Protein AF-0000000077920422 (afdb_homodimer)

pLDDT: mean 90.21, std 12.37, range [30.75, 98.38]

Sequence (650 aa):
MLVNTSGRPEGQRAHLLLPQLKENDTHCIDFHYFVSSKSNAAPGLLNVYVKVNNGALGNPIWNISGDPTRTWNRAELAISTFWPNFYQVIFEVITSGHQGYLAIDEVKVLGHPCTRTPHFLRIQNVEVNAGQFATFQCSAIGRTVAGDRLWLQGIDVRDAPLKEIKVTSSRRFIASFNVVNTTKRDAGKYRCMIRTEGGVGISNYAELVVKEPPVPIAPPQLASVGATYLWIQLNANSINGDGPIVAREVEYCTASGSWNDRQPVDSTSYKIGHLDPDTEYEISVLLTRPGEGGTGSPGPALRTRTKCAGINLLPSSVSILRRNKMLVNTSGRPEGQRAHLLLPQLKENDTHCIDFHYFVSSKSNAAPGLLNVYVKVNNGALGNPIWNISGDPTRTWNRAELAISTFWPNFYQVIFEVITSGHQGYLAIDEVKVLGHPCTRTPHFLRIQNVEVNAGQFATFQCSAIGRTVAGDRLWLQGIDVRDAPLKEIKVTSSRRFIASFNVVNTTKRDAGKYRCMIRTEGGVGISNYAELVVKEPPVPIAPPQLASVGATYLWIQLNANSINGDGPIVAREVEYCTASGSWNDRQPVDSTSYKIGHLDPDTEYEISVLLTRPGEGGTGSPGPALRTRTKCAGINLLPSSVSILRRNK

Organism: Lynx pardinus (NCBI:txid191816)

Secondary structure (DSSP, 8-state):
-EEE-TTPPTT-EEEEEPPPB---S--EEEEEEEEEESSSS--EEEEEEEEETT----S-SEE--SS--SSEEEEEEEE---TT--EEEEEEEEE-SS-EEEEEEEEEEESS--SSSPEEPP---EEEETTS-EEEEEEEES---TT-EEEEEESSS--EEEEEEEEEETTEEEEEEEE-S--GGG-EEEEEEEE-SSEEEEPPPEEEEEEPPPEESS--EEEEE-SS-EEEE---SSEES-----EEEEEEEETT-S-EEEEEESSSEEEE-SPPTT-EEEEEEEEE-SSTT-BPPP-PPEEEEPPP--S----EE--------/-EEE-TTPPTT-EEEEEPPPB---S--EEEEEEEEEESSSS--EEEEEEEEETT----S-SEE--SS--SSEEEEEEEE---TT--EEEEEEEEE-SS-EEEEEEEEEEESS--SSSPEEPP---EEEETTS-EEEEEEEES---TT-EEEEEESSS--EEEEEEEEEETTEEEEEEEE-S--GGG-EEEEEEEE-SSEEEEPPPEEEEEEPPPEESS--EEEEE-SS-EEEE---SSEES-----EEEEEEEETT-S-EEEEEESSSEEEE-SPPTT-EEEEEEEEE-SSTT-BPPP-PPEEEEPPP--S----EE--------

Foldseek 3Di:
DKDWLPPPDFFDKDKDKDDKDADAAFKKKKKKKAFDFPDQDGQWKKFKFKAKPNDDRFDTQDIDDDTGPRDIDMAMEREADHPPMIMMMMIMITGGNGGIMMDMGDTDIGRDHDDWEKEWDAWEAWEAEAQAKTKTKIKTFAADDPPKAKWKDFRQADIWHWDDKADPDRGMIMTMTIDGRDDPRRWGWIWIWMQTPRYIYIHDIYTYHYWYAKEAADQWAFDDAAQFKTKTFRNRPDIPIDDDWDWKKKWKDFPVRPDIDIDTDDDRMDMDGRHHGFTKMWMWMWTAHDDPPNIDDTYHIDIDHHHHDDPVPPPPPPPPPPPPD/DKDWLPPPDFFDKDKDKDDKDADAAFKKKKKKKAKWFPDQDGQWKKFKFKAKPNDDRFDTQDIDDDTGPRDIDMAMEGEADHPPMIMMMMIMITGGNGGIMMDMGDTDIGRDHDDWEKEWDAWEAWEAEAQAKTKTKIKTFAADDPPKAKWKDFRQADIWHWDDKADPDRGMIMTMTIDGRDDPRRWGWIWIWMQTPRYIYIHDIYTYHYWYAKEAADQWAFDDAAQFKTKIFRNRPDIPIDDDWDWKKKWKDFPVRPDIDIDTDDDRMDMDGRHHGFTKMWMWMWTAHDDPPNIDDTYHIDIDHHHHDDPVPPPPPPPPDPPPD

Solvent-accessible surface area (backbone atoms only — not comparable to full-atom values): 33278 Å² total; per-residue (Å²): 91,76,44,70,22,59,93,34,60,59,70,44,76,47,78,48,71,49,72,76,43,65,52,70,48,40,37,15,37,35,32,32,38,35,34,33,38,84,49,100,49,64,19,49,47,47,35,30,29,59,22,50,70,83,50,65,55,64,57,67,72,45,60,78,76,83,76,64,70,69,44,82,42,70,41,33,41,14,65,33,58,48,64,91,43,34,34,27,46,34,39,35,38,33,29,56,47,31,42,28,38,41,34,44,44,74,48,26,52,31,62,41,70,44,87,59,26,32,37,35,43,85,46,70,65,40,78,36,25,47,61,32,66,40,72,49,64,42,40,30,44,34,64,84,57,92,84,42,48,60,36,34,41,29,56,90,38,76,63,28,55,61,70,48,74,47,74,78,48,89,46,26,31,35,38,31,30,46,43,68,61,31,40,71,76,63,38,44,45,32,26,45,37,35,38,39,94,37,25,27,15,28,31,31,71,22,42,38,45,54,37,41,40,21,22,28,69,44,37,38,41,83,71,46,70,33,28,14,23,42,30,32,33,45,55,62,84,52,59,45,65,38,75,63,76,78,46,39,33,42,35,39,27,42,69,87,61,86,50,76,47,77,41,82,48,93,57,65,54,49,72,48,64,72,45,62,48,60,36,48,33,34,34,24,38,29,31,21,23,81,68,69,67,10,57,23,59,65,20,44,63,29,78,50,63,28,35,63,71,69,82,65,48,58,50,56,62,66,77,69,78,80,78,83,126,91,77,44,71,22,59,92,34,62,59,69,45,75,48,77,47,72,49,73,78,43,64,52,69,51,40,39,16,37,35,32,31,37,35,35,33,40,83,50,100,50,65,19,50,45,48,34,30,30,60,22,49,69,83,50,66,55,64,57,67,71,44,60,77,76,82,75,64,70,68,46,82,42,71,40,35,39,15,65,32,58,49,63,93,43,34,34,27,47,33,39,35,37,33,29,54,45,32,42,27,38,40,33,45,45,76,51,26,52,30,61,42,70,46,88,60,26,32,36,34,42,85,46,68,66,41,79,36,24,47,61,32,69,38,72,47,64,42,40,30,45,35,62,83,59,91,86,43,48,59,36,34,43,28,55,90,34,78,61,28,55,61,70,49,74,46,75,78,48,89,46,25,32,35,38,31,29,46,43,67,59,31,41,70,76,61,39,44,45,32,27,46,38,36,37,39,94,36,26,27,15,29,32,32,72,22,42,37,44,53,37,41,40,20,22,29,69,44,38,38,41,83,72,45,73,35,29,13,23,41,31,32,34,46,56,60,85,52,59,44,65,38,74,64,76,78,46,38,31,41,35,38,26,42,68,88,61,86,50,76,48,77,40,80,48,95,57,64,55,50,72,48,63,72,44,62,48,59,36,49,33,34,33,23,38,30,31,21,24,82,66,70,64,9,56,23,58,64,20,43,63,31,77,50,63,28,35,64,72,68,84,68,46,57,50,57,61,66,78,70,78,78,77,80,126

Structure (mmCIF, N/CA/C/O backbone):
data_AF-0000000077920422-model_v1
#
loop_
_entity.id
_entity.type
_entity.pdbx_description
1 polymer 'Receptor-type tyrosine-protein'
#
loop_
_atom_site.group_PDB
_atom_site.id
_atom_site.type_symbol
_atom_site.label_atom_id
_atom_site.label_alt_id
_atom_site.label_comp_id
_atom_site.label_asym_id
_atom_site.label_entity_id
_atom_site.label_seq_id
_atom_site.pdbx_PDB_ins_code
_atom_site.Cartn_x
_atom_site.Cartn_y
_atom_site.Cartn_z
_atom_site.occupancy
_atom_site.B_iso_or_equiv
_atom_site.auth_seq_id
_atom_site.auth_comp_id
_atom_site.auth_asym_id
_atom_site.auth_atom_id
_atom_site.pdbx_PDB_model_num
ATOM 1 N N . MET A 1 1 ? 4.949 -45.906 -26.719 1 88 1 MET A N 1
ATOM 2 C CA . MET A 1 1 ? 6.309 -45.625 -27.172 1 88 1 MET A CA 1
ATOM 3 C C . MET A 1 1 ? 7.309 -46.562 -26.531 1 88 1 MET A C 1
ATOM 5 O O . MET A 1 1 ? 7.293 -46.75 -25.312 1 88 1 MET A O 1
ATOM 9 N N . LEU A 1 2 ? 8.039 -47.25 -27.328 1 90.62 2 LEU A N 1
ATOM 10 C CA . LEU A 1 2 ? 9.109 -48.125 -26.875 1 90.62 2 LEU A CA 1
ATOM 11 C C . LEU A 1 2 ? 10.445 -47.719 -27.484 1 90.62 2 LEU A C 1
ATOM 13 O O . LEU A 1 2 ? 10.555 -47.594 -28.719 1 90.62 2 LEU A O 1
ATOM 17 N N . VAL A 1 3 ? 11.383 -47.469 -26.656 1 90.81 3 VAL A N 1
ATOM 18 C CA . VAL A 1 3 ? 12.719 -47.094 -27.109 1 90.81 3 VAL A CA 1
ATOM 19 C C . VAL A 1 3 ? 13.727 -48.188 -26.734 1 90.81 3 VAL A C 1
ATOM 21 O O . VAL A 1 3 ? 13.953 -48.438 -25.547 1 90.81 3 VAL A O 1
ATOM 24 N N . ASN A 1 4 ? 14.203 -48.75 -27.734 1 91.69 4 ASN A N 1
ATOM 25 C CA . ASN A 1 4 ? 15.32 -49.656 -27.547 1 91.69 4 ASN A CA 1
ATOM 26 C C . ASN A 1 4 ? 16.656 -48.938 -27.656 1 91.69 4 ASN A C 1
ATOM 28 O O . ASN A 1 4 ? 17.031 -48.469 -28.719 1 91.69 4 ASN A O 1
ATOM 32 N N . THR A 1 5 ? 17.375 -48.938 -26.562 1 89.62 5 THR A N 1
ATOM 33 C CA . THR A 1 5 ? 18.609 -48.156 -26.531 1 89.62 5 THR A CA 1
ATOM 34 C C . THR A 1 5 ? 19.812 -49 -26.953 1 89.62 5 THR A C 1
ATOM 36 O O . THR A 1 5 ? 20.938 -48.5 -26.969 1 89.62 5 THR A O 1
ATOM 39 N N . SER A 1 6 ? 19.656 -50.188 -27.25 1 87.25 6 SER A N 1
ATOM 40 C CA . SER A 1 6 ? 20.781 -51.062 -27.625 1 87.25 6 SER A CA 1
ATOM 41 C C . SER A 1 6 ? 21.469 -50.594 -28.891 1 87.25 6 SER A C 1
ATOM 43 O O . SER A 1 6 ? 20.828 -50.438 -29.938 1 87.25 6 SER A O 1
ATOM 45 N N . GLY A 1 7 ? 22.75 -50.344 -28.812 1 86.38 7 GLY A N 1
ATOM 46 C CA . GLY A 1 7 ? 23.547 -49.938 -29.953 1 86.38 7 GLY A CA 1
ATOM 47 C C . GLY A 1 7 ? 23.391 -48.469 -30.297 1 86.38 7 GLY A C 1
ATOM 48 O O . GLY A 1 7 ? 23.844 -48 -31.359 1 86.38 7 GLY A O 1
ATOM 49 N N . ARG A 1 8 ? 22.609 -47.812 -29.5 1 89.25 8 ARG A N 1
ATOM 50 C CA . ARG A 1 8 ? 22.406 -46.375 -29.75 1 89.25 8 ARG A CA 1
ATOM 51 C C . ARG A 1 8 ? 23.422 -45.531 -29 1 89.25 8 ARG A C 1
ATOM 53 O O . ARG A 1 8 ? 23.75 -45.812 -27.844 1 89.25 8 ARG A O 1
ATOM 60 N N . PRO A 1 9 ? 23.922 -44.562 -29.766 1 91.12 9 PRO A N 1
ATOM 61 C CA . PRO A 1 9 ? 24.875 -43.688 -29.078 1 91.12 9 PRO A CA 1
ATOM 62 C C . PRO A 1 9 ? 24.219 -42.844 -27.984 1 91.12 9 PRO A C 1
ATOM 64 O O . PRO A 1 9 ? 23 -42.688 -27.969 1 91.12 9 PRO A O 1
ATOM 67 N N . GLU A 1 10 ? 25.062 -42.375 -27.109 1 91.75 10 GLU A N 1
ATOM 68 C CA . GLU A 1 10 ? 24.594 -41.5 -26.047 1 91.75 10 GLU A CA 1
ATOM 69 C C . GLU A 1 10 ? 24.047 -40.188 -26.609 1 91.75 10 GLU A C 1
ATOM 71 O O . GLU A 1 10 ? 24.641 -39.594 -27.531 1 91.75 10 GLU A O 1
ATOM 76 N N . GLY A 1 11 ? 22.875 -39.719 -26.094 1 91.81 11 GLY A N 1
ATOM 77 C CA . GLY A 1 11 ? 22.391 -38.375 -26.438 1 91.81 11 GLY A CA 1
ATOM 78 C C . GLY A 1 11 ? 21.297 -38.406 -27.484 1 91.81 11 GLY A C 1
ATOM 79 O O . GLY A 1 11 ? 20.781 -37.344 -27.875 1 91.81 11 GLY A O 1
ATOM 80 N N . GLN A 1 12 ? 20.953 -39.594 -27.969 1 93.06 12 GLN A N 1
ATOM 81 C CA . GLN A 1 12 ? 19.859 -39.656 -28.938 1 93.06 12 GLN A CA 1
ATOM 82 C C . GLN A 1 12 ? 18.516 -39.406 -28.266 1 93.06 12 GLN A C 1
ATOM 84 O O . GLN A 1 12 ? 18.266 -39.906 -27.156 1 93.06 12 GLN A O 1
ATOM 89 N N . ARG A 1 13 ? 17.641 -38.688 -29.016 1 93.38 13 ARG A N 1
ATOM 90 C CA . ARG A 1 13 ? 16.375 -38.281 -28.422 1 93.38 13 ARG A CA 1
ATOM 91 C C . ARG A 1 13 ? 15.195 -38.875 -29.203 1 93.38 13 ARG A C 1
ATOM 93 O O . ARG A 1 13 ? 15.242 -39 -30.422 1 93.38 13 ARG A O 1
ATOM 100 N N . ALA A 1 14 ? 14.234 -39.344 -28.484 1 92.75 14 ALA A N 1
ATOM 101 C CA . ALA A 1 14 ? 12.938 -39.75 -29.016 1 92.75 14 ALA A CA 1
ATOM 102 C C . ALA A 1 14 ? 11.797 -39.062 -28.297 1 92.75 14 ALA A C 1
ATOM 104 O O . ALA A 1 14 ? 11.836 -38.875 -27.078 1 92.75 14 ALA A O 1
ATOM 105 N N . HIS A 1 15 ? 10.75 -38.656 -29.141 1 93.62 15 HIS A N 1
ATOM 106 C CA . HIS A 1 15 ? 9.656 -37.875 -28.547 1 93.62 15 HIS A CA 1
ATOM 107 C C . HIS A 1 15 ? 8.312 -38.562 -28.828 1 93.62 15 HIS A C 1
ATOM 109 O O . HIS A 1 15 ? 8.109 -39.125 -29.891 1 93.62 15 HIS A O 1
ATOM 115 N N . LEU A 1 16 ? 7.492 -38.562 -27.828 1 93.5 16 LEU A N 1
ATOM 116 C CA . LEU A 1 16 ? 6.066 -38.875 -27.953 1 93.5 16 LEU A CA 1
ATOM 117 C C . LEU A 1 16 ? 5.23 -37.656 -27.594 1 93.5 16 LEU A C 1
ATOM 119 O O . LEU A 1 16 ? 5.289 -37.156 -26.453 1 93.5 16 LEU A O 1
ATOM 123 N N . LEU A 1 17 ? 4.48 -37.125 -28.609 1 94 17 LEU A N 1
ATOM 124 C CA . LEU A 1 17 ? 3.658 -35.938 -28.391 1 94 17 LEU A CA 1
ATOM 125 C C . LEU A 1 17 ? 2.193 -36.312 -28.203 1 94 17 LEU A C 1
ATOM 127 O O . LEU A 1 17 ? 1.61 -37 -29.062 1 94 17 LEU A O 1
ATOM 131 N N . LEU A 1 18 ? 1.7 -35.938 -27.078 1 93.38 18 LEU A N 1
ATOM 132 C CA . LEU A 1 18 ? 0.26 -36.062 -26.906 1 93.38 18 LEU A CA 1
ATOM 133 C C . LEU A 1 18 ? -0.496 -34.969 -27.641 1 93.38 18 LEU A C 1
ATOM 135 O O . LEU A 1 18 ? 0.081 -33.938 -27.984 1 93.38 18 LEU A O 1
ATOM 139 N N . PRO A 1 19 ? -1.783 -35.281 -27.953 1 91.62 19 PRO A N 1
ATOM 140 C CA . PRO A 1 19 ? -2.582 -34.188 -28.531 1 91.62 19 PRO A CA 1
ATOM 141 C C . PRO A 1 19 ? -2.676 -32.969 -27.609 1 91.62 19 PRO A C 1
ATOM 143 O O . PRO A 1 19 ? -2.51 -33.094 -26.391 1 91.62 19 PRO A O 1
ATOM 146 N N . GLN A 1 20 ? -2.908 -31.875 -28.266 1 92.69 20 GLN A N 1
ATOM 147 C CA . GLN A 1 20 ? -3.129 -30.672 -27.484 1 92.69 20 GLN A CA 1
ATOM 148 C C . GLN A 1 20 ? -4.422 -30.766 -26.672 1 92.69 20 GLN A C 1
ATOM 150 O O . GLN A 1 20 ? -5.457 -31.203 -27.203 1 92.69 20 GLN A O 1
ATOM 155 N N . LEU A 1 21 ? -4.27 -30.453 -25.453 1 91.75 21 LEU A N 1
ATOM 156 C CA . LEU A 1 21 ? -5.41 -30.547 -24.547 1 91.75 21 LEU A CA 1
ATOM 157 C C . LEU A 1 21 ? -5.898 -29.172 -24.141 1 91.75 21 LEU A C 1
ATOM 159 O O . LEU A 1 21 ? -5.094 -28.297 -23.797 1 91.75 21 LEU A O 1
ATOM 163 N N . LYS A 1 22 ? -7.199 -28.906 -24.234 1 86.19 22 LYS A N 1
ATOM 164 C CA . LYS A 1 22 ? -7.84 -27.656 -23.828 1 86.19 22 LYS A CA 1
ATOM 165 C C . LYS A 1 22 ? -9.008 -27.922 -22.875 1 86.19 22 LYS A C 1
ATOM 167 O O . LYS A 1 22 ? -10.055 -27.281 -22.984 1 86.19 22 LYS A O 1
ATOM 172 N N . GLU A 1 23 ? -8.781 -28.688 -21.891 1 79.94 23 GLU A N 1
ATOM 173 C CA . GLU A 1 23 ? -9.859 -29.109 -21 1 79.94 23 GLU A CA 1
ATOM 174 C C . GLU A 1 23 ? -10.18 -28.031 -19.969 1 79.94 23 GLU A C 1
ATOM 176 O O . GLU A 1 23 ? -9.281 -27.344 -19.469 1 79.94 23 GLU A O 1
ATOM 181 N N . ASN A 1 24 ? -11.469 -27.891 -19.688 1 83.38 24 ASN A N 1
ATOM 182 C CA . ASN A 1 24 ? -11.898 -26.984 -18.625 1 83.38 24 ASN A CA 1
ATOM 183 C C . ASN A 1 24 ? -12.078 -27.719 -17.297 1 83.38 24 ASN A C 1
ATOM 185 O O . ASN A 1 24 ? -11.734 -27.188 -16.25 1 83.38 24 ASN A O 1
ATOM 189 N N . ASP A 1 25 ? -12.555 -28.875 -17.453 1 88.19 25 ASP A N 1
ATOM 190 C CA . ASP A 1 25 ? -12.805 -29.641 -16.234 1 88.19 25 ASP A CA 1
ATOM 191 C C . ASP A 1 25 ? -11.508 -30.234 -15.68 1 88.19 25 ASP A C 1
ATOM 193 O O . ASP A 1 25 ? -10.555 -30.453 -16.438 1 88.19 25 ASP A O 1
ATOM 197 N N . THR A 1 26 ? -11.562 -30.453 -14.422 1 91 26 THR A N 1
ATOM 198 C CA . THR A 1 26 ? -10.43 -31.141 -13.797 1 91 26 THR A CA 1
ATOM 199 C C . THR A 1 26 ? -10.172 -32.5 -14.461 1 91 26 THR A C 1
ATOM 201 O O . THR A 1 26 ? -11.109 -33.219 -14.773 1 91 26 THR A O 1
ATOM 204 N N . HIS A 1 27 ? -8.898 -32.719 -14.711 1 91 27 HIS A N 1
ATOM 205 C CA . HIS A 1 27 ? -8.523 -33.969 -15.336 1 91 27 HIS A CA 1
ATOM 206 C C . HIS A 1 27 ? -7.152 -34.438 -14.867 1 91 27 HIS A C 1
ATOM 208 O O . HIS A 1 27 ? -6.375 -33.656 -14.328 1 91 27 HIS A O 1
ATOM 214 N N . CYS A 1 28 ? -6.949 -35.719 -15.031 1 94.25 28 CYS A N 1
ATOM 215 C CA . CYS A 1 28 ? -5.695 -36.344 -14.633 1 94.25 28 CYS A CA 1
ATOM 216 C C . CYS A 1 28 ? -5.109 -37.156 -15.781 1 94.25 28 CYS A C 1
ATOM 218 O O . CYS A 1 28 ? -5.809 -37.938 -16.406 1 94.25 28 CYS A O 1
ATOM 220 N N . ILE A 1 29 ? -3.854 -36.875 -16.078 1 95.19 29 ILE A N 1
ATOM 221 C CA . ILE A 1 29 ? -3.176 -37.719 -17.047 1 95.19 29 ILE A CA 1
ATOM 222 C C . ILE A 1 29 ? -2.455 -38.875 -16.328 1 95.19 29 ILE A C 1
ATOM 224 O O . ILE A 1 29 ? -1.689 -38.625 -15.391 1 95.19 29 ILE A O 1
ATOM 228 N N . ASP A 1 30 ? -2.77 -40 -16.734 1 95.31 30 ASP A N 1
ATOM 229 C CA . ASP A 1 30 ? -2.176 -41.188 -16.156 1 95.31 30 ASP A CA 1
ATOM 230 C C . ASP A 1 30 ? -1.415 -42 -17.219 1 95.31 30 ASP A C 1
ATOM 232 O O . ASP A 1 30 ? -1.853 -42.062 -18.375 1 95.31 30 ASP A O 1
ATOM 236 N N . PHE A 1 31 ? -0.231 -42.562 -16.844 1 94.94 31 PHE A N 1
ATOM 237 C CA . PHE A 1 31 ? 0.511 -43.344 -17.812 1 94.94 31 PHE A CA 1
ATOM 238 C C . PHE A 1 31 ? 1.359 -44.406 -17.109 1 94.94 31 PHE A C 1
ATOM 240 O O . PHE A 1 31 ? 1.647 -44.312 -15.922 1 94.94 31 PHE A O 1
ATOM 247 N N . HIS A 1 32 ? 1.662 -45.406 -17.875 1 94.88 32 HIS A N 1
ATOM 248 C CA . HIS A 1 32 ? 2.576 -46.438 -17.422 1 94.88 32 HIS A CA 1
ATOM 249 C C . HIS A 1 32 ? 3.955 -46.281 -18.047 1 94.88 32 HIS A C 1
ATOM 251 O O . HIS A 1 32 ? 4.07 -45.875 -19.203 1 94.88 32 HIS A O 1
ATOM 257 N N . TYR A 1 33 ? 4.891 -46.531 -17.25 1 93.31 33 TYR A N 1
ATOM 258 C CA . TYR A 1 33 ? 6.246 -46.469 -17.781 1 93.31 33 TYR A CA 1
ATOM 259 C C . TYR A 1 33 ? 7.051 -47.688 -17.359 1 93.31 33 TYR A C 1
ATOM 261 O O . TYR A 1 33 ? 6.734 -48.344 -16.359 1 93.31 33 TYR A O 1
ATOM 269 N N . PHE A 1 34 ? 8 -48 -18.234 1 92.5 34 PHE A N 1
ATOM 270 C CA . PHE A 1 34 ? 8.828 -49.219 -18.078 1 92.5 34 PHE A CA 1
ATOM 271 C C . PHE A 1 34 ? 10.281 -48.906 -18.422 1 92.5 34 PHE A C 1
ATOM 273 O O . PHE A 1 34 ? 10.562 -48.25 -19.406 1 92.5 34 PHE A O 1
ATOM 280 N N . VAL A 1 35 ? 11.156 -49.312 -17.469 1 91.69 35 VAL A N 1
ATOM 281 C CA . VAL A 1 35 ? 12.586 -49.156 -17.703 1 91.69 35 VAL A CA 1
ATOM 282 C C . VAL A 1 35 ? 13.281 -50.5 -17.422 1 91.69 35 VAL A C 1
ATOM 284 O O . VAL A 1 35 ? 13.078 -51.094 -16.375 1 91.69 35 VAL A O 1
ATOM 287 N N . SER A 1 36 ? 14.016 -50.938 -18.312 1 90.56 36 SER A N 1
ATOM 288 C CA . SER A 1 36 ? 14.797 -52.156 -18.141 1 90.56 36 SER A CA 1
ATOM 289 C C . SER A 1 36 ? 16.219 -51.969 -18.672 1 90.56 36 SER A C 1
ATOM 291 O O . SER A 1 36 ? 16.438 -51.312 -19.688 1 90.56 36 SER A O 1
ATOM 293 N N . SER A 1 37 ? 17.141 -52.438 -17.906 1 88.38 37 SER A N 1
ATOM 294 C CA . SER A 1 37 ? 18.547 -52.406 -18.297 1 88.38 37 SER A CA 1
ATOM 295 C C . SER A 1 37 ? 19.219 -53.75 -18.141 1 88.38 37 SER A C 1
ATOM 297 O O . SER A 1 37 ? 18.875 -54.5 -17.234 1 88.38 37 SER A O 1
ATOM 299 N N . LYS A 1 38 ? 20.031 -54.062 -19.094 1 82 38 LYS A N 1
ATOM 300 C CA . LYS A 1 38 ? 20.812 -55.281 -19 1 82 38 LYS A CA 1
ATOM 301 C C . LYS A 1 38 ? 21.938 -55.156 -17.969 1 82 38 LYS A C 1
ATOM 303 O O . LYS A 1 38 ? 22.422 -56.156 -17.438 1 82 38 LYS A O 1
ATOM 308 N N . SER A 1 39 ? 22.281 -53.906 -17.828 1 78.31 39 SER A N 1
ATOM 309 C CA . SER A 1 39 ? 23.312 -53.594 -16.844 1 78.31 39 SER A CA 1
ATOM 310 C C . SER A 1 39 ? 22.703 -52.844 -15.641 1 78.31 39 SER A C 1
ATOM 312 O O . SER A 1 39 ? 21.5 -52.625 -15.586 1 78.31 39 SER A O 1
ATOM 314 N N . ASN A 1 40 ? 23.406 -52.719 -14.594 1 76.25 40 ASN A N 1
ATOM 315 C CA . ASN A 1 40 ? 22.938 -51.969 -13.43 1 76.25 40 ASN A CA 1
ATOM 316 C C . ASN A 1 40 ? 22.859 -50.469 -13.719 1 76.25 40 ASN A C 1
ATOM 318 O O . ASN A 1 40 ? 22.391 -49.688 -12.883 1 76.25 40 ASN A O 1
ATOM 322 N N . ALA A 1 41 ? 23.172 -50.156 -15.055 1 81.69 41 ALA A N 1
ATOM 323 C CA . ALA A 1 41 ? 23.156 -48.75 -15.398 1 81.69 41 ALA A CA 1
ATOM 324 C C . ALA A 1 41 ? 21.875 -48.375 -16.141 1 81.69 41 ALA A C 1
ATOM 326 O O . ALA A 1 41 ? 21.344 -49.188 -16.906 1 81.69 41 ALA A O 1
ATOM 327 N N . ALA A 1 42 ? 21.406 -47.156 -15.977 1 85.75 42 ALA A N 1
ATOM 328 C CA . ALA A 1 42 ? 20.172 -46.688 -16.625 1 85.75 42 ALA A CA 1
ATOM 329 C C . ALA A 1 42 ? 20.391 -46.531 -18.141 1 85.75 42 ALA A C 1
ATOM 331 O O . ALA A 1 42 ? 21.344 -45.906 -18.578 1 85.75 42 ALA A O 1
ATOM 332 N N . PRO A 1 43 ? 19.547 -47.125 -18.922 1 89.75 43 PRO A N 1
ATOM 333 C CA . PRO A 1 43 ? 19.672 -47.062 -20.375 1 89.75 43 PRO A CA 1
ATOM 334 C C . PRO A 1 43 ? 19.422 -45.656 -20.938 1 89.75 43 PRO A C 1
ATOM 336 O O . PRO A 1 43 ? 19.812 -45.375 -22.062 1 89.75 43 PRO A O 1
ATOM 339 N N . GLY A 1 44 ? 18.781 -44.844 -20.188 1 90.5 44 GLY A N 1
ATOM 340 C CA . GLY A 1 44 ? 18.5 -43.5 -20.594 1 90.5 44 GLY A CA 1
ATOM 341 C C . GLY A 1 44 ? 17.656 -42.719 -19.594 1 90.5 44 GLY A C 1
ATOM 342 O O . GLY A 1 44 ? 17.391 -43.219 -18.484 1 90.5 44 GLY A O 1
ATOM 343 N N . LEU A 1 45 ? 17.344 -41.469 -20.062 1 91.56 45 LEU A N 1
ATOM 344 C CA . LEU A 1 45 ? 16.484 -40.625 -19.281 1 91.56 45 LEU A CA 1
ATOM 345 C C . LEU A 1 45 ? 15.086 -40.531 -19.906 1 91.56 45 LEU A C 1
ATOM 347 O O . LEU A 1 45 ? 14.961 -40.469 -21.125 1 91.56 45 LEU A O 1
ATOM 351 N N . LEU A 1 46 ? 14.102 -40.656 -19.062 1 94.06 46 LEU A N 1
ATOM 352 C CA . LEU A 1 46 ? 12.727 -40.406 -19.453 1 94.06 46 LEU A CA 1
ATOM 353 C C . LEU A 1 46 ? 12.211 -39.125 -18.812 1 94.06 46 LEU A C 1
ATOM 355 O O . LEU A 1 46 ? 12.086 -39.031 -17.594 1 94.06 46 LEU A O 1
ATOM 359 N N . ASN A 1 47 ? 11.906 -38.125 -19.672 1 95.75 47 ASN A N 1
ATOM 360 C CA . ASN A 1 47 ? 11.43 -36.812 -19.203 1 95.75 47 ASN A CA 1
ATOM 361 C C . ASN A 1 47 ? 10.023 -36.531 -19.719 1 95.75 47 ASN A C 1
ATOM 363 O O . ASN A 1 47 ? 9.648 -36.969 -20.797 1 95.75 47 ASN A O 1
ATOM 367 N N . VAL A 1 48 ? 9.328 -35.844 -18.891 1 97.38 48 VAL A N 1
ATOM 368 C CA . VAL A 1 48 ? 8.023 -35.375 -19.312 1 97.38 48 VAL A CA 1
ATOM 369 C C . VAL A 1 48 ? 8.016 -33.844 -19.297 1 97.38 48 VAL A C 1
ATOM 371 O O . VAL A 1 48 ? 8.453 -33.219 -18.328 1 97.38 48 VAL A O 1
ATOM 374 N N . TYR A 1 49 ? 7.555 -33.219 -20.406 1 97 49 TYR A N 1
ATOM 375 C CA . TYR A 1 49 ? 7.434 -31.781 -20.547 1 97 49 TYR A CA 1
ATOM 376 C C . TYR A 1 49 ? 5.984 -31.375 -20.781 1 97 49 TYR A C 1
ATOM 378 O O . TYR A 1 49 ? 5.172 -32.188 -21.234 1 97 49 TYR A O 1
ATOM 386 N N . VAL A 1 50 ? 5.688 -30.219 -20.406 1 96.56 50 VAL A N 1
ATOM 387 C CA . VAL A 1 50 ? 4.395 -29.625 -20.719 1 96.56 50 VAL A CA 1
ATOM 388 C C . VAL A 1 50 ? 4.598 -28.312 -21.469 1 96.56 50 VAL A C 1
ATOM 390 O O . VAL A 1 50 ? 5.152 -27.359 -20.906 1 96.56 50 VAL A O 1
ATOM 393 N N . LYS A 1 51 ? 4.168 -28.281 -22.688 1 95.31 51 LYS A N 1
ATOM 394 C CA . LYS A 1 51 ? 4.199 -27.062 -23.5 1 95.31 51 LYS A CA 1
ATOM 395 C C . LYS A 1 51 ? 2.859 -26.328 -23.453 1 95.31 51 LYS A C 1
ATOM 397 O O . LYS A 1 51 ? 1.816 -26.906 -23.766 1 95.31 51 LYS A O 1
ATOM 402 N N . VAL A 1 52 ? 2.975 -25.094 -23.078 1 94.69 52 VAL A N 1
ATOM 403 C CA . VAL A 1 52 ? 1.748 -24.312 -22.969 1 94.69 52 VAL A CA 1
ATOM 404 C C . VAL A 1 52 ? 1.647 -23.344 -24.141 1 94.69 52 VAL A C 1
ATOM 406 O O . VAL A 1 52 ? 2.605 -22.625 -24.453 1 94.69 52 VAL A O 1
ATOM 409 N N . ASN A 1 53 ? 0.56 -23.344 -24.875 1 94.69 53 ASN A N 1
ATOM 410 C CA . ASN A 1 53 ? 0.252 -22.453 -25.984 1 94.69 53 ASN A CA 1
ATOM 411 C C . ASN A 1 53 ? 1.361 -22.453 -27.031 1 94.69 53 ASN A C 1
ATOM 413 O O . ASN A 1 53 ? 1.773 -21.406 -27.516 1 94.69 53 ASN A O 1
ATOM 417 N N . ASN A 1 54 ? 1.852 -23.531 -27.266 1 93.25 54 ASN A N 1
ATOM 418 C CA . ASN A 1 54 ? 2.914 -23.719 -28.25 1 93.25 54 ASN A CA 1
ATOM 419 C C . ASN A 1 54 ? 4.141 -22.875 -27.922 1 93.25 54 ASN A C 1
ATOM 421 O O . ASN A 1 54 ? 4.789 -22.344 -28.828 1 93.25 54 ASN A O 1
ATOM 425 N N . GLY A 1 55 ? 4.293 -22.703 -26.672 1 90.25 55 GLY A N 1
ATOM 426 C CA . GLY A 1 55 ? 5.441 -21.938 -26.219 1 90.25 55 GLY A CA 1
ATOM 427 C C . GLY A 1 55 ? 6.691 -22.781 -26.047 1 90.25 55 GLY A C 1
ATOM 428 O O . GLY A 1 55 ? 6.891 -23.766 -26.766 1 90.25 55 GLY A O 1
ATOM 429 N N . ALA A 1 56 ? 7.555 -22.359 -25.172 1 89.12 56 ALA A N 1
ATOM 430 C CA . ALA A 1 56 ? 8.82 -23.047 -24.922 1 89.12 56 ALA A CA 1
ATOM 431 C C . ALA A 1 56 ? 8.594 -24.391 -24.219 1 89.12 56 ALA A C 1
ATOM 433 O O . ALA A 1 56 ? 7.645 -24.531 -23.438 1 89.12 56 ALA A O 1
ATOM 434 N N . LEU A 1 57 ? 9.383 -25.312 -24.453 1 91.25 57 LEU A N 1
ATOM 435 C CA . LEU A 1 57 ? 9.305 -26.625 -23.812 1 91.25 57 LEU A CA 1
ATOM 436 C C . LEU A 1 57 ? 9.531 -26.531 -22.312 1 91.25 57 LEU A C 1
ATOM 438 O O . LEU A 1 57 ? 8.844 -27.188 -21.531 1 91.25 57 LEU A O 1
ATOM 442 N N . GLY A 1 58 ? 10.516 -25.578 -21.938 1 90 58 GLY A N 1
ATOM 443 C CA . GLY A 1 58 ? 10.844 -25.406 -20.531 1 90 58 GLY A CA 1
ATOM 444 C C . GLY A 1 58 ? 11.578 -26.594 -19.938 1 90 58 GLY A C 1
ATOM 445 O O . GLY A 1 58 ? 12.297 -27.297 -20.641 1 90 58 GLY A O 1
ATOM 446 N N . ASN A 1 59 ? 11.5 -26.688 -18.625 1 94.56 59 ASN A N 1
ATOM 447 C CA . ASN A 1 59 ? 12.133 -27.766 -17.891 1 94.56 59 ASN A CA 1
ATOM 448 C C . ASN A 1 59 ? 11.188 -28.953 -17.719 1 94.56 59 ASN A C 1
ATOM 450 O O . ASN A 1 59 ? 9.969 -28.781 -17.672 1 94.56 59 ASN A O 1
ATOM 454 N N . PRO A 1 60 ? 11.797 -30.125 -17.625 1 96.25 60 PRO A N 1
ATOM 455 C CA . PRO A 1 60 ? 10.93 -31.281 -17.406 1 96.25 60 PRO A CA 1
ATOM 456 C C . PRO A 1 60 ? 10.164 -31.188 -16.094 1 96.25 60 PRO A C 1
ATOM 458 O O . PRO A 1 60 ? 10.703 -30.703 -15.086 1 96.25 60 PRO A O 1
ATOM 461 N N . ILE A 1 61 ? 8.961 -31.688 -16.062 1 97.25 61 ILE A N 1
ATOM 462 C CA . ILE A 1 61 ? 8.148 -31.625 -14.852 1 97.25 61 ILE A CA 1
ATOM 463 C C . ILE A 1 61 ? 8.234 -32.969 -14.117 1 97.25 61 ILE A C 1
ATOM 465 O O . ILE A 1 61 ? 7.863 -33.062 -12.945 1 97.25 61 ILE A O 1
ATOM 469 N N . TRP A 1 62 ? 8.625 -33.969 -14.828 1 96.56 62 TRP A N 1
ATOM 470 C CA . TRP A 1 62 ? 8.727 -35.312 -14.266 1 96.56 62 TRP A CA 1
ATOM 471 C C . TRP A 1 62 ? 9.812 -36.125 -14.961 1 96.56 62 TRP A C 1
ATOM 473 O O . TRP A 1 62 ? 10.016 -36 -16.172 1 96.56 62 TRP A O 1
ATOM 483 N N . ASN A 1 63 ? 10.57 -36.844 -14.266 1 93.69 63 ASN A N 1
ATOM 484 C CA . ASN A 1 63 ? 11.586 -37.75 -14.789 1 93.69 63 ASN A CA 1
ATOM 485 C C . ASN A 1 63 ? 11.703 -39 -13.945 1 93.69 63 ASN A C 1
ATOM 487 O O . ASN A 1 63 ? 11.305 -39.031 -12.781 1 93.69 63 ASN A O 1
ATOM 491 N N . ILE A 1 64 ? 12.086 -40.031 -14.617 1 87.81 64 ILE A N 1
ATOM 492 C CA . ILE A 1 64 ? 12.281 -41.281 -13.883 1 87.81 64 ILE A CA 1
ATOM 493 C C . ILE A 1 64 ? 13.5 -41.156 -12.969 1 87.81 64 ILE A C 1
ATOM 495 O O . ILE A 1 64 ? 14.5 -40.531 -13.344 1 87.81 64 ILE A O 1
ATOM 499 N N . SER A 1 65 ? 13.148 -41.344 -11.688 1 70.5 65 SER A N 1
ATOM 500 C CA . SER A 1 65 ? 14.266 -41.375 -10.75 1 70.5 65 SER A CA 1
ATOM 501 C C . SER A 1 65 ? 14.492 -42.781 -10.195 1 70.5 65 SER A C 1
ATOM 503 O O . SER A 1 65 ? 13.547 -43.562 -10.062 1 70.5 65 SER A O 1
ATOM 505 N N . GLY A 1 66 ? 15.695 -43.219 -10.102 1 68.5 66 GLY A N 1
ATOM 506 C CA . GLY A 1 66 ? 16 -44.438 -9.414 1 68.5 66 GLY A CA 1
ATOM 507 C C . GLY A 1 66 ? 16.453 -45.562 -10.344 1 68.5 66 GLY A C 1
ATOM 508 O O . GLY A 1 66 ? 16.672 -45.312 -11.531 1 68.5 66 GLY A O 1
ATOM 509 N N . ASP A 1 67 ? 16.531 -46.781 -9.875 1 74.62 67 ASP A N 1
ATOM 510 C CA . ASP A 1 67 ? 17.031 -47.969 -10.555 1 74.62 67 ASP A CA 1
ATOM 511 C C . ASP A 1 67 ? 15.969 -48.594 -11.461 1 74.62 67 ASP A C 1
ATOM 513 O O . ASP A 1 67 ? 14.773 -48.5 -11.148 1 74.62 67 ASP A O 1
ATOM 517 N N . PRO A 1 68 ? 16.469 -49.031 -12.617 1 79.25 68 PRO A N 1
ATOM 518 C CA . PRO A 1 68 ? 15.516 -49.719 -13.477 1 79.25 68 PRO A CA 1
ATOM 519 C C . PRO A 1 68 ? 14.812 -50.875 -12.758 1 79.25 68 PRO A C 1
ATOM 521 O O . PRO A 1 68 ? 15.477 -51.75 -12.211 1 79.25 68 PRO A O 1
ATOM 524 N N . THR A 1 69 ? 13.562 -50.781 -12.641 1 77.75 69 THR A N 1
ATOM 525 C CA . THR A 1 69 ? 12.828 -51.75 -11.836 1 77.75 69 THR A CA 1
ATOM 526 C C . THR A 1 69 ? 12.367 -52.938 -12.688 1 77.75 69 THR A C 1
ATOM 528 O O . THR A 1 69 ? 11.906 -53.969 -12.164 1 77.75 69 THR A O 1
ATOM 531 N N . ARG A 1 70 ? 12.461 -52.969 -13.953 1 85.88 70 ARG A N 1
ATOM 532 C CA . ARG A 1 70 ? 12.039 -54 -14.883 1 85.88 70 ARG A CA 1
ATOM 533 C C . ARG A 1 70 ? 10.57 -54.344 -14.688 1 85.88 70 ARG A C 1
ATOM 535 O O . ARG A 1 70 ? 10.172 -55.531 -14.812 1 85.88 70 ARG A O 1
ATOM 542 N N . THR A 1 71 ? 9.852 -53.438 -14.055 1 90.12 71 THR A N 1
ATOM 543 C CA . THR A 1 71 ? 8.406 -53.562 -13.906 1 90.12 71 THR A CA 1
ATOM 544 C C . THR A 1 71 ? 7.703 -52.312 -14.406 1 90.12 71 THR A C 1
ATOM 546 O O . THR A 1 71 ? 8.328 -51.25 -14.531 1 90.12 71 THR A O 1
ATOM 549 N N . TRP A 1 72 ? 6.473 -52.625 -14.773 1 92.88 72 TRP A N 1
ATOM 550 C CA . TRP A 1 72 ? 5.672 -51.469 -15.148 1 92.88 72 TRP A CA 1
ATOM 551 C C . TRP A 1 72 ? 5.293 -50.656 -13.922 1 92.88 72 TRP A C 1
ATOM 553 O O . TRP A 1 72 ? 4.871 -51.188 -12.898 1 92.88 72 TRP A O 1
ATOM 563 N N . ASN A 1 73 ? 5.547 -49.375 -14.023 1 93.25 73 ASN A N 1
ATOM 564 C CA . ASN A 1 73 ? 5.168 -48.406 -13 1 93.25 73 ASN A CA 1
ATOM 565 C C . ASN A 1 73 ? 4.137 -47.406 -13.516 1 93.25 73 ASN A C 1
ATOM 567 O O . ASN A 1 73 ? 3.875 -47.344 -14.719 1 93.25 73 ASN A O 1
ATOM 571 N N . ARG A 1 74 ? 3.576 -46.688 -12.547 1 94.06 74 ARG A N 1
ATOM 572 C CA . ARG A 1 74 ? 2.527 -45.75 -12.914 1 94.06 74 ARG A CA 1
ATOM 573 C C . ARG A 1 74 ? 2.84 -44.344 -12.375 1 94.06 74 ARG A C 1
ATOM 575 O O . ARG A 1 74 ? 3.434 -44.219 -11.305 1 94.06 74 ARG A O 1
ATOM 582 N N . ALA A 1 75 ? 2.475 -43.375 -13.188 1 95.62 75 ALA A N 1
ATOM 583 C CA . ALA A 1 75 ? 2.6 -41.969 -12.734 1 95.62 75 ALA A CA 1
ATOM 584 C C . ALA A 1 75 ? 1.421 -41.125 -13.203 1 95.62 75 ALA A C 1
ATOM 586 O O . ALA A 1 75 ? 0.805 -41.438 -14.227 1 95.62 75 ALA A O 1
ATOM 587 N N . GLU A 1 76 ? 1.055 -40.125 -12.414 1 97.06 76 GLU A N 1
ATOM 588 C CA . GLU A 1 76 ? -0.033 -39.219 -12.766 1 97.06 76 GLU A CA 1
ATOM 589 C C . GLU A 1 76 ? 0.465 -37.781 -12.891 1 97.06 76 GLU A C 1
ATOM 591 O O . GLU A 1 76 ? 1.374 -37.375 -12.172 1 97.06 76 GLU A O 1
ATOM 596 N N . LEU A 1 77 ? -0.091 -37.062 -13.797 1 97.81 77 LEU A N 1
ATOM 597 C CA . LEU A 1 77 ? 0.198 -35.656 -14.008 1 97.81 77 LEU A CA 1
ATOM 598 C C . LEU A 1 77 ? -1.028 -34.781 -13.719 1 97.81 77 LEU A C 1
ATOM 600 O O . LEU A 1 77 ? -2.035 -34.875 -14.422 1 97.81 77 LEU A O 1
ATOM 604 N N . ALA A 1 78 ? -0.946 -34.031 -12.617 1 97.44 78 ALA A N 1
ATOM 605 C CA . ALA A 1 78 ? -1.975 -33.062 -12.312 1 97.44 78 ALA A CA 1
ATOM 606 C C . ALA A 1 78 ? -1.614 -31.688 -12.906 1 97.44 78 ALA A C 1
ATOM 608 O O . ALA A 1 78 ? -0.949 -30.875 -12.25 1 97.44 78 ALA A O 1
ATOM 609 N N . ILE A 1 79 ? -2.102 -31.422 -14.133 1 95.81 79 ILE A N 1
ATOM 610 C CA . ILE A 1 79 ? -1.751 -30.219 -14.859 1 95.81 79 ILE A CA 1
ATOM 611 C C . ILE A 1 79 ? -2.881 -29.188 -14.742 1 95.81 79 ILE A C 1
ATOM 613 O O . ILE A 1 79 ? -4 -29.438 -15.195 1 95.81 79 ILE A O 1
ATOM 617 N N . SER A 1 80 ? -2.535 -28.094 -14.125 1 93 80 SER A N 1
ATOM 618 C CA . SER A 1 80 ? -3.537 -27.047 -13.906 1 93 80 SER A CA 1
ATOM 619 C C . SER A 1 80 ? -3.361 -25.891 -14.875 1 93 80 SER A C 1
ATOM 621 O O . SER A 1 80 ? -3.082 -24.766 -14.469 1 93 80 SER A O 1
ATOM 623 N N . THR A 1 81 ? -3.42 -26.125 -16.141 1 87.25 81 THR A N 1
ATOM 624 C CA . THR A 1 81 ? -3.514 -25.156 -17.219 1 87.25 81 THR A CA 1
ATOM 625 C C . THR A 1 81 ? -4.945 -25.062 -17.734 1 87.25 81 THR A C 1
ATOM 627 O O . THR A 1 81 ? -5.559 -26.078 -18.062 1 87.25 81 THR A O 1
ATOM 630 N N . PHE A 1 82 ? -5.449 -23.875 -17.734 1 75.81 82 PHE A N 1
ATOM 631 C CA . PHE A 1 82 ? -6.879 -23.734 -17.969 1 75.81 82 PHE A CA 1
ATOM 632 C C . PHE A 1 82 ? -7.141 -22.875 -19.203 1 75.81 82 PHE A C 1
ATOM 634 O O . PHE A 1 82 ? -6.293 -22.062 -19.594 1 75.81 82 PHE A O 1
ATOM 641 N N . TRP A 1 83 ? -8.32 -23.234 -19.719 1 77.56 83 TRP A N 1
ATOM 642 C CA . TRP A 1 83 ? -8.766 -22.359 -20.781 1 77.56 83 TRP A CA 1
ATOM 643 C C . TRP A 1 83 ? -8.664 -20.891 -20.375 1 77.56 83 TRP A C 1
ATOM 645 O O . TRP A 1 83 ? -8.977 -20.547 -19.234 1 77.56 83 TRP A O 1
ATOM 655 N N . PRO A 1 84 ? -8.234 -20.109 -21.25 1 81.44 84 PRO A N 1
ATOM 656 C CA . PRO A 1 84 ? -8.094 -20.312 -22.688 1 81.44 84 PRO A CA 1
ATOM 657 C C . PRO A 1 84 ? -6.742 -20.922 -23.078 1 81.44 84 PRO A C 1
ATOM 659 O O . PRO A 1 84 ? -6.477 -21.141 -24.266 1 81.44 84 PRO A O 1
ATOM 662 N N . ASN A 1 85 ? -5.969 -21.203 -22.141 1 88.62 85 ASN A N 1
ATOM 663 C CA . ASN A 1 85 ? -4.688 -21.812 -22.453 1 88.62 85 ASN A CA 1
ATOM 664 C C . ASN A 1 85 ? -4.852 -23.297 -22.797 1 88.62 85 ASN A C 1
ATOM 666 O O . ASN A 1 85 ? -5.797 -23.938 -22.344 1 88.62 85 ASN A O 1
ATOM 670 N N . PHE A 1 86 ? -4.016 -23.75 -23.672 1 93.88 86 PHE A N 1
ATOM 671 C CA . PHE A 1 86 ? -3.93 -25.188 -23.953 1 93.88 86 PHE A CA 1
ATOM 672 C C . PHE A 1 86 ? -2.512 -25.688 -23.734 1 93.88 86 PHE A C 1
ATOM 674 O O . PHE A 1 86 ? -1.571 -24.906 -23.625 1 93.88 86 PHE A O 1
ATOM 681 N N . TYR A 1 87 ? -2.453 -26.984 -23.578 1 95.06 87 TYR A N 1
ATOM 682 C CA . TYR A 1 87 ? -1.12 -27.531 -23.328 1 95.06 87 TYR A CA 1
ATOM 683 C C . TYR A 1 87 ? -0.937 -28.859 -24.047 1 95.06 87 TYR A C 1
ATOM 685 O O . TYR A 1 87 ? -1.908 -29.469 -24.5 1 95.06 87 TYR A O 1
ATOM 693 N N . GLN A 1 88 ? 0.335 -29.188 -24.219 1 95.31 88 GLN A N 1
ATOM 694 C CA . GLN A 1 88 ? 0.734 -30.453 -24.828 1 95.31 88 GLN A CA 1
ATOM 695 C C . GLN A 1 88 ? 1.799 -31.156 -24 1 95.31 88 GLN A C 1
ATOM 697 O O . GLN A 1 88 ? 2.803 -30.547 -23.625 1 95.31 88 GLN A O 1
ATOM 702 N N . VAL A 1 89 ? 1.491 -32.406 -23.703 1 96.25 89 VAL A N 1
ATOM 703 C CA . VAL A 1 89 ? 2.457 -33.219 -22.953 1 96.25 89 VAL A CA 1
ATOM 704 C C . VAL A 1 89 ? 3.426 -33.875 -23.922 1 96.25 89 VAL A C 1
ATOM 706 O O . VAL A 1 89 ? 3.008 -34.469 -24.922 1 96.25 89 VAL A O 1
ATOM 709 N N . ILE A 1 90 ? 4.691 -33.781 -23.609 1 96 90 ILE A N 1
ATOM 710 C CA . ILE A 1 90 ? 5.738 -34.375 -24.422 1 96 90 ILE A CA 1
ATOM 711 C C . ILE A 1 90 ? 6.578 -35.344 -23.578 1 96 90 ILE A C 1
ATOM 713 O O . ILE A 1 90 ? 7.125 -34.938 -22.547 1 96 90 ILE A O 1
ATOM 717 N N . PHE A 1 91 ? 6.617 -36.594 -24 1 96.06 91 PHE A N 1
ATOM 718 C CA . PHE A 1 91 ? 7.543 -37.531 -23.406 1 96.06 91 PHE A CA 1
ATOM 719 C C . PHE A 1 91 ? 8.844 -37.594 -24.203 1 96.06 91 PHE A C 1
ATOM 721 O O . PHE A 1 91 ? 8.828 -37.688 -25.422 1 96.06 91 PHE A O 1
ATOM 728 N N . GLU A 1 92 ? 9.906 -37.469 -23.484 1 94.75 92 GLU A N 1
ATOM 729 C CA . GLU A 1 92 ? 11.211 -37.5 -24.141 1 94.75 92 GLU A CA 1
ATOM 730 C C . GLU A 1 92 ? 12.109 -38.562 -23.531 1 94.75 92 GLU A C 1
ATOM 732 O O . GLU A 1 92 ? 12.242 -38.656 -22.312 1 94.75 92 GLU A O 1
ATOM 737 N N . VAL A 1 93 ? 12.688 -39.375 -24.391 1 93.25 93 VAL A N 1
ATOM 738 C CA . VAL A 1 93 ? 13.727 -40.344 -23.969 1 93.25 93 VAL A CA 1
ATOM 739 C C . VAL A 1 93 ? 15.078 -39.875 -24.5 1 93.25 93 VAL A C 1
ATOM 741 O O . VAL A 1 93 ? 15.195 -39.5 -25.672 1 93.25 93 VAL A O 1
ATOM 744 N N . ILE A 1 94 ? 16.016 -39.812 -23.656 1 93.12 94 ILE A N 1
ATOM 745 C CA . ILE A 1 94 ? 17.391 -39.531 -24.047 1 93.12 94 ILE A CA 1
ATOM 746 C C . ILE A 1 94 ? 18.266 -40.75 -23.734 1 93.12 94 ILE A C 1
ATOM 748 O O . ILE A 1 94 ? 18.391 -41.156 -22.562 1 93.12 94 ILE A O 1
ATOM 752 N N . THR A 1 95 ? 18.875 -41.281 -24.719 1 91.56 95 THR A N 1
ATOM 753 C CA . THR A 1 95 ? 19.656 -42.5 -24.531 1 91.56 95 THR A CA 1
ATOM 754 C C . THR A 1 95 ? 20.953 -42.219 -23.797 1 91.56 95 THR A C 1
ATOM 756 O O . THR A 1 95 ? 21.531 -41.125 -23.969 1 91.56 95 THR A O 1
ATOM 759 N N . SER A 1 96 ? 21.453 -43.125 -23 1 89.69 96 SER A N 1
ATOM 760 C CA . SER A 1 96 ? 22.688 -42.969 -22.234 1 89.69 96 SER A CA 1
ATOM 761 C C . SER A 1 96 ? 23.828 -43.719 -22.875 1 89.69 96 SER A C 1
ATOM 763 O O . SER A 1 96 ? 24.984 -43.625 -22.438 1 89.69 96 SER A O 1
ATOM 765 N N . GLY A 1 97 ? 23.641 -44.531 -23.828 1 88.06 97 GLY A N 1
ATOM 766 C CA . GLY A 1 97 ? 24.641 -45.406 -24.406 1 88.06 97 GLY A CA 1
ATOM 767 C C . GLY A 1 97 ? 24.594 -46.812 -23.875 1 88.06 97 GLY A C 1
ATOM 768 O O . GLY A 1 97 ? 25.25 -47.719 -24.406 1 88.06 97 GLY A O 1
ATOM 769 N N . HIS A 1 98 ? 23.875 -47 -22.828 1 89.56 98 HIS A N 1
ATOM 770 C CA . HIS A 1 98 ? 23.734 -48.344 -22.25 1 89.56 98 HIS A CA 1
ATOM 771 C C . HIS A 1 98 ? 22.547 -49.094 -22.844 1 89.56 98 HIS A C 1
ATOM 773 O O . HIS A 1 98 ? 21.578 -48.469 -23.266 1 89.56 98 HIS A O 1
ATOM 779 N N . GLN A 1 99 ? 22.672 -50.406 -22.719 1 89.94 99 GLN A N 1
ATOM 780 C CA . GLN A 1 99 ? 21.641 -51.25 -23.344 1 89.94 99 GLN A CA 1
ATOM 781 C C . GLN A 1 99 ? 20.438 -51.406 -22.422 1 89.94 99 GLN A C 1
ATOM 783 O O . GLN A 1 99 ? 20.609 -51.562 -21.203 1 89.94 99 GLN A O 1
ATOM 788 N N . GLY A 1 100 ? 19.25 -51.281 -23.094 1 90.88 100 GLY A N 1
ATOM 789 C CA . GLY A 1 100 ? 18.016 -51.469 -22.344 1 90.88 100 GLY A CA 1
ATOM 790 C C . GLY A 1 100 ? 16.797 -50.938 -23.078 1 90.88 100 GLY A C 1
ATOM 791 O O . GLY A 1 100 ? 16.812 -50.781 -24.312 1 90.88 100 GLY A O 1
ATOM 792 N N . TYR A 1 101 ? 15.703 -50.906 -22.328 1 91.69 101 TYR A N 1
ATOM 793 C CA . TYR A 1 101 ? 14.438 -50.469 -22.891 1 91.69 101 TYR A CA 1
ATOM 794 C C . TYR A 1 101 ? 13.773 -49.438 -22 1 91.69 101 TYR A C 1
ATOM 796 O O . TYR A 1 101 ? 13.82 -49.531 -20.781 1 91.69 101 TYR A O 1
ATOM 804 N N . LEU A 1 102 ? 13.266 -48.469 -22.656 1 92.38 102 LEU A N 1
ATOM 805 C CA . LEU A 1 102 ? 12.344 -47.531 -22.016 1 92.38 102 LEU A CA 1
ATOM 806 C C . LEU A 1 102 ? 11.016 -47.5 -22.766 1 92.38 102 LEU A C 1
ATOM 808 O O . LEU A 1 102 ? 11 -47.438 -24 1 92.38 102 LEU A O 1
ATOM 812 N N . ALA A 1 103 ? 9.914 -47.562 -21.953 1 92.44 103 ALA A N 1
ATOM 813 C CA . ALA A 1 103 ? 8.625 -47.625 -22.625 1 92.44 103 ALA A CA 1
ATOM 814 C C . ALA A 1 103 ? 7.57 -46.812 -21.859 1 92.44 103 ALA A C 1
ATOM 816 O O . ALA A 1 103 ? 7.625 -46.719 -20.641 1 92.44 103 ALA A O 1
ATOM 817 N N . ILE A 1 104 ? 6.719 -46.188 -22.609 1 93.69 104 ILE A N 1
ATOM 818 C CA . ILE A 1 104 ? 5.516 -45.531 -22.109 1 93.69 104 ILE A CA 1
ATOM 819 C C . ILE A 1 104 ? 4.281 -46.188 -22.719 1 93.69 104 ILE A C 1
ATOM 821 O O . ILE A 1 104 ? 4.234 -46.438 -23.938 1 93.69 104 ILE A O 1
ATOM 825 N N . ASP A 1 105 ? 3.371 -46.469 -21.891 1 92.5 105 ASP A N 1
ATOM 826 C CA . ASP A 1 105 ? 2.145 -47.125 -22.375 1 92.5 105 ASP A CA 1
ATOM 827 C C . ASP A 1 105 ? 0.935 -46.656 -21.562 1 92.5 105 ASP A C 1
ATOM 829 O O . ASP A 1 105 ? 1.085 -46 -20.531 1 92.5 105 ASP A O 1
ATOM 833 N N . GLU A 1 106 ? -0.25 -46.812 -22.062 1 93.31 106 GLU A N 1
ATOM 834 C CA . GLU A 1 106 ? -1.533 -46.625 -21.406 1 93.31 106 GLU A CA 1
ATOM 835 C C . GLU A 1 106 ? -1.678 -45.188 -20.922 1 93.31 106 GLU A C 1
ATOM 837 O O . GLU A 1 106 ? -2.004 -44.938 -19.75 1 93.31 106 GLU A O 1
ATOM 842 N N . VAL A 1 107 ? -1.277 -44.281 -21.828 1 94.19 107 VAL A N 1
ATOM 843 C CA . VAL A 1 107 ? -1.485 -42.875 -21.5 1 94.19 107 VAL A CA 1
ATOM 844 C C . VAL A 1 107 ? -2.973 -42.531 -21.578 1 94.19 107 VAL A C 1
ATOM 846 O O . VAL A 1 107 ? -3.588 -42.688 -22.641 1 94.19 107 VAL A O 1
ATOM 849 N N . LYS A 1 108 ? -3.529 -42.094 -20.469 1 92.88 108 LYS A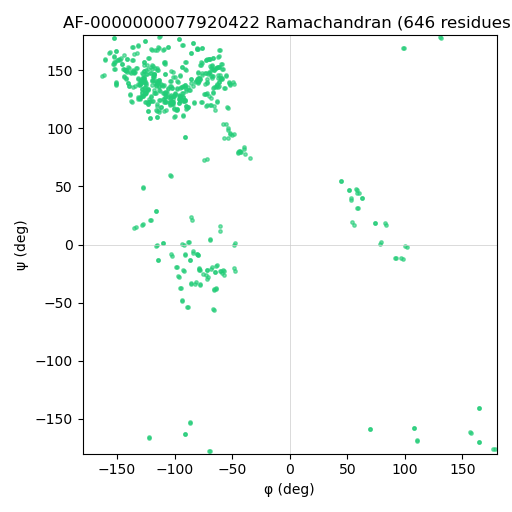 N 1
ATOM 850 C CA . LYS A 1 108 ? -4.957 -41.812 -20.406 1 92.88 108 LYS A CA 1
ATOM 851 C C . LYS A 1 108 ? -5.195 -40.406 -19.828 1 92.88 108 LYS A C 1
ATOM 853 O O . LYS A 1 108 ? -4.461 -39.969 -18.953 1 92.88 108 LYS A O 1
ATOM 858 N N . VAL A 1 109 ? -6.156 -39.75 -20.406 1 91.69 109 VAL A N 1
ATOM 859 C CA . VAL A 1 109 ? -6.684 -38.531 -19.828 1 91.69 109 VAL A CA 1
ATOM 860 C C . VAL A 1 109 ? -7.98 -38.844 -19.078 1 91.69 109 VAL A C 1
ATOM 862 O O . VAL A 1 109 ? -9.008 -39.125 -19.688 1 91.69 109 VAL A O 1
ATOM 865 N N . LEU A 1 110 ? -7.898 -38.75 -17.781 1 90.06 110 LEU A N 1
ATOM 866 C CA . LEU A 1 110 ? -9.031 -39.125 -16.922 1 90.06 110 LEU A CA 1
ATOM 867 C C . LEU A 1 110 ? -9.828 -37.875 -16.547 1 90.06 110 LEU A C 1
ATOM 869 O O . LEU A 1 110 ? -9.25 -36.812 -16.234 1 90.06 110 LEU A O 1
ATOM 873 N N . GLY A 1 111 ? -11.133 -37.938 -16.516 1 86.25 111 GLY A N 1
ATOM 874 C CA . GLY A 1 111 ? -12.016 -36.812 -16.25 1 86.25 111 GLY A CA 1
ATOM 875 C C . GLY A 1 111 ? -12.258 -36.562 -14.773 1 86.25 111 GLY A C 1
ATOM 876 O O . GLY A 1 111 ? -13.352 -36.156 -14.375 1 86.25 111 GLY A O 1
ATOM 877 N N . HIS A 1 112 ? -11.422 -36.969 -13.953 1 87.88 112 HIS A N 1
ATOM 878 C CA . HIS A 1 112 ? -11.477 -36.75 -12.516 1 87.88 112 HIS A CA 1
ATOM 879 C C . HIS A 1 112 ? -10.117 -36.344 -11.969 1 87.88 112 HIS A C 1
ATOM 881 O O . HIS A 1 112 ? -9.102 -36.438 -12.664 1 87.88 112 HIS A O 1
ATOM 887 N N . PRO A 1 113 ? -10.117 -35.812 -10.766 1 91.88 113 PRO A N 1
ATOM 888 C CA . PRO A 1 113 ? -8.836 -35.406 -10.188 1 91.88 113 PRO A CA 1
ATOM 889 C C . PRO A 1 113 ? -7.891 -36.594 -9.961 1 91.88 113 PRO A C 1
ATOM 891 O O . PRO A 1 113 ? -8.344 -37.719 -9.773 1 91.88 113 PRO A O 1
ATOM 894 N N . CYS A 1 114 ? -6.602 -36.219 -10.016 1 95.25 114 CYS A N 1
ATOM 895 C CA . CYS A 1 114 ? -5.621 -37.25 -9.656 1 95.25 114 CYS A CA 1
ATOM 896 C C . CYS A 1 114 ? -5.812 -37.688 -8.219 1 95.25 114 CYS A C 1
ATOM 898 O O . CYS A 1 114 ? -6.125 -36.906 -7.34 1 95.25 114 CYS A O 1
ATOM 900 N N . THR A 1 115 ? -5.625 -38.906 -8 1 92.69 115 THR A N 1
ATOM 901 C CA . THR A 1 115 ? -5.922 -39.469 -6.695 1 92.69 115 THR A CA 1
ATOM 902 C C . THR A 1 115 ? -4.781 -39.219 -5.715 1 92.69 115 THR A C 1
ATOM 904 O O . THR A 1 115 ? -5.016 -39.031 -4.52 1 92.69 115 THR A O 1
ATOM 907 N N . ARG A 1 116 ? -3.537 -39.188 -6.215 1 94.62 116 ARG A N 1
ATOM 908 C CA . ARG A 1 116 ? -2.387 -39.156 -5.316 1 94.62 116 ARG A CA 1
ATOM 909 C C . ARG A 1 116 ? -1.616 -37.844 -5.484 1 94.62 116 ARG A C 1
ATOM 911 O O . ARG A 1 116 ? -0.569 -37.656 -4.863 1 94.62 116 ARG A O 1
ATOM 918 N N . THR A 1 117 ? -2.035 -37 -6.359 1 97.06 117 THR A N 1
ATOM 919 C CA . THR A 1 117 ? -1.325 -35.75 -6.652 1 97.06 117 THR A CA 1
ATOM 920 C C . THR A 1 117 ? -2.281 -34.562 -6.617 1 97.06 117 THR A C 1
ATOM 922 O O . THR A 1 117 ? -3.297 -34.562 -7.316 1 97.06 117 THR A O 1
ATOM 925 N N . PRO A 1 118 ? -1.946 -33.562 -5.809 1 96.94 118 PRO A N 1
ATOM 926 C CA . PRO A 1 118 ? -2.83 -32.406 -5.695 1 96.94 118 PRO A CA 1
ATOM 927 C C . PRO A 1 118 ? -2.871 -31.562 -6.973 1 96.94 118 PRO A C 1
ATOM 929 O O . PRO A 1 118 ? -1.929 -31.594 -7.77 1 96.94 118 PRO A O 1
ATOM 932 N N . HIS A 1 119 ? -4.012 -30.844 -7.188 1 96.44 119 HIS A N 1
ATOM 933 C CA . HIS A 1 119 ? -4.18 -29.906 -8.281 1 96.44 119 HIS A CA 1
ATOM 934 C C . HIS A 1 119 ? -4.047 -28.469 -7.785 1 96.44 119 HIS A C 1
ATOM 936 O O . HIS A 1 119 ? -4.738 -28.062 -6.844 1 96.44 119 HIS A O 1
ATOM 942 N N . PHE A 1 120 ? -3.213 -27.734 -8.438 1 95.94 120 PHE A N 1
ATOM 943 C CA . PHE A 1 120 ? -3.049 -26.328 -8.055 1 95.94 120 PHE A CA 1
ATOM 944 C C . PHE A 1 120 ? -4.18 -25.484 -8.617 1 95.94 120 PHE A C 1
ATOM 946 O O . PHE A 1 120 ? -4.699 -25.766 -9.703 1 95.94 120 PHE A O 1
ATOM 953 N N . LEU A 1 121 ? -4.496 -24.453 -7.863 1 92.12 121 LEU A N 1
ATOM 954 C CA . LEU A 1 121 ? -5.344 -23.406 -8.414 1 92.12 121 LEU A CA 1
ATOM 955 C C . LEU A 1 121 ? -4.52 -22.406 -9.203 1 92.12 121 LEU A C 1
ATOM 957 O O . LEU A 1 121 ? -3.289 -22.5 -9.242 1 92.12 121 LEU A O 1
ATOM 961 N N . ARG A 1 122 ? -5.215 -21.516 -9.836 1 89.69 122 ARG A N 1
ATOM 962 C CA . ARG A 1 122 ? -4.539 -20.5 -10.641 1 89.69 122 ARG A CA 1
ATOM 963 C C . ARG A 1 122 ? -3.635 -19.625 -9.773 1 89.69 122 ARG A C 1
ATOM 965 O O . ARG A 1 122 ? -4.016 -19.234 -8.672 1 89.69 122 ARG A O 1
ATOM 972 N N . ILE A 1 123 ? -2.445 -19.375 -10.242 1 92.44 123 ILE A N 1
ATOM 973 C CA . ILE A 1 123 ? -1.55 -18.469 -9.531 1 92.44 123 ILE A CA 1
ATOM 974 C C . ILE A 1 123 ? -1.422 -17.156 -10.297 1 92.44 123 ILE A C 1
ATOM 976 O O . ILE A 1 123 ? -1.595 -17.125 -11.516 1 92.44 123 ILE A O 1
ATOM 980 N N . GLN A 1 124 ? -1.096 -16.125 -9.641 1 90.69 124 GLN A N 1
ATOM 981 C CA . GLN A 1 124 ? -1.07 -14.789 -10.234 1 90.69 124 GLN A CA 1
ATOM 982 C C . GLN A 1 124 ? 0.362 -14.297 -10.422 1 90.69 124 GLN A C 1
ATOM 984 O O . GLN A 1 124 ? 1.282 -14.781 -9.758 1 90.69 124 GLN A O 1
ATOM 989 N N . ASN A 1 125 ? 0.406 -13.344 -11.375 1 94.12 125 ASN A N 1
ATOM 990 C CA . ASN A 1 125 ? 1.679 -12.648 -11.539 1 94.12 125 ASN A CA 1
ATOM 991 C C . ASN A 1 125 ? 2.064 -11.875 -10.281 1 94.12 125 ASN A C 1
ATOM 993 O O . ASN A 1 125 ? 1.196 -11.492 -9.5 1 94.12 125 ASN A O 1
ATOM 997 N N . VAL A 1 126 ? 3.334 -11.719 -10.133 1 95.75 126 VAL A N 1
ATOM 998 C CA . VAL A 1 126 ? 3.854 -10.984 -8.984 1 95.75 126 VAL A CA 1
ATOM 999 C C . VAL A 1 126 ? 4.758 -9.852 -9.461 1 95.75 126 VAL A C 1
ATOM 1001 O O . VAL A 1 126 ? 5.574 -10.031 -10.367 1 95.75 126 VAL A O 1
ATOM 1004 N N . GLU A 1 127 ? 4.527 -8.672 -8.93 1 95.69 127 GLU A N 1
ATOM 1005 C CA . GLU A 1 127 ? 5.414 -7.539 -9.148 1 95.69 127 GLU A CA 1
ATOM 1006 C C . GLU A 1 127 ? 6.117 -7.125 -7.859 1 95.69 127 GLU A C 1
ATOM 1008 O O . GLU A 1 127 ? 5.473 -6.961 -6.82 1 95.69 127 GLU A O 1
ATOM 1013 N N . VAL A 1 128 ? 7.395 -6.945 -7.953 1 97.25 128 VAL A N 1
ATOM 1014 C CA . VAL A 1 128 ? 8.164 -6.59 -6.762 1 97.25 128 VAL A CA 1
ATOM 1015 C C . VAL A 1 128 ? 9.219 -5.543 -7.121 1 97.25 128 VAL A C 1
ATOM 1017 O O . VAL A 1 128 ? 9.617 -5.43 -8.281 1 97.25 128 VAL A O 1
ATOM 1020 N N . ASN A 1 129 ? 9.547 -4.762 -6.141 1 98 129 ASN A N 1
ATOM 1021 C CA . ASN A 1 129 ? 10.672 -3.852 -6.32 1 98 129 ASN A CA 1
ATOM 1022 C C . ASN A 1 129 ? 12.008 -4.57 -6.129 1 98 129 ASN A C 1
ATOM 1024 O O . ASN A 1 129 ? 12.141 -5.414 -5.242 1 98 129 ASN A O 1
ATOM 1028 N N . ALA A 1 130 ? 12.961 -4.172 -6.93 1 97.88 130 ALA A N 1
ATOM 1029 C CA . ALA A 1 130 ? 14.281 -4.789 -6.871 1 97.88 130 ALA A CA 1
ATOM 1030 C C . ALA A 1 130 ? 14.828 -4.785 -5.445 1 97.88 130 ALA A C 1
ATOM 1032 O O . ALA A 1 130 ? 14.68 -3.795 -4.719 1 97.88 130 ALA A O 1
ATOM 1033 N N . GLY A 1 131 ? 15.43 -5.883 -5.043 1 96.81 131 GLY A N 1
ATOM 1034 C CA . GLY A 1 131 ? 16.031 -6.023 -3.727 1 96.81 131 GLY A CA 1
ATOM 1035 C C . GLY A 1 131 ? 15.078 -6.602 -2.695 1 96.81 131 GLY A C 1
ATOM 1036 O O . GLY A 1 131 ? 15.484 -6.938 -1.584 1 96.81 131 GLY A O 1
ATOM 1037 N N . GLN A 1 132 ? 13.836 -6.668 -3.025 1 96.56 132 GLN A N 1
ATOM 1038 C CA . GLN A 1 132 ? 12.844 -7.184 -2.092 1 96.56 132 GLN A CA 1
ATOM 1039 C C . GLN A 1 132 ? 12.562 -8.664 -2.344 1 96.56 132 GLN A C 1
ATOM 1041 O O . GLN A 1 132 ? 13.094 -9.25 -3.293 1 96.56 132 GLN A O 1
ATOM 1046 N N . PHE A 1 133 ? 11.742 -9.234 -1.515 1 94.94 133 PHE A N 1
ATOM 1047 C CA . PHE A 1 133 ? 11.344 -10.625 -1.722 1 94.94 133 PHE A CA 1
ATOM 1048 C C . PHE A 1 133 ? 10 -10.695 -2.43 1 94.94 133 PHE A C 1
ATOM 1050 O O . PHE A 1 133 ? 9.094 -9.914 -2.137 1 94.94 133 PHE A O 1
ATOM 1057 N N . ALA A 1 134 ? 10 -11.555 -3.383 1 96.12 134 ALA A N 1
ATOM 1058 C CA . ALA A 1 134 ? 8.75 -11.867 -4.074 1 96.12 134 ALA A CA 1
ATOM 1059 C C . ALA A 1 134 ? 8.148 -13.172 -3.559 1 96.12 134 ALA A C 1
ATOM 1061 O O . ALA A 1 134 ? 8.844 -14.188 -3.459 1 96.12 134 ALA A O 1
ATOM 1062 N N . THR A 1 135 ? 6.902 -13.109 -3.191 1 95.56 135 THR A N 1
ATOM 1063 C CA . THR A 1 135 ? 6.25 -14.297 -2.65 1 95.56 135 THR A CA 1
ATOM 1064 C C . THR A 1 135 ? 5.172 -14.805 -3.602 1 95.56 135 THR A C 1
ATOM 1066 O O . THR A 1 135 ? 4.285 -14.047 -4 1 95.56 135 THR A O 1
ATOM 1069 N N . PHE A 1 136 ? 5.293 -16.031 -3.969 1 96.88 136 PHE A N 1
ATOM 1070 C CA . PHE A 1 136 ? 4.246 -16.734 -4.711 1 96.88 136 PHE A CA 1
ATOM 1071 C C . PHE A 1 136 ? 3.416 -17.609 -3.783 1 96.88 136 PHE A C 1
ATOM 1073 O O . PHE A 1 136 ? 3.967 -18.375 -2.986 1 96.88 136 PHE A O 1
ATOM 1080 N N . GLN A 1 137 ? 2.189 -17.469 -3.879 1 94.56 137 GLN A N 1
ATOM 1081 C CA . GLN A 1 137 ? 1.268 -18.312 -3.137 1 94.56 137 GLN A CA 1
ATOM 1082 C C . GLN A 1 137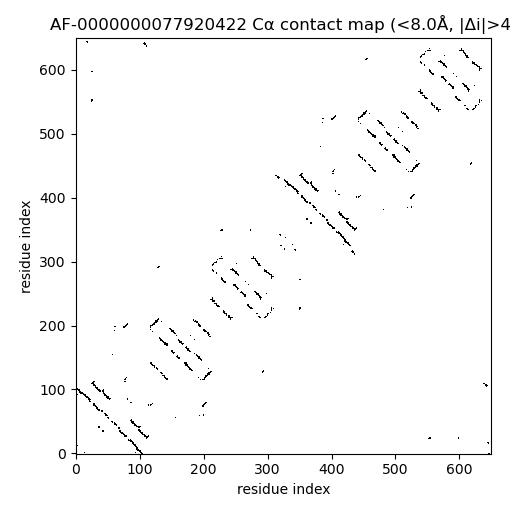 ? 0.537 -19.281 -4.07 1 94.56 137 GLN A C 1
ATOM 1084 O O . GLN A 1 137 ? -0.15 -18.844 -5 1 94.56 137 GLN A O 1
ATOM 1089 N N . CYS A 1 138 ? 0.625 -20.516 -3.773 1 96.31 138 CYS A N 1
ATOM 1090 C CA . CYS A 1 138 ? 0.021 -21.562 -4.594 1 96.31 138 CYS A CA 1
ATOM 1091 C C . CYS A 1 138 ? -0.972 -22.391 -3.785 1 96.31 138 CYS A C 1
ATOM 1093 O O . CYS A 1 138 ? -0.575 -23.188 -2.936 1 96.31 138 CYS A O 1
ATOM 1095 N N . SER A 1 139 ? -2.209 -22.219 -4.082 1 93.38 139 SER A N 1
ATOM 1096 C CA . SER A 1 139 ? -3.244 -23.031 -3.465 1 93.38 139 SER A CA 1
ATOM 1097 C C . SER A 1 139 ? -3.447 -24.344 -4.23 1 93.38 139 SER A C 1
ATOM 1099 O O . SER A 1 139 ? -3.373 -24.359 -5.461 1 93.38 139 SER A O 1
ATOM 1101 N N . ALA A 1 140 ? -3.684 -25.328 -3.482 1 95.31 140 ALA A N 1
ATOM 1102 C CA . ALA A 1 140 ? -3.867 -26.625 -4.125 1 95.31 140 ALA A CA 1
ATOM 1103 C C . ALA A 1 140 ? -5.02 -27.391 -3.482 1 95.31 140 ALA A C 1
ATOM 1105 O O . ALA A 1 140 ? -5.312 -27.219 -2.299 1 95.31 140 ALA A O 1
ATOM 1106 N N . ILE A 1 141 ? -5.652 -28.141 -4.262 1 92.62 141 ILE A N 1
ATOM 1107 C CA . ILE A 1 141 ? -6.691 -29.062 -3.811 1 92.62 141 ILE A CA 1
ATOM 1108 C C . ILE A 1 141 ? -6.133 -30.469 -3.736 1 92.62 141 ILE A C 1
ATOM 1110 O O . ILE A 1 141 ? -5.648 -31.016 -4.738 1 92.62 141 ILE A O 1
ATOM 1114 N N . GLY A 1 142 ? -6.184 -31.062 -2.695 1 92.75 142 GLY A N 1
ATOM 1115 C CA . GLY A 1 142 ? -5.605 -32.375 -2.396 1 92.75 142 GLY A CA 1
ATOM 1116 C C . GLY A 1 142 ? -4.801 -32.375 -1.111 1 92.75 142 GLY A C 1
ATOM 1117 O O . GLY A 1 142 ? -4.719 -31.375 -0.412 1 92.75 142 GLY A O 1
ATOM 1118 N N . ARG A 1 143 ? -4.289 -33.5 -0.776 1 92.19 143 ARG A N 1
ATOM 1119 C CA . ARG A 1 143 ? -3.496 -33.625 0.44 1 92.19 143 ARG A CA 1
ATOM 1120 C C . ARG A 1 143 ? -2.004 -33.625 0.124 1 92.19 143 ARG A C 1
ATOM 1122 O O . ARG A 1 143 ? -1.593 -34.031 -0.965 1 92.19 143 ARG A O 1
ATOM 1129 N N . THR A 1 144 ? -1.283 -33.062 0.951 1 92.88 144 THR A N 1
ATOM 1130 C CA . THR A 1 144 ? 0.17 -33.188 0.874 1 92.88 144 THR A CA 1
ATOM 1131 C C . THR A 1 144 ? 0.734 -33.844 2.131 1 92.88 144 THR A C 1
ATOM 1133 O O . THR A 1 144 ? 0.233 -33.594 3.234 1 92.88 144 THR A O 1
ATOM 1136 N N . VAL A 1 145 ? 1.77 -34.656 1.938 1 92.25 145 VAL A N 1
ATOM 1137 C CA . VAL A 1 145 ? 2.398 -35.344 3.061 1 92.25 145 VAL A CA 1
ATOM 1138 C C . VAL A 1 145 ? 3.875 -34.938 3.141 1 92.25 145 VAL A C 1
ATOM 1140 O O . VAL A 1 145 ? 4.406 -34.312 2.229 1 92.25 145 VAL A O 1
ATOM 1143 N N . ALA A 1 146 ? 4.617 -35.25 4.246 1 90.12 146 ALA A N 1
ATOM 1144 C CA . ALA A 1 146 ? 6 -34.844 4.512 1 90.12 146 ALA A CA 1
ATOM 1145 C C . ALA A 1 146 ? 6.93 -35.344 3.41 1 90.12 146 ALA A C 1
ATOM 1147 O O . ALA A 1 146 ? 7.949 -34.719 3.113 1 90.12 146 ALA A O 1
ATOM 1148 N N . GLY A 1 147 ? 6.621 -36.375 2.688 1 92.25 147 GLY A N 1
ATOM 1149 C CA . GLY A 1 147 ? 7.477 -36.938 1.647 1 92.25 147 GLY A CA 1
ATOM 1150 C C . GLY A 1 147 ? 7.32 -36.219 0.313 1 92.25 147 GLY A C 1
ATOM 1151 O O . GLY A 1 147 ? 8.148 -36.375 -0.585 1 92.25 147 GLY A O 1
ATOM 1152 N N . ASP A 1 148 ? 6.395 -35.344 0.23 1 96.31 148 ASP A N 1
ATOM 1153 C CA . ASP A 1 148 ? 6.188 -34.594 -1.016 1 96.31 148 ASP A CA 1
ATOM 1154 C C . ASP A 1 148 ? 7.207 -33.469 -1.17 1 96.31 148 ASP A C 1
ATOM 1156 O O . ASP A 1 148 ? 7.609 -32.875 -0.183 1 96.31 148 ASP A O 1
ATOM 1160 N N . ARG A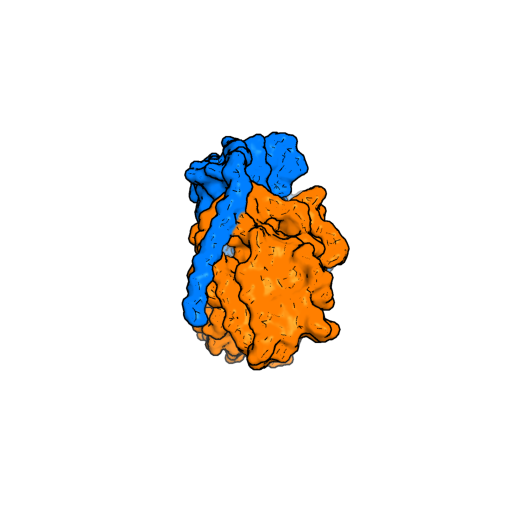 1 149 ? 7.656 -33.281 -2.355 1 96.81 149 ARG A N 1
ATOM 1161 C CA . ARG A 1 149 ? 8.578 -32.188 -2.648 1 96.81 149 ARG A CA 1
ATOM 1162 C C . ARG A 1 149 ? 7.863 -31.031 -3.375 1 96.81 149 ARG A C 1
ATOM 1164 O O . ARG A 1 149 ? 7.258 -31.25 -4.426 1 96.81 149 ARG A O 1
ATOM 1171 N N . LEU A 1 150 ? 7.922 -29.859 -2.793 1 98.06 150 LEU A N 1
ATOM 1172 C CA . LEU A 1 150 ? 7.332 -28.672 -3.404 1 98.06 150 LEU A CA 1
ATOM 1173 C C . LEU A 1 150 ? 8.406 -27.641 -3.736 1 98.06 150 LEU A C 1
ATOM 1175 O O . LEU A 1 150 ? 9.328 -27.422 -2.949 1 98.06 150 LEU A O 1
ATOM 1179 N N . TRP A 1 151 ? 8.32 -27.031 -4.895 1 97.69 151 TRP A N 1
ATOM 1180 C CA . TRP A 1 151 ? 9.203 -25.922 -5.25 1 97.69 151 TRP A CA 1
ATOM 1181 C C . TRP A 1 151 ? 8.57 -25.047 -6.332 1 97.69 151 TRP A C 1
ATOM 1183 O O . TRP A 1 151 ? 7.527 -25.406 -6.895 1 97.69 151 TRP A O 1
ATOM 1193 N N . LEU A 1 152 ? 9.086 -23.953 -6.48 1 98 152 LEU A N 1
ATOM 1194 C CA . LEU A 1 152 ? 8.719 -23.047 -7.559 1 98 152 LEU A CA 1
ATOM 1195 C C . LEU A 1 152 ? 9.695 -23.156 -8.727 1 98 152 LEU A C 1
ATOM 1197 O O . LEU A 1 152 ? 10.875 -22.828 -8.586 1 98 152 LEU A O 1
ATOM 1201 N N . GLN A 1 153 ? 9.211 -23.578 -9.836 1 97.25 153 GLN A N 1
ATOM 1202 C CA . GLN A 1 153 ? 10.086 -23.828 -10.977 1 97.25 153 GLN A CA 1
ATOM 1203 C C . GLN A 1 153 ? 10.117 -22.625 -11.914 1 97.25 153 GLN A C 1
ATOM 1205 O O . GLN A 1 153 ? 9.062 -22.125 -12.328 1 97.25 153 GLN A O 1
ATOM 1210 N N . GLY A 1 154 ? 11.281 -22.188 -12.211 1 95 154 GLY A N 1
ATOM 1211 C CA . GLY A 1 154 ? 11.461 -21.172 -13.227 1 95 154 GLY A CA 1
ATOM 1212 C C . GLY A 1 154 ? 11.734 -21.734 -14.609 1 95 154 GLY A C 1
ATOM 1213 O O . GLY A 1 154 ? 12.445 -22.734 -14.742 1 95 154 GLY A O 1
ATOM 1214 N N . ILE A 1 155 ? 11.102 -21.203 -15.656 1 91.25 155 ILE A N 1
ATOM 1215 C CA . ILE A 1 155 ? 11.344 -21.688 -17 1 91.25 155 ILE A CA 1
ATOM 1216 C C . ILE A 1 155 ? 12.773 -21.359 -17.422 1 91.25 155 ILE A C 1
ATOM 1218 O O . ILE A 1 155 ? 13.539 -22.25 -17.797 1 91.25 155 ILE A O 1
ATOM 1222 N N . ASP A 1 156 ? 13.203 -20.141 -17.391 1 88.62 156 ASP A N 1
ATOM 1223 C CA . ASP A 1 156 ? 14.547 -19.719 -17.766 1 88.62 156 ASP A CA 1
ATOM 1224 C C . ASP A 1 156 ? 15.258 -19.031 -16.609 1 88.62 156 ASP A C 1
ATOM 1226 O O . ASP A 1 156 ? 16.141 -18.188 -16.812 1 88.62 156 ASP A O 1
ATOM 1230 N N . VAL A 1 157 ? 14.742 -19.344 -15.438 1 91 157 VAL A N 1
ATOM 1231 C CA . VAL A 1 157 ? 15.297 -18.75 -14.227 1 91 157 VAL A CA 1
ATOM 1232 C C . VAL A 1 157 ? 15.43 -19.828 -13.148 1 91 157 VAL A C 1
ATOM 1234 O O . VAL A 1 157 ? 14.984 -20.953 -13.336 1 91 157 VAL A O 1
ATOM 1237 N N . ARG A 1 158 ? 16.109 -19.453 -12.07 1 91.44 158 ARG A N 1
ATOM 1238 C CA . ARG A 1 158 ? 16.375 -20.406 -11 1 91.44 158 ARG A CA 1
ATOM 1239 C C . ARG A 1 158 ? 15.086 -20.75 -10.242 1 91.44 158 ARG A C 1
ATOM 1241 O O . ARG A 1 158 ? 14.219 -19.891 -10.07 1 91.44 158 ARG A O 1
ATOM 1248 N N . ASP A 1 159 ? 15.016 -21.922 -9.789 1 95.44 159 ASP A N 1
ATOM 1249 C CA . ASP A 1 159 ? 13.906 -22.359 -8.938 1 95.44 159 ASP A CA 1
ATOM 1250 C C . ASP A 1 159 ? 13.953 -21.641 -7.586 1 95.44 159 ASP A C 1
ATOM 1252 O O . ASP A 1 159 ? 15 -21.141 -7.18 1 95.44 159 ASP A O 1
ATOM 1256 N N . ALA A 1 160 ? 12.828 -21.547 -7.043 1 95.38 160 ALA A N 1
ATOM 1257 C CA . ALA A 1 160 ? 12.742 -21.016 -5.691 1 95.38 160 ALA A CA 1
ATOM 1258 C C . ALA A 1 160 ? 12.234 -22.062 -4.711 1 95.38 160 ALA A C 1
ATOM 1260 O O . ALA A 1 160 ? 11.336 -22.844 -5.035 1 95.38 160 ALA A O 1
ATOM 1261 N N . PRO A 1 161 ? 12.812 -22.047 -3.549 1 94 161 PRO A N 1
ATOM 1262 C CA . PRO A 1 161 ? 12.43 -23.078 -2.572 1 94 161 PRO A CA 1
ATOM 1263 C C . PRO A 1 161 ? 11.125 -22.734 -1.85 1 94 161 PRO A C 1
ATOM 1265 O O . PRO A 1 161 ? 10.695 -21.578 -1.84 1 94 161 PRO A O 1
ATOM 1268 N N . LEU A 1 162 ? 10.641 -23.719 -1.168 1 96.88 162 LEU A N 1
ATOM 1269 C CA . LEU A 1 162 ? 9.43 -23.609 -0.362 1 96.88 162 LEU A CA 1
ATOM 1270 C C . LEU A 1 162 ? 9.695 -22.812 0.917 1 96.88 162 LEU A C 1
ATOM 1272 O O . LEU A 1 162 ? 10.688 -23.062 1.609 1 96.88 162 LEU A O 1
ATOM 1276 N N . LYS A 1 163 ? 8.898 -21.891 1.153 1 96.06 163 LYS A N 1
ATOM 1277 C CA . LYS A 1 163 ? 8.977 -21.141 2.404 1 96.06 163 LYS A CA 1
ATOM 1278 C C . LYS A 1 163 ? 8.141 -21.812 3.496 1 96.06 163 LYS A C 1
ATOM 1280 O O . LYS A 1 163 ? 8.648 -22.109 4.578 1 96.06 163 LYS A O 1
ATOM 1285 N N . GLU A 1 164 ? 6.82 -22.031 3.121 1 96.62 164 GLU A N 1
ATOM 1286 C CA . GLU A 1 164 ? 5.922 -22.641 4.102 1 96.62 164 GLU A CA 1
ATOM 1287 C C . GLU A 1 164 ? 4.699 -23.25 3.428 1 96.62 164 GLU A C 1
ATOM 1289 O O . GLU A 1 164 ? 4.379 -22.906 2.285 1 96.62 164 GLU A O 1
ATOM 1294 N N . ILE A 1 165 ? 4.043 -24.203 4.195 1 96.19 165 ILE A N 1
ATOM 1295 C CA . ILE A 1 165 ? 2.762 -24.781 3.807 1 96.19 165 ILE A CA 1
ATOM 1296 C C . ILE A 1 165 ? 1.723 -24.5 4.891 1 96.19 165 ILE A C 1
ATOM 1298 O O . ILE A 1 165 ? 1.969 -24.766 6.074 1 96.19 165 ILE A O 1
ATOM 1302 N N . LYS A 1 166 ? 0.678 -23.969 4.496 1 94 166 LYS A N 1
ATOM 1303 C CA . LYS A 1 166 ? -0.468 -23.797 5.387 1 94 166 LYS A CA 1
ATOM 1304 C C . LYS A 1 166 ? -1.633 -24.688 4.957 1 94 166 LYS A C 1
ATOM 1306 O O . LYS A 1 166 ? -2.225 -24.469 3.898 1 94 166 LYS A O 1
ATOM 1311 N N . VAL A 1 167 ? -2.023 -25.578 5.82 1 91.94 167 VAL A N 1
ATOM 1312 C CA . VAL A 1 167 ? -3.158 -26.438 5.531 1 91.94 167 VAL A CA 1
ATOM 1313 C C . VAL A 1 167 ? -4.453 -25.766 5.977 1 91.94 167 VAL A C 1
ATOM 1315 O O . VAL A 1 167 ? -4.629 -25.469 7.16 1 91.94 167 VAL A O 1
ATOM 1318 N N . THR A 1 168 ? -5.277 -25.531 5.035 1 85.25 168 THR A N 1
ATOM 1319 C CA . THR A 1 168 ? -6.504 -24.797 5.336 1 85.25 168 THR A CA 1
ATOM 1320 C C . THR A 1 168 ? -7.664 -25.766 5.562 1 85.25 168 THR A C 1
ATOM 1322 O O . THR A 1 168 ? -8.656 -25.422 6.199 1 85.25 168 THR A O 1
ATOM 1325 N N . SER A 1 169 ? -7.633 -26.906 4.992 1 84.12 169 SER A N 1
ATOM 1326 C CA . SER A 1 169 ? -8.562 -28.016 5.203 1 84.12 169 SER A CA 1
ATOM 1327 C C . SER A 1 169 ? -7.902 -29.359 4.922 1 84.12 169 SER A C 1
ATOM 1329 O O . SER A 1 169 ? -6.742 -29.406 4.504 1 84.12 169 SER A O 1
ATOM 1331 N N . SER A 1 170 ? -8.664 -30.453 5.129 1 86 170 SER A N 1
ATOM 1332 C CA . SER A 1 170 ? -8.117 -31.781 4.902 1 86 170 SER A CA 1
ATOM 1333 C C . SER A 1 170 ? -7.754 -31.984 3.438 1 86 170 SER A C 1
ATOM 1335 O O . SER A 1 170 ? -6.961 -32.875 3.107 1 86 170 SER A O 1
ATOM 1337 N N . ARG A 1 171 ? -8.289 -31.172 2.568 1 88.44 171 ARG A N 1
ATOM 1338 C CA . ARG A 1 171 ? -8.039 -31.391 1.149 1 88.44 171 ARG A CA 1
ATOM 1339 C C . ARG A 1 171 ? -7.52 -30.125 0.478 1 88.44 171 ARG A C 1
ATOM 1341 O O . ARG A 1 171 ? -7.629 -29.984 -0.74 1 88.44 171 ARG A O 1
ATOM 1348 N N . ARG A 1 172 ? -7.059 -29.234 1.323 1 90.19 172 ARG A N 1
ATOM 1349 C CA . ARG A 1 172 ? -6.582 -27.984 0.732 1 90.19 172 ARG A CA 1
ATOM 1350 C C . ARG A 1 172 ? -5.371 -27.453 1.49 1 90.19 172 ARG A C 1
ATOM 1352 O O . ARG A 1 172 ? -5.316 -27.531 2.719 1 90.19 172 ARG A O 1
ATOM 1359 N N . PHE A 1 173 ? -4.516 -26.891 0.759 1 93.81 173 PHE A N 1
ATOM 1360 C CA . PHE A 1 173 ? -3.365 -26.25 1.38 1 93.81 173 PHE A CA 1
ATOM 1361 C C . PHE A 1 173 ? -2.844 -25.109 0.503 1 93.81 173 PHE A C 1
ATOM 1363 O O . PHE A 1 173 ? -3.188 -25.031 -0.677 1 93.81 173 PHE A O 1
ATOM 1370 N N . ILE A 1 174 ? -2.084 -24.266 1.116 1 94.81 174 ILE A N 1
ATOM 1371 C CA . ILE A 1 174 ? -1.419 -23.156 0.434 1 94.81 174 ILE A CA 1
ATOM 1372 C C . ILE A 1 174 ? 0.089 -23.25 0.659 1 94.81 174 ILE A C 1
ATOM 1374 O O . ILE A 1 174 ? 0.549 -23.312 1.801 1 94.81 174 ILE A O 1
ATOM 1378 N N . ALA A 1 175 ? 0.788 -23.312 -0.417 1 97.19 175 ALA A N 1
ATOM 1379 C CA . ALA A 1 175 ? 2.246 -23.281 -0.352 1 97.19 175 ALA A CA 1
ATOM 1380 C C . ALA A 1 175 ? 2.781 -21.906 -0.758 1 97.19 175 ALA A C 1
ATOM 1382 O O . ALA A 1 175 ? 2.328 -21.328 -1.746 1 97.19 175 ALA A O 1
ATOM 1383 N N . SER A 1 176 ? 3.717 -21.453 -0.002 1 97.25 176 SER A N 1
ATOM 1384 C CA . SER A 1 176 ? 4.328 -20.156 -0.3 1 97.25 176 SER A CA 1
ATOM 1385 C C . SER A 1 176 ? 5.801 -20.312 -0.664 1 97.25 176 SER A C 1
ATOM 1387 O O . SER A 1 176 ? 6.516 -21.109 -0.052 1 97.25 176 SER A O 1
ATOM 1389 N N . PHE A 1 177 ? 6.141 -19.547 -1.658 1 97.69 177 PHE A N 1
ATOM 1390 C CA . PHE A 1 177 ? 7.516 -19.562 -2.146 1 97.69 177 PHE A CA 1
ATOM 1391 C C . PHE A 1 177 ? 8.094 -18.156 -2.199 1 97.69 177 PHE A C 1
ATOM 1393 O O . PHE A 1 177 ? 7.398 -17.203 -2.578 1 97.69 177 PHE A O 1
ATOM 1400 N N . ASN A 1 178 ? 9.383 -18.016 -1.885 1 94.12 178 ASN A N 1
ATOM 1401 C CA . ASN A 1 178 ? 10.016 -16.703 -1.903 1 94.12 178 ASN A CA 1
ATOM 1402 C C . ASN A 1 178 ? 11.172 -16.656 -2.893 1 94.12 178 ASN A C 1
ATOM 1404 O O . ASN A 1 178 ? 12.023 -17.547 -2.904 1 94.12 178 ASN A O 1
ATOM 1408 N N . VAL A 1 179 ? 11.094 -15.789 -3.748 1 94.56 179 VAL A N 1
ATOM 1409 C CA . VAL A 1 179 ? 12.281 -15.375 -4.484 1 94.56 179 VAL A CA 1
ATOM 1410 C C . VAL A 1 179 ? 12.93 -14.188 -3.785 1 94.56 179 VAL A C 1
ATOM 1412 O O . VAL A 1 179 ? 12.398 -13.07 -3.807 1 94.56 179 VAL A O 1
ATOM 1415 N N . VAL A 1 180 ? 14.102 -14.375 -3.199 1 93.06 180 VAL A N 1
ATOM 1416 C CA . VAL A 1 180 ? 14.68 -13.375 -2.309 1 93.06 180 VAL A CA 1
ATOM 1417 C C . VAL A 1 180 ? 15.617 -12.469 -3.094 1 93.06 180 VAL A C 1
ATOM 1419 O O . VAL A 1 180 ? 16.219 -12.883 -4.09 1 93.06 180 VAL A O 1
ATOM 1422 N N . ASN A 1 181 ? 15.766 -11.211 -2.6 1 91.94 181 ASN A N 1
ATOM 1423 C CA . ASN A 1 181 ? 16.672 -10.227 -3.174 1 91.94 181 ASN A CA 1
ATOM 1424 C C . ASN A 1 181 ? 16.578 -10.188 -4.695 1 91.94 181 ASN A C 1
ATOM 1426 O O . ASN A 1 181 ? 17.594 -10.312 -5.391 1 91.94 181 ASN A O 1
ATOM 1430 N N . THR A 1 182 ? 15.359 -10 -5.121 1 95.62 182 THR A N 1
ATOM 1431 C CA . THR A 1 182 ? 15.047 -10.125 -6.539 1 95.62 182 THR A CA 1
ATOM 1432 C C . THR A 1 182 ? 15.828 -9.102 -7.355 1 95.62 182 THR A C 1
ATOM 1434 O O . THR A 1 182 ? 16.016 -7.965 -6.918 1 95.62 182 THR A O 1
ATOM 1437 N N . THR A 1 183 ? 16.328 -9.438 -8.461 1 95.94 183 THR A N 1
ATOM 1438 C CA . THR A 1 183 ? 16.922 -8.594 -9.492 1 95.94 183 THR A CA 1
ATOM 1439 C C . THR A 1 183 ? 16.266 -8.836 -10.844 1 95.94 183 THR A C 1
ATOM 1441 O O . THR A 1 183 ? 15.414 -9.719 -10.969 1 95.94 183 THR A O 1
ATOM 1444 N N . LYS A 1 184 ? 16.641 -8.078 -11.797 1 94.44 184 LYS A N 1
ATOM 1445 C CA . LYS A 1 184 ? 16.078 -8.227 -13.141 1 94.44 184 LYS A CA 1
ATOM 1446 C C . LYS A 1 184 ? 16.359 -9.625 -13.695 1 94.44 184 LYS A C 1
ATOM 1448 O O . LYS A 1 184 ? 15.617 -10.109 -14.555 1 94.44 184 LYS A O 1
ATOM 1453 N N . ARG A 1 185 ? 17.344 -10.266 -13.211 1 95.19 185 ARG A N 1
ATOM 1454 C CA . ARG A 1 185 ? 17.703 -11.602 -13.664 1 95.19 185 ARG A CA 1
ATOM 1455 C C . ARG A 1 185 ? 16.688 -12.641 -13.188 1 95.19 185 ARG A C 1
ATOM 1457 O O . ARG A 1 185 ? 16.609 -13.734 -13.734 1 95.19 185 ARG A O 1
ATOM 1464 N N . ASP A 1 186 ? 15.984 -12.266 -12.148 1 96.44 186 ASP A N 1
ATOM 1465 C CA . ASP A 1 186 ? 15 -13.188 -11.586 1 96.44 186 ASP A CA 1
ATOM 1466 C C . ASP A 1 186 ? 13.656 -13.055 -12.297 1 96.44 186 ASP A C 1
ATOM 1468 O O . ASP A 1 186 ? 12.766 -13.891 -12.125 1 96.44 186 ASP A O 1
ATOM 1472 N N . ALA A 1 187 ? 13.547 -11.977 -13.062 1 96.94 187 ALA A N 1
ATOM 1473 C CA . ALA A 1 187 ? 12.289 -11.773 -13.781 1 96.94 187 ALA A CA 1
ATOM 1474 C C . ALA A 1 187 ? 12.047 -12.891 -14.781 1 96.94 187 ALA A C 1
ATOM 1476 O O . ALA A 1 187 ? 12.969 -13.328 -15.477 1 96.94 187 ALA A O 1
ATOM 1477 N N . GLY A 1 188 ? 10.812 -13.352 -14.852 1 95.94 188 GLY A N 1
ATOM 1478 C CA . GLY A 1 188 ? 10.445 -14.422 -15.773 1 95.94 188 GLY A CA 1
ATOM 1479 C C . GLY A 1 188 ? 9.203 -15.18 -15.352 1 95.94 188 GLY A C 1
ATOM 1480 O O . GLY A 1 188 ? 8.406 -14.68 -14.555 1 95.94 188 GLY A O 1
ATOM 1481 N N . LYS A 1 189 ? 9.047 -16.359 -15.914 1 95.81 189 LYS A N 1
ATOM 1482 C CA . LYS A 1 189 ? 7.863 -17.172 -15.664 1 95.81 189 LYS A CA 1
ATOM 1483 C C . LYS A 1 189 ? 8.164 -18.297 -14.68 1 95.81 189 LYS A C 1
ATOM 1485 O O . LYS A 1 189 ? 9.211 -18.938 -14.758 1 95.81 189 LYS A O 1
ATOM 1490 N N . TYR A 1 190 ? 7.273 -18.438 -13.75 1 96.5 190 TYR A N 1
ATOM 1491 C CA . TYR A 1 190 ? 7.379 -19.469 -12.727 1 96.5 190 TYR A CA 1
ATOM 1492 C C . TYR A 1 190 ? 6.109 -20.312 -12.672 1 96.5 190 TYR A C 1
ATOM 1494 O O . TYR A 1 190 ? 5.035 -19.844 -13.062 1 96.5 190 TYR A O 1
ATOM 1502 N N . ARG A 1 191 ? 6.188 -21.5 -12.18 1 96.81 191 ARG A N 1
ATOM 1503 C CA . ARG A 1 191 ? 5.031 -22.328 -11.852 1 96.81 191 ARG A CA 1
ATOM 1504 C C . ARG A 1 191 ? 5.277 -23.141 -10.586 1 96.81 191 ARG A C 1
ATOM 1506 O O . ARG A 1 191 ? 6.418 -23.469 -10.258 1 96.81 191 ARG A O 1
ATOM 1513 N N . CYS A 1 192 ? 4.285 -23.422 -9.898 1 97.94 192 CYS A N 1
ATOM 1514 C CA . CYS A 1 192 ? 4.367 -24.25 -8.703 1 97.94 192 CYS A CA 1
ATOM 1515 C C . CYS A 1 192 ? 4.43 -25.734 -9.07 1 97.94 192 CYS A C 1
ATOM 1517 O O . CYS A 1 192 ? 3.719 -26.188 -9.969 1 97.94 192 CYS A O 1
ATOM 1519 N N . MET A 1 193 ? 5.258 -26.422 -8.312 1 98 193 MET A N 1
ATOM 1520 C CA . MET A 1 193 ? 5.441 -27.859 -8.523 1 98 193 MET A CA 1
ATOM 1521 C C . MET A 1 193 ? 5.238 -28.641 -7.23 1 98 193 MET A C 1
ATOM 1523 O O . MET A 1 193 ? 5.656 -28.188 -6.16 1 98 193 MET A O 1
ATOM 1527 N N . ILE A 1 194 ? 4.652 -29.766 -7.383 1 98.19 194 ILE A N 1
ATOM 1528 C CA . ILE A 1 194 ? 4.633 -30.719 -6.289 1 98.19 194 ILE A CA 1
ATOM 1529 C C . ILE A 1 194 ? 4.906 -32.125 -6.828 1 98.19 194 ILE A C 1
ATOM 1531 O O . ILE A 1 194 ? 4.262 -32.562 -7.781 1 98.19 194 ILE A O 1
ATOM 1535 N N . ARG A 1 195 ? 5.883 -32.781 -6.348 1 97.19 195 ARG A N 1
ATOM 1536 C CA . ARG A 1 195 ? 6.164 -34.156 -6.652 1 97.19 195 ARG A CA 1
ATOM 1537 C C . ARG A 1 195 ? 5.715 -35.062 -5.512 1 97.19 195 ARG A C 1
ATOM 1539 O O . ARG A 1 195 ? 6.109 -34.875 -4.359 1 97.19 195 ARG A O 1
ATOM 1546 N N . THR A 1 196 ? 4.875 -35.938 -5.816 1 96.88 196 THR A N 1
ATOM 1547 C CA . THR A 1 196 ? 4.398 -36.938 -4.863 1 96.88 196 THR A CA 1
ATOM 1548 C C . THR A 1 196 ? 4.859 -38.344 -5.266 1 96.88 196 THR A C 1
ATOM 1550 O O . THR A 1 196 ? 5.551 -38.5 -6.273 1 96.88 196 THR A O 1
ATOM 1553 N N . GLU A 1 197 ? 4.461 -39.312 -4.398 1 93.25 197 GLU A N 1
ATOM 1554 C CA . GLU A 1 197 ? 4.734 -40.688 -4.766 1 93.25 197 GLU A CA 1
ATOM 1555 C C . GLU A 1 197 ? 3.955 -41.094 -6.012 1 93.25 197 GLU A C 1
ATOM 1557 O O . GLU A 1 197 ? 4.391 -41.969 -6.762 1 93.25 197 GLU A O 1
ATOM 1562 N N . GLY A 1 198 ? 2.885 -40.406 -6.262 1 94.06 198 GLY A N 1
ATOM 1563 C CA . GLY A 1 198 ? 2.006 -40.781 -7.359 1 94.06 198 GLY A CA 1
ATOM 1564 C C . GLY A 1 198 ? 2.342 -40.094 -8.656 1 94.06 198 GLY A C 1
ATOM 1565 O O . GLY A 1 198 ? 1.919 -40.5 -9.734 1 94.06 198 GLY A O 1
ATOM 1566 N N . GLY A 1 199 ? 3.002 -38.969 -8.539 1 96.75 199 GLY A N 1
ATOM 1567 C CA . GLY A 1 199 ? 3.283 -38.219 -9.758 1 96.75 199 GLY A CA 1
ATOM 1568 C C . GLY A 1 199 ? 3.699 -36.781 -9.484 1 96.75 199 GLY A C 1
ATOM 1569 O O . GLY A 1 199 ? 4.555 -36.531 -8.633 1 96.75 199 GLY A O 1
ATOM 1570 N N . VAL A 1 200 ? 3.166 -35.906 -10.383 1 98.12 200 VAL A N 1
ATOM 1571 C CA . VAL A 1 200 ? 3.572 -34.5 -10.258 1 98.12 200 VAL A CA 1
ATOM 1572 C C . VAL A 1 200 ? 2.377 -33.594 -10.523 1 98.12 200 VAL A C 1
ATOM 1574 O O . VAL A 1 200 ? 1.525 -33.906 -11.359 1 98.12 200 VAL A O 1
ATOM 1577 N N . GLY A 1 201 ? 2.273 -32.562 -9.727 1 98.25 201 GLY A N 1
ATOM 1578 C CA . GLY A 1 201 ? 1.313 -31.5 -9.945 1 98.25 201 GLY A CA 1
ATOM 1579 C C . GLY A 1 201 ? 1.967 -30.188 -10.32 1 98.25 201 GLY A C 1
ATOM 1580 O O . GLY A 1 201 ? 3.014 -29.828 -9.773 1 98.25 201 GLY A O 1
ATOM 1581 N N . ILE A 1 202 ? 1.351 -29.469 -11.328 1 97.88 202 ILE A N 1
ATOM 1582 C CA . ILE A 1 202 ? 1.925 -28.188 -11.734 1 97.88 202 ILE A CA 1
ATOM 1583 C C . ILE A 1 202 ? 0.816 -27.156 -11.875 1 97.88 202 ILE A C 1
ATOM 1585 O O . ILE A 1 202 ? -0.311 -27.484 -12.242 1 97.88 202 ILE A O 1
ATOM 1589 N N . SER A 1 203 ? 1.157 -25.906 -11.594 1 96.12 203 SER A N 1
ATOM 1590 C CA . SER A 1 203 ? 0.261 -24.781 -11.812 1 96.12 203 SER A CA 1
ATOM 1591 C C . SER A 1 203 ? 0.488 -24.156 -13.188 1 96.12 203 SER A C 1
ATOM 1593 O O . SER A 1 203 ? 1.36 -24.609 -13.938 1 96.12 203 SER A O 1
ATOM 1595 N N . ASN A 1 204 ? -0.403 -23.234 -13.539 1 92.69 204 ASN A N 1
ATOM 1596 C CA . ASN A 1 204 ? -0.08 -22.375 -14.664 1 92.69 204 ASN A CA 1
ATOM 1597 C C . ASN A 1 204 ? 1.178 -21.547 -14.406 1 92.69 204 ASN A C 1
ATOM 1599 O O . ASN A 1 204 ? 1.644 -21.469 -13.266 1 92.69 204 ASN A O 1
ATOM 1603 N N . TYR A 1 205 ? 1.658 -20.953 -15.484 1 93.81 205 TYR A N 1
ATOM 1604 C CA . TYR A 1 205 ? 2.771 -20.031 -15.32 1 93.81 205 TYR A CA 1
ATOM 1605 C C . TYR A 1 205 ? 2.287 -18.688 -14.805 1 93.81 205 TYR A C 1
ATOM 1607 O O . TYR A 1 205 ? 1.211 -18.219 -15.188 1 93.81 205 TYR A O 1
ATOM 1615 N N . ALA A 1 206 ? 3.084 -18.109 -13.977 1 94.25 206 ALA A N 1
ATOM 1616 C CA . ALA A 1 206 ? 2.922 -16.719 -13.547 1 94.25 206 ALA A CA 1
ATOM 1617 C C . ALA A 1 206 ? 4.215 -15.938 -13.734 1 94.25 206 ALA A C 1
ATOM 1619 O O . ALA A 1 206 ? 5.309 -16.484 -13.578 1 94.25 206 ALA A O 1
ATOM 1620 N N . GLU A 1 207 ? 4.051 -14.727 -14.023 1 96.06 207 GLU A N 1
ATOM 1621 C CA . GLU A 1 207 ? 5.211 -13.891 -14.305 1 96.06 207 GLU A CA 1
ATOM 1622 C C . GLU A 1 207 ? 5.668 -13.133 -13.062 1 96.06 207 GLU A C 1
ATOM 1624 O O . GLU A 1 207 ? 4.844 -12.625 -12.305 1 96.06 207 GLU A O 1
ATOM 1629 N N . LEU A 1 208 ? 6.945 -13.148 -12.844 1 97.56 208 LEU A N 1
ATOM 1630 C CA . LEU A 1 208 ? 7.562 -12.25 -11.867 1 97.56 208 LEU A CA 1
ATOM 1631 C C . LEU A 1 208 ? 8.148 -11.023 -12.555 1 97.56 208 LEU A C 1
ATOM 1633 O O . LEU A 1 208 ? 9.055 -11.141 -13.383 1 97.56 208 LEU A O 1
ATOM 1637 N N . VAL A 1 209 ? 7.621 -9.883 -12.258 1 97.44 209 VAL A N 1
ATOM 1638 C CA . VAL A 1 209 ? 8.133 -8.617 -12.781 1 97.44 209 VAL A CA 1
ATOM 1639 C C . VAL A 1 209 ? 8.93 -7.891 -11.703 1 97.44 209 VAL A C 1
ATOM 1641 O O . VAL A 1 209 ? 8.43 -7.676 -10.594 1 97.44 209 VAL A O 1
ATOM 1644 N N . VAL A 1 210 ? 10.102 -7.543 -12.016 1 97.81 210 VAL A N 1
ATOM 1645 C CA . VAL A 1 210 ? 10.953 -6.809 -11.086 1 97.81 210 VAL A CA 1
ATOM 1646 C C . VAL A 1 210 ? 11.117 -5.367 -11.562 1 97.81 210 VAL A C 1
ATOM 1648 O O . VAL A 1 210 ? 11.578 -5.129 -12.68 1 97.81 210 VAL A O 1
ATOM 1651 N N . LYS A 1 211 ? 10.758 -4.441 -10.727 1 98.19 211 LYS A N 1
ATOM 1652 C CA . LYS A 1 211 ? 10.828 -3.02 -11.055 1 98.19 211 LYS A CA 1
ATOM 1653 C C . LYS A 1 211 ? 11.953 -2.334 -10.281 1 98.19 211 LYS A C 1
ATOM 1655 O O . LYS A 1 211 ? 12.234 -2.701 -9.141 1 98.19 211 LYS A O 1
ATOM 1660 N N . GLU A 1 212 ? 12.523 -1.379 -10.906 1 98.12 212 GLU A N 1
ATOM 1661 C CA . GLU A 1 212 ? 13.555 -0.574 -10.25 1 98.12 212 GLU A CA 1
ATOM 1662 C C . GLU A 1 212 ? 12.969 0.696 -9.648 1 98.12 212 GLU A C 1
ATOM 1664 O O . GLU A 1 212 ? 12.328 1.482 -10.352 1 98.12 212 GLU A O 1
ATOM 1669 N N . PRO A 1 213 ? 13.195 0.861 -8.328 1 98.19 213 PRO A N 1
ATOM 1670 C CA . PRO A 1 213 ? 12.664 2.092 -7.727 1 98.19 213 PRO A CA 1
ATOM 1671 C C . PRO A 1 213 ? 13.156 3.35 -8.438 1 98.19 213 PRO A C 1
ATOM 1673 O O . PRO A 1 213 ? 14.312 3.406 -8.875 1 98.19 213 PRO A O 1
ATOM 1676 N N . PRO A 1 214 ? 12.328 4.328 -8.492 1 98.31 214 PRO A N 1
ATOM 1677 C CA . PRO A 1 214 ? 12.625 5.523 -9.289 1 98.31 214 PRO A CA 1
ATOM 1678 C C . PRO A 1 214 ? 13.609 6.461 -8.594 1 98.31 214 PRO A C 1
ATOM 1680 O O . PRO A 1 214 ? 13.547 6.637 -7.375 1 98.31 214 PRO A O 1
ATOM 1683 N N . VAL A 1 215 ? 14.461 7.035 -9.328 1 98.25 215 VAL A N 1
ATOM 1684 C CA . VAL A 1 215 ? 15.414 8.039 -8.867 1 98.25 215 VAL A CA 1
ATOM 1685 C C . VAL A 1 215 ? 15.383 9.25 -9.797 1 98.25 215 VAL A C 1
ATOM 1687 O O . VAL A 1 215 ? 15.562 9.109 -11.008 1 98.25 215 VAL A O 1
ATOM 1690 N N . PRO A 1 216 ? 15.172 10.414 -9.219 1 97.81 216 PRO A N 1
ATOM 1691 C CA . PRO A 1 216 ? 15.242 11.586 -10.086 1 97.81 216 PRO A CA 1
ATOM 1692 C C . PRO A 1 216 ? 16.594 11.742 -10.766 1 97.81 216 PRO A C 1
ATOM 1694 O O . PRO A 1 216 ? 17.641 11.477 -10.148 1 97.81 216 PRO A O 1
ATOM 1697 N N . ILE A 1 217 ? 16.609 12.188 -12.008 1 97.38 217 ILE A N 1
ATOM 1698 C CA . ILE A 1 217 ? 17.844 12.336 -12.773 1 97.38 217 ILE A CA 1
ATOM 1699 C C . ILE A 1 217 ? 18.484 13.695 -12.469 1 97.38 217 ILE A C 1
ATOM 1701 O O . ILE A 1 217 ? 19.703 13.836 -12.508 1 97.38 217 ILE A O 1
ATOM 1705 N N . ALA A 1 218 ? 17.656 14.68 -12.227 1 97.06 218 ALA A N 1
ATOM 1706 C CA . ALA A 1 218 ? 18.125 16.047 -12.023 1 97.06 218 ALA A CA 1
ATOM 1707 C C . ALA A 1 218 ? 17.797 16.531 -10.617 1 97.06 218 ALA A C 1
ATOM 1709 O O . ALA A 1 218 ? 16.859 16.047 -9.984 1 97.06 218 ALA A O 1
ATOM 1710 N N . PRO A 1 219 ? 18.609 17.453 -10.086 1 97.56 219 PRO A N 1
ATOM 1711 C CA . PRO A 1 219 ? 18.297 18.062 -8.789 1 97.56 219 PRO A CA 1
ATOM 1712 C C . PRO A 1 219 ? 17.094 19 -8.844 1 97.56 219 PRO A C 1
ATOM 1714 O O . PRO A 1 219 ? 16.688 19.422 -9.93 1 97.56 219 PRO A O 1
ATOM 1717 N N . PRO A 1 220 ? 16.516 19.234 -7.664 1 97.88 220 PRO A N 1
ATOM 1718 C CA . PRO A 1 220 ? 15.5 20.297 -7.656 1 97.88 220 PRO A CA 1
ATOM 1719 C C . PRO A 1 220 ? 16.078 21.656 -8.031 1 97.88 220 PRO A C 1
ATOM 1721 O O . PRO A 1 220 ? 17.297 21.828 -8.086 1 97.88 220 PRO A O 1
ATOM 1724 N N . GLN A 1 221 ? 15.203 22.547 -8.406 1 97.56 221 GLN A N 1
ATOM 1725 C CA . GLN A 1 221 ? 15.609 23.891 -8.797 1 97.56 221 GLN A CA 1
ATOM 1726 C C . GLN A 1 221 ? 15.086 24.938 -7.809 1 97.56 221 GLN A C 1
ATOM 1728 O O . GLN A 1 221 ? 13.953 24.828 -7.344 1 97.56 221 GLN A O 1
ATOM 1733 N N . LEU A 1 222 ? 15.938 25.859 -7.555 1 97.5 222 LEU A N 1
ATOM 1734 C CA . LEU A 1 222 ? 15.539 26.922 -6.652 1 97.5 222 LEU A CA 1
ATOM 1735 C C . LEU A 1 222 ? 14.609 27.922 -7.352 1 97.5 222 LEU A C 1
ATOM 1737 O O . LEU A 1 222 ? 14.945 28.438 -8.422 1 97.5 222 LEU A O 1
ATOM 1741 N N . ALA A 1 223 ? 13.469 28.125 -6.84 1 94.94 223 ALA A N 1
ATOM 1742 C CA . ALA A 1 223 ? 12.516 29.078 -7.398 1 94.94 223 ALA A CA 1
ATOM 1743 C C . ALA A 1 223 ? 12.656 30.438 -6.719 1 94.94 223 ALA A C 1
ATOM 1745 O O . ALA A 1 223 ? 12.641 31.484 -7.383 1 94.94 223 ALA A O 1
ATOM 1746 N N . SER A 1 224 ? 12.688 30.469 -5.418 1 94.19 224 SER A N 1
ATOM 1747 C CA . SER A 1 224 ? 12.883 31.688 -4.629 1 94.19 224 SER A CA 1
ATOM 1748 C C . SER A 1 224 ? 13.516 31.375 -3.277 1 94.19 224 SER A C 1
ATOM 1750 O O . SER A 1 224 ? 13.445 30.234 -2.805 1 94.19 224 SER A O 1
ATOM 1752 N N . VAL A 1 225 ? 14.18 32.375 -2.748 1 95.44 225 VAL A N 1
ATOM 1753 C CA . VAL A 1 225 ? 14.898 32.156 -1.495 1 95.44 225 VAL A CA 1
ATOM 1754 C C . VAL A 1 225 ? 14.727 33.375 -0.594 1 95.44 225 VAL A C 1
ATOM 1756 O O . VAL A 1 225 ? 14.703 34.5 -1.073 1 95.44 225 VAL A O 1
ATOM 1759 N N . GLY A 1 226 ? 14.477 33.156 0.652 1 93.19 226 GLY A N 1
ATOM 1760 C CA . GLY A 1 226 ? 14.484 34.188 1.683 1 93.19 226 GLY A CA 1
ATOM 1761 C C . GLY A 1 226 ? 15.453 33.906 2.809 1 93.19 226 GLY A C 1
ATOM 1762 O O . GLY A 1 226 ? 16.344 33.062 2.664 1 93.19 226 GLY A O 1
ATOM 1763 N N . ALA A 1 227 ? 15.281 34.625 3.863 1 93.69 227 ALA A N 1
ATOM 1764 C CA . ALA A 1 227 ? 16.188 34.469 4.996 1 93.69 227 ALA A CA 1
ATOM 1765 C C . ALA A 1 227 ? 15.922 33.125 5.703 1 93.69 227 ALA A C 1
ATOM 1767 O O . ALA A 1 227 ? 16.844 32.531 6.273 1 93.69 227 ALA A O 1
ATOM 1768 N N . THR A 1 228 ? 14.656 32.688 5.633 1 93.25 228 THR A N 1
ATOM 1769 C CA . THR A 1 228 ? 14.352 31.5 6.43 1 93.25 228 THR A CA 1
ATOM 1770 C C . THR A 1 228 ? 13.547 30.484 5.609 1 93.25 228 THR A C 1
ATOM 1772 O O . THR A 1 228 ? 12.844 29.641 6.168 1 93.25 228 THR A O 1
ATOM 1775 N N . TYR A 1 229 ? 13.547 30.688 4.27 1 93.06 229 TYR A N 1
ATOM 1776 C CA . TYR A 1 229 ? 12.805 29.719 3.465 1 93.06 229 TYR A CA 1
ATOM 1777 C C . TYR A 1 229 ? 13.484 29.5 2.117 1 93.06 229 TYR A C 1
ATOM 1779 O O . TYR A 1 229 ? 14.25 30.359 1.654 1 93.06 229 TYR A O 1
ATOM 1787 N N . LEU A 1 230 ? 13.25 28.359 1.533 1 94.88 230 LEU A N 1
ATOM 1788 C CA . LEU A 1 230 ? 13.586 28.016 0.156 1 94.88 230 LEU A CA 1
ATOM 1789 C C . LEU A 1 230 ? 12.352 27.531 -0.6 1 94.88 230 LEU A C 1
ATOM 1791 O O . LEU A 1 230 ? 11.656 26.625 -0.144 1 94.88 230 LEU A O 1
ATOM 1795 N N . TRP A 1 231 ? 12.047 28.188 -1.677 1 94.06 231 TRP A N 1
ATOM 1796 C CA . TRP A 1 231 ? 11.039 27.703 -2.609 1 94.06 231 TRP A CA 1
ATOM 1797 C C . TRP A 1 231 ? 11.695 26.938 -3.758 1 94.06 231 TRP A C 1
ATOM 1799 O O . TRP A 1 231 ? 12.516 27.484 -4.492 1 94.06 231 TRP A O 1
ATOM 1809 N N . ILE A 1 232 ? 11.234 25.656 -3.842 1 96 232 ILE A N 1
ATOM 1810 C CA . ILE A 1 232 ? 11.938 24.844 -4.828 1 96 232 ILE A CA 1
ATOM 1811 C C . ILE A 1 232 ? 10.922 24.203 -5.785 1 96 232 ILE A C 1
ATOM 1813 O O . ILE A 1 232 ? 9.758 24.031 -5.434 1 96 232 ILE A O 1
ATOM 1817 N N . GLN A 1 233 ? 11.32 24 -6.973 1 96.75 233 GLN A N 1
ATOM 1818 C CA . GLN A 1 233 ? 10.688 23.109 -7.93 1 96.75 233 GLN A CA 1
ATOM 1819 C C . GLN A 1 233 ? 11.344 21.734 -7.91 1 96.75 233 GLN A C 1
ATOM 1821 O O . GLN A 1 233 ? 12.57 21.625 -8.023 1 96.75 233 GLN A O 1
ATOM 1826 N N . LEU A 1 234 ? 10.602 20.656 -7.746 1 96.19 234 LEU A N 1
ATOM 1827 C CA . LEU A 1 234 ? 11.148 19.328 -7.508 1 96.19 234 LEU A CA 1
ATOM 1828 C C . LEU A 1 234 ? 11.922 18.828 -8.719 1 96.19 234 LEU A C 1
ATOM 1830 O O . LEU A 1 234 ? 12.953 18.172 -8.578 1 96.19 234 LEU A O 1
ATOM 1834 N N . ASN A 1 235 ? 11.414 19.125 -9.891 1 92.12 235 ASN A N 1
ATOM 1835 C CA . ASN A 1 235 ? 12.07 18.703 -11.125 1 92.12 235 ASN A CA 1
ATOM 1836 C C . ASN A 1 235 ? 12.242 17.188 -11.172 1 92.12 235 ASN A C 1
ATOM 1838 O O . ASN A 1 235 ? 13.336 16.688 -11.461 1 92.12 235 ASN A O 1
ATOM 1842 N N . ALA A 1 236 ? 11.25 16.453 -10.883 1 90.25 236 ALA A N 1
ATOM 1843 C CA . ALA A 1 236 ? 11.383 15 -10.734 1 90.25 236 ALA A CA 1
ATOM 1844 C C . ALA A 1 236 ? 10.555 14.273 -11.797 1 90.25 236 ALA A C 1
ATOM 1846 O O . ALA A 1 236 ? 10.094 13.148 -11.562 1 90.25 236 ALA A O 1
ATOM 1847 N N . ASN A 1 237 ? 10.359 14.891 -12.953 1 91.31 237 ASN A N 1
ATOM 1848 C CA . ASN A 1 237 ? 9.602 14.266 -14.031 1 91.31 237 ASN A CA 1
ATOM 1849 C C . ASN A 1 237 ? 10.438 13.227 -14.773 1 91.31 237 ASN A C 1
ATOM 1851 O O . ASN A 1 237 ? 9.898 12.266 -15.32 1 91.31 237 ASN A O 1
ATOM 1855 N N . SER A 1 238 ? 11.727 13.508 -14.898 1 93.75 238 SER A N 1
ATOM 1856 C CA . SER A 1 238 ? 12.633 12.539 -15.5 1 93.75 238 SER A CA 1
ATOM 1857 C C . SER A 1 238 ? 13.266 11.648 -14.438 1 93.75 238 SER A C 1
ATOM 1859 O O . SER A 1 238 ? 13.898 12.141 -13.5 1 93.75 238 SER A O 1
ATOM 1861 N N . ILE A 1 239 ? 13.156 10.398 -14.633 1 96.94 239 ILE A N 1
ATOM 1862 C CA . ILE A 1 239 ? 13.602 9.492 -13.586 1 96.94 239 ILE A CA 1
ATOM 1863 C C . ILE A 1 239 ? 14.391 8.344 -14.203 1 96.94 239 ILE A C 1
ATOM 1865 O O . ILE A 1 239 ? 14.234 8.039 -15.391 1 96.94 239 ILE A O 1
ATOM 1869 N N . ASN A 1 240 ? 15.305 7.816 -13.484 1 97.62 240 ASN A N 1
ATOM 1870 C CA . ASN A 1 240 ? 15.82 6.469 -13.695 1 97.62 240 ASN A CA 1
ATOM 1871 C C . ASN A 1 240 ? 15.047 5.438 -12.875 1 97.62 240 ASN A C 1
ATOM 1873 O O . ASN A 1 240 ? 14.703 5.695 -11.719 1 97.62 240 ASN A O 1
ATOM 1877 N N . GLY A 1 241 ? 14.766 4.34 -13.539 1 97.19 241 GLY A N 1
ATOM 1878 C CA . GLY A 1 241 ? 13.961 3.336 -12.867 1 97.19 241 GLY A CA 1
ATOM 1879 C C . GLY A 1 241 ? 12.547 3.246 -13.406 1 97.19 241 GLY A C 1
ATOM 1880 O O . GLY A 1 241 ? 12.289 3.617 -14.547 1 97.19 241 GLY A O 1
ATOM 1881 N N . ASP A 1 242 ? 11.672 2.707 -12.555 1 96.88 242 ASP A N 1
ATOM 1882 C CA . ASP A 1 242 ? 10.328 2.418 -13.047 1 96.88 242 ASP A CA 1
ATOM 1883 C C . ASP A 1 242 ? 9.273 3.172 -12.234 1 96.88 242 ASP A C 1
ATOM 1885 O O . ASP A 1 242 ? 9.484 3.467 -11.055 1 96.88 242 ASP A O 1
ATOM 1889 N N . GLY A 1 243 ? 8.18 3.555 -12.875 1 94.5 243 GLY A N 1
ATOM 1890 C CA . GLY A 1 243 ? 7.016 4.105 -12.203 1 94.5 243 GLY A CA 1
ATOM 1891 C C . GLY A 1 243 ? 5.992 3.049 -11.82 1 94.5 243 GLY A C 1
ATOM 1892 O O . GLY A 1 243 ? 6.293 1.853 -11.836 1 94.5 243 GLY A O 1
ATOM 1893 N N . PRO A 1 244 ? 4.883 3.406 -11.547 1 94.81 244 PRO A N 1
ATOM 1894 C CA . PRO A 1 244 ? 4.406 4.781 -11.375 1 94.81 244 PRO A CA 1
ATOM 1895 C C . PRO A 1 244 ? 4.895 5.414 -10.078 1 94.81 244 PRO A C 1
ATOM 1897 O O . PRO A 1 244 ? 5.312 4.707 -9.156 1 94.81 244 PRO A O 1
ATOM 1900 N N . ILE A 1 245 ? 4.898 6.727 -10.023 1 95.69 245 ILE A N 1
ATOM 1901 C CA . ILE A 1 245 ? 5.25 7.445 -8.805 1 95.69 245 ILE A CA 1
ATOM 1902 C C . ILE A 1 245 ? 3.994 7.699 -7.973 1 95.69 245 ILE A C 1
ATOM 1904 O O . ILE A 1 245 ? 3.031 8.297 -8.461 1 95.69 245 ILE A O 1
ATOM 1908 N N . VAL A 1 246 ? 3.982 7.254 -6.707 1 92.88 246 VAL A N 1
ATOM 1909 C CA . VAL A 1 246 ? 2.779 7.406 -5.898 1 92.88 246 VAL A CA 1
ATOM 1910 C C . VAL A 1 246 ? 3.051 8.367 -4.742 1 92.88 246 VAL A C 1
ATOM 1912 O O . VAL A 1 246 ? 2.121 8.812 -4.062 1 92.88 246 VAL A O 1
ATOM 1915 N N . ALA A 1 247 ? 4.336 8.664 -4.512 1 94.25 247 ALA A N 1
ATOM 1916 C CA . ALA A 1 247 ? 4.684 9.586 -3.436 1 94.25 247 ALA A CA 1
ATOM 1917 C C . ALA A 1 247 ? 6 10.297 -3.729 1 94.25 247 ALA A C 1
ATOM 1919 O O . ALA A 1 247 ? 6.863 9.758 -4.422 1 94.25 247 ALA A O 1
ATOM 1920 N N . ARG A 1 248 ? 6.109 11.469 -3.223 1 96.12 248 ARG A N 1
ATOM 1921 C CA . ARG A 1 248 ? 7.309 12.289 -3.314 1 96.12 248 ARG A CA 1
ATOM 1922 C C . ARG A 1 248 ? 7.691 12.859 -1.95 1 96.12 248 ARG A C 1
ATOM 1924 O O . ARG A 1 248 ? 6.82 13.219 -1.158 1 96.12 248 ARG A O 1
ATOM 1931 N N . GLU A 1 249 ? 8.969 12.906 -1.757 1 96.06 249 GLU A N 1
ATOM 1932 C CA . GLU A 1 249 ? 9.484 13.5 -0.528 1 96.06 249 GLU A CA 1
ATOM 1933 C C . GLU A 1 249 ? 10.664 14.43 -0.816 1 96.06 249 GLU A C 1
ATOM 1935 O O . GLU A 1 249 ? 11.391 14.227 -1.793 1 96.06 249 GLU A O 1
ATOM 1940 N N . VAL A 1 250 ? 10.766 15.438 -0.015 1 95.5 250 VAL A N 1
ATOM 1941 C CA . VAL A 1 250 ? 11.938 16.312 -0.039 1 95.5 250 VAL A CA 1
ATOM 1942 C C . VAL A 1 250 ? 12.789 16.062 1.203 1 95.5 250 VAL A C 1
ATOM 1944 O O . VAL A 1 250 ? 12.281 16.078 2.326 1 95.5 250 VAL A O 1
ATOM 1947 N N . GLU A 1 251 ? 13.984 15.734 0.91 1 94.75 251 GLU A N 1
ATOM 1948 C CA . GLU A 1 251 ? 14.977 15.594 1.978 1 94.75 251 GLU A CA 1
ATOM 1949 C C . GLU A 1 251 ? 15.961 16.75 1.969 1 94.75 251 GLU A C 1
ATOM 1951 O O . GLU A 1 251 ? 16.453 17.141 0.91 1 94.75 251 GLU A O 1
ATOM 1956 N N . TYR A 1 252 ? 16.156 17.344 3.174 1 93.94 252 TYR A N 1
ATOM 1957 C CA . TYR A 1 252 ? 17.125 18.438 3.219 1 93.94 252 TYR A CA 1
ATOM 1958 C C . TYR A 1 252 ? 17.922 18.406 4.52 1 93.94 252 TYR A C 1
ATOM 1960 O O . TYR A 1 252 ? 17.453 17.875 5.527 1 93.94 252 TYR A O 1
ATOM 1968 N N . CYS A 1 253 ? 19.109 18.875 4.445 1 91.69 253 CYS A N 1
ATOM 1969 C CA . CYS A 1 253 ? 20.031 19 5.574 1 91.69 253 CYS A CA 1
ATOM 1970 C C . CYS A 1 253 ? 20.969 20.172 5.395 1 91.69 253 CYS A C 1
ATOM 1972 O O . CYS A 1 253 ? 21.094 20.719 4.293 1 91.69 253 CYS A O 1
ATOM 1974 N N . THR A 1 254 ? 21.484 20.578 6.543 1 90.62 254 THR A N 1
ATOM 1975 C CA . THR A 1 254 ? 22.531 21.578 6.418 1 90.62 254 THR A CA 1
ATOM 1976 C C . THR A 1 254 ? 23.781 20.984 5.77 1 90.62 254 THR A C 1
ATOM 1978 O O . THR A 1 254 ? 24.047 19.797 5.898 1 90.62 254 THR A O 1
ATOM 1981 N N . ALA A 1 255 ? 24.406 21.75 5.035 1 84.19 255 ALA A N 1
ATOM 1982 C CA . ALA A 1 255 ? 25.594 21.266 4.34 1 84.19 255 ALA A CA 1
ATOM 1983 C C . ALA A 1 255 ? 26.625 20.734 5.328 1 84.19 255 ALA A C 1
ATOM 1985 O O . ALA A 1 255 ? 27.453 19.891 4.977 1 84.19 255 ALA A O 1
ATOM 1986 N N . SER A 1 256 ? 26.516 21.188 6.551 1 77.81 256 SER A N 1
ATOM 1987 C CA . SER A 1 256 ? 27.453 20.719 7.566 1 77.81 256 SER A CA 1
ATOM 1988 C C . SER A 1 256 ? 27.062 19.344 8.094 1 77.81 256 SER A C 1
ATOM 1990 O O . SER A 1 256 ? 27.859 18.656 8.742 1 77.81 256 SER A O 1
ATOM 1992 N N . GLY A 1 257 ? 25.844 18.797 7.742 1 66.38 257 GLY A N 1
ATOM 1993 C CA . GLY A 1 257 ? 25.391 17.422 7.973 1 66.38 257 GLY A CA 1
ATOM 1994 C C . GLY A 1 257 ? 24.828 17.203 9.367 1 66.38 257 GLY A C 1
ATOM 1995 O O . GLY A 1 257 ? 24.75 16.078 9.836 1 66.38 257 GLY A O 1
ATOM 1996 N N . SER A 1 258 ? 24.438 18.078 10.141 1 63 258 SER A N 1
ATOM 1997 C CA . SER A 1 258 ? 24.078 17.906 11.547 1 63 258 SER A CA 1
ATOM 1998 C C . SER A 1 258 ? 22.672 17.312 11.695 1 63 258 SER A C 1
ATOM 2000 O O . SER A 1 258 ? 22.375 16.641 12.68 1 63 258 SER A O 1
ATOM 2002 N N . TRP A 1 259 ? 21.859 17.438 10.711 1 68.06 259 TRP A N 1
ATOM 2003 C CA . TRP A 1 259 ? 20.5 16.922 10.805 1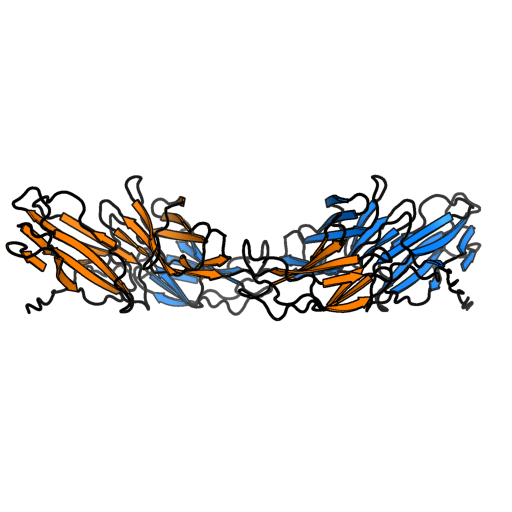 68.06 259 TRP A CA 1
ATOM 2004 C C . TRP A 1 259 ? 19.875 16.766 9.414 1 68.06 259 TRP A C 1
ATOM 2006 O O . TRP A 1 259 ? 20.375 17.328 8.445 1 68.06 259 TRP A O 1
ATOM 2016 N N . ASN A 1 260 ? 19.062 15.758 9.305 1 78.75 260 ASN A N 1
ATOM 2017 C CA . ASN A 1 260 ? 18.281 15.641 8.07 1 78.75 260 ASN A CA 1
ATOM 2018 C C . ASN A 1 260 ? 16.781 15.508 8.367 1 78.75 260 ASN A C 1
ATOM 2020 O O . ASN A 1 260 ? 16.406 15.07 9.453 1 78.75 260 ASN A O 1
ATOM 2024 N N . ASP A 1 261 ? 16.094 16.188 7.508 1 86 261 ASP A N 1
ATOM 2025 C CA . ASP A 1 261 ? 14.648 16.078 7.598 1 86 261 ASP A CA 1
ATOM 2026 C C . ASP A 1 261 ? 14.047 15.625 6.27 1 86 261 ASP A C 1
ATOM 2028 O O . ASP A 1 261 ? 14.602 15.898 5.207 1 86 261 ASP A O 1
ATOM 2032 N N . ARG A 1 262 ? 12.984 14.883 6.426 1 88.81 262 ARG A N 1
ATOM 2033 C CA . ARG A 1 262 ? 12.242 14.414 5.258 1 88.81 262 ARG A CA 1
ATOM 2034 C C . ARG A 1 262 ? 10.766 14.789 5.355 1 88.81 262 ARG A C 1
ATOM 2036 O O . ARG A 1 262 ? 10.117 14.523 6.367 1 88.81 262 ARG A O 1
ATOM 2043 N N . GLN A 1 263 ? 10.297 15.414 4.227 1 90 263 GLN A N 1
ATOM 2044 C CA . GLN A 1 263 ? 8.914 15.875 4.219 1 90 263 GLN A CA 1
ATOM 2045 C C . GLN A 1 263 ? 8.172 15.367 2.988 1 90 263 GLN A C 1
ATOM 2047 O O . GLN A 1 263 ? 8.672 15.477 1.866 1 90 263 GLN A O 1
ATOM 2052 N N . PRO A 1 264 ? 6.988 14.805 3.225 1 91.06 264 PRO A N 1
ATOM 2053 C CA . PRO A 1 264 ? 6.16 14.461 2.064 1 91.06 264 PRO A CA 1
ATOM 2054 C C . PRO A 1 264 ? 5.66 15.695 1.311 1 91.06 264 PRO A C 1
ATOM 2056 O O . PRO A 1 264 ? 5.367 16.719 1.926 1 91.06 264 PRO A O 1
ATOM 2059 N N . VAL A 1 265 ? 5.598 15.562 -0.008 1 91.62 265 VAL A N 1
ATOM 2060 C CA . VAL A 1 265 ? 5.18 16.688 -0.842 1 91.62 265 VAL A CA 1
ATOM 2061 C C . VAL A 1 265 ? 4.082 16.234 -1.803 1 91.62 265 VAL A C 1
ATOM 2063 O O . VAL A 1 265 ? 4.16 15.148 -2.379 1 91.62 265 VAL A O 1
ATOM 2066 N N . ASP A 1 266 ? 3.066 17.031 -1.997 1 85.5 266 ASP A N 1
ATOM 2067 C CA . ASP A 1 266 ? 1.935 16.672 -2.844 1 85.5 266 ASP A CA 1
ATOM 2068 C C . ASP A 1 266 ? 1.911 17.5 -4.121 1 85.5 266 ASP A C 1
ATOM 2070 O O . ASP A 1 266 ? 1.005 17.359 -4.945 1 85.5 266 ASP A O 1
ATOM 2074 N N . SER A 1 267 ? 2.914 18.375 -4.25 1 87.69 267 SER A N 1
ATOM 2075 C CA . SER A 1 267 ? 2.959 19.25 -5.426 1 87.69 267 SER A CA 1
ATOM 2076 C C . SER A 1 267 ? 4.344 19.234 -6.066 1 87.69 267 SER A C 1
ATOM 2078 O O . SER A 1 267 ? 5.293 18.688 -5.496 1 87.69 267 SER A O 1
ATOM 2080 N N . THR A 1 268 ? 4.375 19.859 -7.234 1 92.25 268 THR A N 1
ATOM 2081 C CA . THR A 1 268 ? 5.648 19.922 -7.949 1 92.25 268 THR A CA 1
ATOM 2082 C C . THR A 1 268 ? 6.559 20.984 -7.348 1 92.25 268 THR A C 1
ATOM 2084 O O . THR A 1 268 ? 7.766 21 -7.602 1 92.25 268 THR A O 1
ATOM 2087 N N . SER A 1 269 ? 5.969 21.922 -6.656 1 91.94 269 SER A N 1
ATOM 2088 C CA . SER A 1 269 ? 6.719 22.938 -5.93 1 91.94 269 SER A CA 1
ATOM 2089 C C . SER A 1 269 ? 6.52 22.797 -4.426 1 91.94 269 SER A C 1
ATOM 2091 O O . SER A 1 269 ? 5.484 22.312 -3.971 1 91.94 269 SER A O 1
ATOM 2093 N N . TYR A 1 270 ? 7.562 23.203 -3.76 1 91.69 270 TYR A N 1
ATOM 2094 C CA . TYR A 1 270 ? 7.504 23.047 -2.311 1 91.69 270 TYR A CA 1
ATOM 2095 C C . TYR A 1 270 ? 8.328 24.109 -1.604 1 91.69 270 TYR A C 1
ATOM 2097 O O . TYR A 1 270 ? 9.43 24.438 -2.045 1 91.69 270 TYR A O 1
ATOM 2105 N N . LYS A 1 271 ? 7.738 24.578 -0.528 1 91.12 271 LYS A N 1
ATOM 2106 C CA . LYS A 1 271 ? 8.453 25.562 0.29 1 91.12 271 LYS A CA 1
ATOM 2107 C C . LYS A 1 271 ? 9.008 24.906 1.557 1 91.12 271 LYS A C 1
ATOM 2109 O O . LYS A 1 271 ? 8.25 24.375 2.365 1 91.12 271 LYS A O 1
ATOM 2114 N N . ILE A 1 272 ? 10.219 24.938 1.733 1 91.25 272 ILE A N 1
ATOM 2115 C CA . ILE A 1 272 ? 10.852 24.562 2.992 1 91.25 272 ILE A CA 1
ATOM 2116 C C . ILE A 1 272 ? 10.969 25.797 3.898 1 91.25 272 ILE A C 1
ATOM 2118 O O . ILE A 1 272 ? 11.617 26.781 3.539 1 91.25 272 ILE A O 1
ATOM 2122 N N . GLY A 1 273 ? 10.328 25.688 5.027 1 89.75 273 GLY A N 1
ATOM 2123 C CA . GLY A 1 273 ? 10.281 26.859 5.883 1 89.75 273 GLY A CA 1
ATOM 2124 C C . GLY A 1 273 ? 11.031 26.688 7.188 1 89.75 273 GLY A C 1
ATOM 2125 O O . GLY A 1 273 ? 11.539 25.594 7.473 1 89.75 273 GLY A O 1
ATOM 2126 N N . HIS A 1 274 ? 11.164 27.828 7.82 1 90.06 274 HIS A N 1
ATOM 2127 C CA . HIS A 1 274 ? 11.742 27.922 9.156 1 90.06 274 HIS A CA 1
ATOM 2128 C C . HIS A 1 274 ? 13.195 27.453 9.164 1 90.06 274 HIS A C 1
ATOM 2130 O O . HIS A 1 274 ? 13.617 26.719 10.062 1 90.06 274 HIS A O 1
ATOM 2136 N N . LEU A 1 275 ? 13.844 27.844 8.141 1 91.19 275 LEU A N 1
ATOM 2137 C CA . LEU A 1 275 ? 15.273 27.547 8.023 1 91.19 275 LEU A CA 1
ATOM 2138 C C . LEU A 1 275 ? 16.109 28.609 8.734 1 91.19 275 LEU A C 1
ATOM 2140 O O . LEU A 1 275 ? 15.586 29.656 9.133 1 91.19 275 LEU A O 1
ATOM 2144 N N . ASP A 1 276 ? 17.375 28.266 8.945 1 90.12 276 ASP A N 1
ATOM 2145 C CA . ASP A 1 276 ? 18.297 29.234 9.523 1 90.12 276 ASP A CA 1
ATOM 2146 C C . ASP A 1 276 ? 18.797 30.219 8.453 1 90.12 276 ASP A C 1
ATOM 2148 O O . ASP A 1 276 ? 19.078 29.812 7.324 1 90.12 276 ASP A O 1
ATOM 2152 N N . PRO A 1 277 ? 18.891 31.547 8.859 1 92.5 277 PRO A N 1
ATOM 2153 C CA . PRO A 1 277 ? 19.438 32.5 7.902 1 92.5 277 PRO A CA 1
ATOM 2154 C C . PRO A 1 277 ? 20.922 32.281 7.594 1 92.5 277 PRO A C 1
ATOM 2156 O O . PRO A 1 277 ? 21.641 31.703 8.422 1 92.5 277 PRO A O 1
ATOM 2159 N N . ASP A 1 278 ? 21.297 32.656 6.426 1 94.25 278 ASP A N 1
ATOM 2160 C CA . ASP A 1 278 ? 22.672 32.594 5.965 1 94.25 278 ASP A CA 1
ATOM 2161 C C . ASP A 1 278 ? 23.266 31.203 6.176 1 94.25 278 ASP A C 1
ATOM 2163 O O . ASP A 1 278 ? 24.344 31.062 6.742 1 94.25 278 ASP A O 1
ATOM 2167 N N . THR A 1 279 ? 22.547 30.219 5.809 1 93.19 279 THR A N 1
ATOM 2168 C CA . THR A 1 279 ? 22.953 28.828 6 1 93.19 279 THR A CA 1
ATOM 2169 C C . THR A 1 279 ? 22.828 28.047 4.695 1 93.19 279 THR A C 1
ATOM 2171 O O . THR A 1 279 ? 21.859 28.203 3.963 1 93.19 279 THR A O 1
ATOM 2174 N N . GLU A 1 280 ? 23.75 27.266 4.469 1 95.62 280 GLU A N 1
ATOM 2175 C CA . GLU A 1 280 ? 23.75 26.453 3.256 1 95.62 280 GLU A CA 1
ATOM 2176 C C . GLU A 1 280 ? 23.047 25.109 3.492 1 95.62 280 GLU A C 1
ATOM 2178 O O . GLU A 1 280 ? 23.344 24.422 4.469 1 95.62 280 GLU A O 1
ATOM 2183 N N . TYR A 1 281 ? 22.156 24.812 2.547 1 95.81 281 TYR A N 1
ATOM 2184 C CA . TYR A 1 281 ? 21.406 23.562 2.658 1 95.81 281 TYR A CA 1
ATOM 2185 C C . TYR A 1 281 ? 21.594 22.703 1.415 1 95.81 281 TYR A C 1
ATOM 2187 O O . TYR A 1 281 ? 21.859 23.219 0.329 1 95.81 281 TYR A O 1
ATOM 2195 N N . GLU A 1 282 ? 21.5 21.406 1.638 1 96.25 282 GLU A N 1
ATOM 2196 C CA . GLU A 1 282 ? 21.391 20.422 0.564 1 96.25 282 GLU A CA 1
ATOM 2197 C C . GLU A 1 282 ? 20 19.828 0.499 1 96.25 282 GLU A C 1
ATOM 2199 O O . GLU A 1 282 ? 19.453 19.375 1.512 1 96.25 282 GLU A O 1
ATOM 2204 N N . ILE A 1 283 ? 19.422 19.891 -0.682 1 96.62 283 ILE A N 1
ATOM 2205 C CA . ILE A 1 283 ? 18.047 19.438 -0.855 1 96.62 283 ILE A CA 1
ATOM 2206 C C . ILE A 1 283 ? 18 18.359 -1.942 1 96.62 283 ILE A C 1
ATOM 2208 O O . ILE A 1 283 ? 18.547 18.547 -3.031 1 96.62 283 ILE A O 1
ATOM 2212 N N . SER A 1 284 ? 17.312 17.297 -1.67 1 96.81 284 SER A N 1
ATOM 2213 C CA . SER A 1 284 ? 17.125 16.219 -2.637 1 96.81 284 SER A CA 1
ATOM 2214 C C . SER A 1 284 ? 15.68 15.734 -2.639 1 96.81 284 SER A C 1
ATOM 2216 O O . SER A 1 284 ? 14.93 16 -1.699 1 96.81 284 SER A O 1
ATOM 2218 N N . VAL A 1 285 ? 15.375 15.125 -3.746 1 97.81 285 VAL A N 1
ATOM 2219 C CA . VAL A 1 285 ? 14.016 14.617 -3.898 1 97.81 285 VAL A CA 1
ATOM 2220 C C . VAL A 1 285 ? 14.039 13.094 -3.943 1 97.81 285 VAL A C 1
ATOM 2222 O O . VAL A 1 285 ? 14.906 12.492 -4.586 1 97.81 285 VAL A O 1
ATOM 2225 N N . LEU A 1 286 ? 13.109 12.516 -3.229 1 97.69 286 LEU A N 1
ATOM 2226 C CA . LEU A 1 286 ? 12.898 11.07 -3.273 1 97.69 286 LEU A CA 1
ATOM 2227 C C . LEU A 1 286 ? 11.547 10.734 -3.889 1 97.69 286 LEU A C 1
ATOM 2229 O O . LEU A 1 286 ? 10.555 11.43 -3.637 1 97.69 286 LEU A O 1
ATOM 2233 N N . LEU A 1 287 ? 11.562 9.719 -4.641 1 97.94 287 LEU A N 1
ATOM 2234 C CA . LEU A 1 287 ? 10.344 9.234 -5.266 1 97.94 287 LEU A CA 1
ATOM 2235 C C . LEU A 1 287 ? 10.023 7.816 -4.801 1 97.94 287 LEU A C 1
ATOM 2237 O O . LEU A 1 287 ? 10.93 7.023 -4.543 1 97.94 287 LEU A O 1
ATOM 2241 N N . THR A 1 288 ? 8.75 7.539 -4.715 1 97.56 288 THR A N 1
ATOM 2242 C CA . THR A 1 288 ? 8.312 6.223 -4.262 1 97.56 288 THR A CA 1
ATOM 2243 C C . THR A 1 288 ? 7.312 5.621 -5.25 1 97.56 288 THR A C 1
ATOM 2245 O O . THR A 1 288 ? 6.41 6.309 -5.73 1 97.56 288 THR A O 1
ATOM 2248 N N . ARG A 1 289 ? 7.477 4.438 -5.582 1 96.94 289 ARG A N 1
ATOM 2249 C CA . ARG A 1 289 ? 6.477 3.65 -6.301 1 96.94 289 ARG A CA 1
ATOM 2250 C C . ARG A 1 289 ? 5.805 2.641 -5.375 1 96.94 289 ARG A C 1
ATOM 2252 O O . ARG A 1 289 ? 6.246 2.441 -4.242 1 96.94 289 ARG A O 1
ATOM 2259 N N . PRO A 1 290 ? 4.738 2.002 -5.844 1 94.12 290 PRO A N 1
ATOM 2260 C CA . PRO A 1 290 ? 3.99 1.11 -4.953 1 94.12 290 PRO A CA 1
ATOM 2261 C C . PRO A 1 290 ? 4.801 -0.111 -4.523 1 94.12 290 PRO A C 1
ATOM 2263 O O . PRO A 1 290 ? 5.625 -0.61 -5.297 1 94.12 290 PRO A O 1
ATOM 2266 N N . GLY A 1 291 ? 4.418 -0.587 -3.229 1 93.06 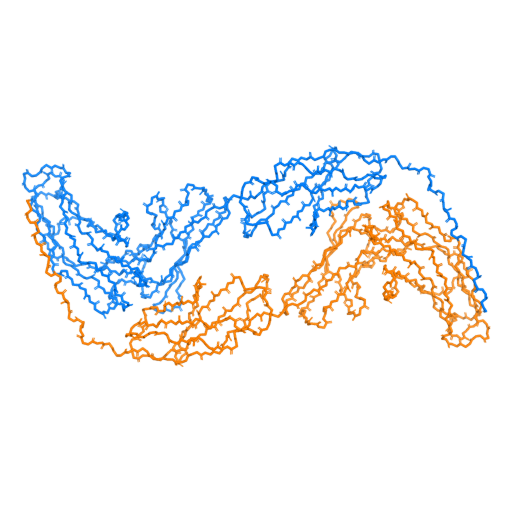291 GLY A N 1
ATOM 2267 C CA . GLY A 1 291 ? 5.008 -1.827 -2.746 1 93.06 291 GLY A CA 1
ATOM 2268 C C . GLY A 1 291 ? 6.176 -1.605 -1.804 1 93.06 291 GLY A C 1
ATOM 2269 O O . GLY A 1 291 ? 6.723 -0.503 -1.732 1 93.06 291 GLY A O 1
ATOM 2270 N N . GLU A 1 292 ? 6.562 -2.678 -1.204 1 94.62 292 GLU A N 1
ATOM 2271 C CA . GLU A 1 292 ? 7.699 -2.619 -0.292 1 94.62 292 GLU A CA 1
ATOM 2272 C C . GLU A 1 292 ? 8.992 -2.305 -1.042 1 94.62 292 GLU A C 1
ATOM 2274 O O . GLU A 1 292 ? 9.242 -2.859 -2.113 1 94.62 292 GLU A O 1
ATOM 2279 N N . GLY A 1 293 ? 9.727 -1.406 -0.465 1 96.69 293 GLY A N 1
ATOM 2280 C CA . GLY A 1 293 ? 10.984 -1.04 -1.087 1 96.69 293 GLY A CA 1
ATOM 2281 C C . GLY A 1 293 ? 10.812 -0.173 -2.318 1 96.69 293 GLY A C 1
ATOM 2282 O O . GLY A 1 293 ? 11.719 -0.077 -3.148 1 96.69 293 GLY A O 1
ATOM 2283 N N . GLY A 1 294 ? 9.727 0.437 -2.496 1 97.94 294 GLY A N 1
ATOM 2284 C CA . GLY A 1 294 ? 9.414 1.199 -3.695 1 97.94 294 GLY A CA 1
ATOM 2285 C C . GLY A 1 294 ? 10.031 2.584 -3.697 1 97.94 294 GLY A C 1
ATOM 2286 O O . GLY A 1 294 ? 9.984 3.293 -4.707 1 97.94 294 GLY A O 1
ATOM 2287 N N . THR A 1 295 ? 10.625 3.02 -2.59 1 97.88 295 THR A N 1
ATOM 2288 C CA . THR A 1 295 ? 11.281 4.324 -2.523 1 97.88 295 THR A CA 1
ATOM 2289 C C . THR A 1 295 ? 12.695 4.254 -3.084 1 97.88 295 THR A C 1
ATOM 2291 O O . THR A 1 295 ? 13.516 3.455 -2.621 1 97.88 295 THR A O 1
ATOM 2294 N N . GLY A 1 296 ? 12.977 5.012 -4.051 1 97.75 296 GLY A N 1
ATOM 2295 C CA . GLY A 1 296 ? 14.305 5.062 -4.629 1 97.75 296 GLY A CA 1
ATOM 2296 C C . GLY A 1 296 ? 15.281 5.902 -3.822 1 97.75 296 GLY A C 1
ATOM 2297 O O . GLY A 1 296 ? 14.883 6.582 -2.873 1 97.75 296 GLY A O 1
ATOM 2298 N N . SER A 1 297 ? 16.531 5.754 -4.191 1 97.06 297 SER A N 1
ATOM 2299 C CA . SER A 1 297 ? 17.547 6.633 -3.598 1 97.06 297 SER A CA 1
ATOM 2300 C C . SER A 1 297 ? 17.266 8.094 -3.932 1 97.06 297 SER A C 1
ATOM 2302 O O . SER A 1 297 ? 16.609 8.398 -4.926 1 97.06 297 SER A O 1
ATOM 2304 N N . PRO A 1 298 ? 17.734 8.969 -3.027 1 97 298 PRO A N 1
ATOM 2305 C CA . PRO A 1 298 ? 17.578 10.391 -3.354 1 97 298 PRO A CA 1
ATOM 2306 C C . PRO A 1 298 ? 18.266 10.781 -4.656 1 97 298 PRO A C 1
ATOM 2308 O O . PRO A 1 298 ? 19.344 10.25 -4.973 1 97 298 PRO A O 1
ATOM 2311 N N . GLY A 1 299 ? 17.672 11.641 -5.383 1 97.44 299 GLY A N 1
ATOM 2312 C CA . GLY A 1 299 ? 18.328 12.195 -6.555 1 97.44 299 GLY A CA 1
ATOM 2313 C C . GLY A 1 299 ? 19.469 13.117 -6.211 1 97.44 299 GLY A C 1
ATOM 2314 O O . GLY A 1 299 ? 19.828 13.266 -5.039 1 97.44 299 GLY A O 1
ATOM 2315 N N . PRO A 1 300 ? 20.047 13.68 -7.363 1 97.75 300 PRO A N 1
ATOM 2316 C CA . PRO A 1 300 ? 21.109 14.648 -7.105 1 97.75 300 PRO A CA 1
ATOM 2317 C C . PRO A 1 300 ? 20.641 15.82 -6.242 1 97.75 300 PRO A C 1
ATOM 2319 O O . PRO A 1 300 ? 19.484 16.234 -6.324 1 97.75 300 PRO A O 1
ATOM 2322 N N . ALA A 1 301 ? 21.531 16.375 -5.504 1 96.12 301 ALA A N 1
ATOM 2323 C CA . ALA A 1 301 ? 21.172 17.391 -4.52 1 96.12 301 ALA A CA 1
ATOM 2324 C C . ALA A 1 301 ? 21.344 18.797 -5.094 1 96.12 301 ALA A C 1
ATOM 2326 O O . ALA A 1 301 ? 22.219 19.031 -5.926 1 96.12 301 ALA A O 1
ATOM 2327 N N . LEU A 1 302 ? 20.484 19.672 -4.695 1 97.5 302 LEU A N 1
ATOM 2328 C CA . LEU A 1 302 ? 20.656 21.109 -4.863 1 97.5 302 LEU A CA 1
ATOM 2329 C C . LEU A 1 302 ? 21.328 21.734 -3.643 1 97.5 302 LEU A C 1
ATOM 2331 O O . LEU A 1 302 ? 20.891 21.531 -2.512 1 97.5 302 LEU A O 1
ATOM 2335 N N . ARG A 1 303 ? 22.391 22.375 -3.865 1 96.56 303 ARG A N 1
ATOM 2336 C CA . ARG A 1 303 ? 23.047 23.125 -2.797 1 96.56 303 ARG A CA 1
ATOM 2337 C C . ARG A 1 303 ? 22.766 24.625 -2.924 1 96.56 303 ARG A C 1
ATOM 2339 O O . ARG A 1 303 ? 23 25.219 -3.975 1 96.56 303 ARG A O 1
ATOM 2346 N N . THR A 1 304 ? 22.172 25.188 -1.859 1 96.94 304 THR A N 1
ATOM 2347 C CA . THR A 1 304 ? 21.844 26.609 -1.885 1 96.94 304 THR A CA 1
ATOM 2348 C C . THR A 1 304 ? 21.875 27.188 -0.479 1 96.94 304 THR A C 1
ATOM 2350 O O . THR A 1 304 ? 21.984 26.453 0.505 1 96.94 304 THR A O 1
ATOM 2353 N N . ARG A 1 305 ? 21.875 28.516 -0.466 1 96.5 305 ARG A N 1
ATOM 2354 C CA . ARG A 1 305 ? 22.031 29.219 0.803 1 96.5 305 ARG A CA 1
ATOM 2355 C C . ARG A 1 305 ? 20.891 30.219 1.027 1 96.5 305 ARG A C 1
ATOM 2357 O O . ARG A 1 305 ? 20.484 30.922 0.1 1 96.5 305 ARG A O 1
ATOM 2364 N N . THR A 1 306 ? 20.359 30.219 2.26 1 95.81 306 THR A N 1
ATOM 2365 C CA . THR A 1 306 ? 19.359 31.219 2.615 1 95.81 306 THR A CA 1
ATOM 2366 C C . THR A 1 306 ? 20.016 32.594 2.707 1 95.81 306 THR A C 1
ATOM 2368 O O . THR A 1 306 ? 21.219 32.719 2.879 1 95.81 306 THR A O 1
ATOM 2371 N N . LYS A 1 307 ? 19.156 33.688 2.598 1 94.69 307 LYS A N 1
ATOM 2372 C CA . LYS A 1 307 ? 19.656 35.062 2.668 1 94.69 307 LYS A CA 1
ATOM 2373 C C . LYS A 1 307 ? 19.984 35.469 4.105 1 94.69 307 LYS A C 1
ATOM 2375 O O . LYS A 1 307 ? 19.609 34.75 5.047 1 94.69 307 LYS A O 1
ATOM 2380 N N . CYS A 1 308 ? 20.656 36.625 4.258 1 91 308 CYS A N 1
ATOM 2381 C CA . CYS A 1 308 ? 20.969 37.156 5.578 1 91 308 CYS A CA 1
ATOM 2382 C C . CYS A 1 308 ? 19.719 37.688 6.25 1 91 308 CYS A C 1
ATOM 2384 O O . CYS A 1 308 ? 18.797 38.156 5.574 1 91 308 CYS A O 1
ATOM 2386 N N . ALA A 1 309 ? 19.609 37.406 7.559 1 81.25 309 ALA A N 1
ATOM 2387 C CA . ALA A 1 309 ? 18.453 37.906 8.312 1 81.25 309 ALA A CA 1
ATOM 2388 C C . ALA A 1 309 ? 18.297 39.406 8.156 1 81.25 309 ALA A C 1
ATOM 2390 O O . ALA A 1 309 ? 19.297 40.156 8.195 1 81.25 309 ALA A O 1
ATOM 2391 N N . GLY A 1 310 ? 17.438 40.031 7.328 1 62.16 310 GLY A N 1
ATOM 2392 C CA . GLY A 1 310 ? 17.266 41.469 7.215 1 62.16 310 GLY A CA 1
ATOM 2393 C C . GLY A 1 310 ? 17 42.125 8.547 1 62.16 310 GLY A C 1
ATOM 2394 O O . GLY A 1 310 ? 16.547 41.5 9.492 1 62.16 310 GLY A O 1
ATOM 2395 N N . ILE A 1 311 ? 17.609 43.281 8.797 1 50.72 311 ILE A N 1
ATOM 2396 C CA . ILE A 1 311 ? 17.422 44.188 9.922 1 50.72 311 ILE A CA 1
ATOM 2397 C C . ILE A 1 311 ? 15.938 44.438 10.141 1 50.72 311 ILE A C 1
ATOM 2399 O O . ILE A 1 311 ? 15.555 45.25 10.984 1 50.72 311 ILE A O 1
ATOM 2403 N N . ASN A 1 312 ? 15.195 44.188 9.125 1 47.84 312 ASN A N 1
ATOM 2404 C CA . ASN A 1 312 ? 13.859 44.781 9.227 1 47.84 312 ASN A CA 1
ATOM 2405 C C . ASN A 1 312 ? 13.102 44.25 10.438 1 47.84 312 ASN A C 1
ATOM 2407 O O . ASN A 1 312 ? 12.156 43.469 10.297 1 47.84 312 ASN A O 1
ATOM 2411 N N . LEU A 1 313 ? 13.742 43.719 11.234 1 44.66 313 LEU A N 1
ATOM 2412 C CA . LEU A 1 313 ? 12.961 43.25 12.375 1 44.66 313 LEU A CA 1
ATOM 2413 C C . LEU A 1 313 ? 12.047 44.375 12.883 1 44.66 313 LEU A C 1
ATOM 2415 O O . LEU A 1 313 ? 11.727 44.406 14.078 1 44.66 313 LEU A O 1
ATOM 2419 N N . LEU A 1 314 ? 12.109 45.5 12.266 1 38.78 314 LEU A N 1
ATOM 2420 C CA . LEU A 1 314 ? 11.344 46.5 12.992 1 38.78 314 LEU A CA 1
ATOM 2421 C C . LEU A 1 314 ? 9.859 46.156 13 1 38.78 314 LEU A C 1
ATOM 2423 O O . LEU A 1 314 ? 9.305 45.75 11.977 1 38.78 314 LEU A O 1
ATOM 2427 N N . PRO A 1 315 ? 9.328 45.906 14.07 1 41.69 315 PRO A N 1
ATOM 2428 C CA . PRO A 1 315 ? 7.898 45.781 14.367 1 41.69 315 PRO A CA 1
ATOM 2429 C C . PRO A 1 315 ? 7.023 46.719 13.562 1 41.69 315 PRO A C 1
ATOM 2431 O O . PRO A 1 315 ? 7.289 47.938 13.523 1 41.69 315 PRO A O 1
ATOM 2434 N N . SER A 1 316 ? 6.746 46.562 12.344 1 40 316 SER A N 1
ATOM 2435 C CA . SER A 1 316 ? 5.746 47.531 11.867 1 40 316 SER A CA 1
ATOM 2436 C C . SER A 1 316 ? 4.516 47.531 12.766 1 40 316 SER A C 1
ATOM 2438 O O . SER A 1 316 ? 3.959 46.469 13.086 1 40 316 SER A O 1
ATOM 2440 N N . SER A 1 317 ? 4.449 48.406 13.68 1 41.09 317 SER A N 1
ATOM 2441 C CA . SER A 1 317 ? 3.271 48.656 14.508 1 41.09 317 SER A CA 1
ATOM 2442 C C . SER A 1 317 ? 2 48.656 13.664 1 41.09 317 SER A C 1
ATOM 2444 O O . SER A 1 317 ? 1.911 49.375 12.672 1 41.09 317 SER A O 1
ATOM 2446 N N . VAL A 1 318 ? 1.517 47.562 13.367 1 45.12 318 VAL A N 1
ATOM 2447 C CA . VAL A 1 318 ? 0.207 47.625 12.727 1 45.12 318 VAL A CA 1
ATOM 2448 C C . VAL A 1 318 ? -0.66 48.688 13.383 1 45.12 318 VAL A C 1
ATOM 2450 O O . VAL A 1 318 ? -0.965 48.594 14.57 1 45.12 318 VAL A O 1
ATOM 2453 N N . SER A 1 319 ? -0.491 49.906 12.961 1 40.81 319 SER A N 1
ATOM 2454 C CA . SER A 1 319 ? -1.421 50.938 13.422 1 40.81 319 SER A CA 1
ATOM 2455 C C . SER A 1 319 ? -2.869 50.5 13.227 1 40.81 319 SER A C 1
ATOM 2457 O O . SER A 1 319 ? -3.266 50.125 12.125 1 40.81 319 SER A O 1
ATOM 2459 N N . ILE A 1 320 ? -3.461 49.938 14.211 1 40.97 320 ILE A N 1
ATOM 2460 C CA . ILE A 1 320 ? -4.855 49.5 14.328 1 40.97 320 ILE A CA 1
ATOM 2461 C C . ILE A 1 320 ? -5.773 50.688 14.078 1 40.97 320 ILE A C 1
ATOM 2463 O O . ILE A 1 320 ? -5.691 51.719 14.781 1 40.97 320 ILE A O 1
ATOM 2467 N N . LEU A 1 321 ? -6.207 50.938 12.891 1 36.94 321 LEU A N 1
ATOM 2468 C CA . LEU A 1 321 ? -7.23 51.938 12.695 1 36.94 321 LEU A CA 1
ATOM 2469 C C . LEU A 1 321 ? -8.461 51.656 13.539 1 36.94 321 LEU A C 1
ATOM 2471 O O . LEU A 1 321 ? -8.961 50.531 13.539 1 36.94 321 LEU A O 1
ATOM 2475 N N . ARG A 1 322 ? -8.789 52.312 14.664 1 37.62 322 ARG A N 1
ATOM 2476 C CA . ARG A 1 322 ? -9.984 52.469 15.492 1 37.62 322 ARG A CA 1
ATOM 2477 C C . ARG A 1 322 ? -11.211 52.719 14.625 1 37.62 322 ARG A C 1
ATOM 2479 O O . ARG A 1 322 ? -11.266 53.719 13.875 1 37.62 322 ARG A O 1
ATOM 2486 N N . ARG A 1 323 ? -11.891 51.75 13.961 1 35.69 323 ARG A N 1
ATOM 2487 C CA . ARG A 1 323 ? -13.203 52.188 13.508 1 35.69 323 ARG A CA 1
ATOM 2488 C C . ARG A 1 323 ? -14.172 52.344 14.672 1 35.69 323 ARG A C 1
ATOM 2490 O O . ARG A 1 323 ? -14.594 51.344 15.258 1 35.69 323 ARG A O 1
ATOM 2497 N N . ASN A 1 324 ? -14.188 53.25 15.523 1 31.58 324 ASN A N 1
ATOM 2498 C CA . ASN A 1 324 ? -15.281 53.688 16.391 1 31.58 324 ASN A CA 1
ATOM 2499 C C . ASN A 1 324 ? -16.609 53.781 15.633 1 31.58 324 ASN A C 1
ATOM 2501 O O . ASN A 1 324 ? -16.719 54.531 14.664 1 31.58 324 ASN A O 1
ATOM 2505 N N . LYS A 1 325 ? -17.406 52.719 15.328 1 33.19 325 LYS A N 1
ATOM 2506 C CA . LYS A 1 325 ? -18.797 53.125 15.188 1 33.19 325 LYS A CA 1
ATOM 2507 C C . LYS A 1 325 ? -19.469 53.25 16.547 1 33.19 325 LYS A C 1
ATOM 2509 O O . LYS A 1 325 ? -19.25 52.406 17.438 1 33.19 325 LYS A O 1
ATOM 2514 N N . MET B 1 1 ? -6.34 48.156 21.344 1 87.88 1 MET B N 1
ATOM 2515 C CA . MET B 1 1 ? -7.762 47.938 21.609 1 87.88 1 MET B CA 1
ATOM 2516 C C . MET B 1 1 ? -8.031 47.906 23.109 1 87.88 1 MET B C 1
ATOM 2518 O O . MET B 1 1 ? -7.352 47.156 23.844 1 87.88 1 MET B O 1
ATOM 2522 N N . LEU B 1 2 ? -8.883 48.75 23.562 1 90.62 2 LEU B N 1
ATOM 2523 C CA . LEU B 1 2 ? -9.32 48.75 24.953 1 90.62 2 LEU B CA 1
ATOM 2524 C C . LEU B 1 2 ? -10.836 48.594 25.062 1 90.62 2 LEU B C 1
ATOM 2526 O O . LEU B 1 2 ? -11.578 49.344 24.422 1 90.62 2 LEU B O 1
ATOM 2530 N N . VAL B 1 3 ? -11.242 47.625 25.797 1 90.75 3 VAL B N 1
ATOM 2531 C CA . VAL B 1 3 ? -12.672 47.375 25.984 1 90.75 3 VAL B CA 1
ATOM 2532 C C . VAL B 1 3 ? -13.039 47.594 27.438 1 90.75 3 VAL B C 1
ATOM 2534 O O . VAL B 1 3 ? -12.562 46.875 28.328 1 90.75 3 VAL B O 1
ATOM 2537 N N . ASN B 1 4 ? -13.812 48.562 27.578 1 91.69 4 ASN B N 1
ATOM 2538 C CA . ASN B 1 4 ? -14.422 48.781 28.875 1 91.69 4 ASN B CA 1
ATOM 2539 C C . ASN B 1 4 ? -15.75 48.031 29.016 1 91.69 4 ASN B C 1
ATOM 2541 O O . ASN B 1 4 ? -16.719 48.375 28.328 1 91.69 4 ASN B O 1
ATOM 2545 N N . THR B 1 5 ? -15.789 47.125 29.938 1 89.5 5 THR B N 1
ATOM 2546 C CA . THR B 1 5 ? -16.969 46.281 30.031 1 89.5 5 THR B CA 1
ATOM 2547 C C . THR B 1 5 ? -17.969 46.844 31.031 1 89.5 5 THR B C 1
ATOM 2549 O O . THR B 1 5 ? -19.031 46.281 31.25 1 89.5 5 THR B O 1
ATOM 2552 N N . SER B 1 6 ? -17.719 47.906 31.641 1 87.12 6 SER B N 1
ATOM 2553 C CA . SER B 1 6 ? -18.609 48.5 32.625 1 87.12 6 SER B CA 1
ATOM 2554 C C . SER B 1 6 ? -19.938 48.906 32 1 87.12 6 SER B C 1
ATOM 2556 O O . SER B 1 6 ? -19.984 49.688 31.062 1 87.12 6 SER B O 1
ATOM 2558 N N . GLY B 1 7 ? -21.016 48.375 32.562 1 86.25 7 GLY B N 1
ATOM 2559 C CA . GLY B 1 7 ? -22.359 48.719 32.094 1 86.25 7 GLY B CA 1
ATOM 2560 C C . GLY B 1 7 ? -22.766 48 30.828 1 86.25 7 GLY B C 1
ATOM 2561 O O . GLY B 1 7 ? -23.781 48.312 30.219 1 86.25 7 GLY B O 1
ATOM 2562 N N . ARG B 1 8 ? -21.875 47.188 30.344 1 89.12 8 ARG B N 1
ATOM 2563 C CA . ARG B 1 8 ? -22.172 46.438 29.125 1 89.12 8 ARG B CA 1
ATOM 2564 C C . ARG B 1 8 ? -22.844 45.125 29.422 1 89.12 8 ARG B C 1
ATOM 2566 O O . ARG B 1 8 ? -22.453 44.406 30.375 1 89.12 8 ARG B O 1
ATOM 2573 N N . PRO B 1 9 ? -23.891 44.875 28.609 1 90.94 9 PRO B N 1
ATOM 2574 C CA . PRO B 1 9 ? -24.531 43.562 28.828 1 90.94 9 PRO B CA 1
ATOM 2575 C C . PRO B 1 9 ? -23.641 42.375 28.453 1 90.94 9 PRO B C 1
ATOM 2577 O O . PRO B 1 9 ? -22.672 42.562 27.703 1 90.94 9 PRO B O 1
ATOM 2580 N N . GLU B 1 10 ? -24 41.25 28.984 1 91.62 10 GLU B N 1
ATOM 2581 C CA . GLU B 1 10 ? -23.281 40.031 28.656 1 91.62 10 GLU B CA 1
ATOM 2582 C C . GLU B 1 10 ? -23.438 39.688 27.188 1 91.62 10 GLU B C 1
ATOM 2584 O O . GLU B 1 10 ? -24.531 39.812 26.625 1 91.62 10 GLU B O 1
ATOM 2589 N N . GLY B 1 11 ? -22.312 39.281 26.516 1 91.69 11 GLY B N 1
ATOM 2590 C CA . GLY B 1 11 ? -22.391 38.75 25.172 1 91.69 11 GLY B CA 1
ATOM 2591 C C . GLY B 1 11 ? -22.031 39.75 24.094 1 91.69 11 GLY B C 1
ATOM 2592 O O . GLY B 1 11 ? -22.062 39.438 22.906 1 91.69 11 GLY B O 1
ATOM 2593 N N . GLN B 1 12 ? -21.719 40.969 24.516 1 93.12 12 GLN B N 1
ATOM 2594 C CA . GLN B 1 12 ? -21.297 41.969 23.531 1 93.12 12 GLN B CA 1
ATOM 2595 C C . GLN B 1 12 ? -19.906 41.656 23 1 93.12 12 GLN B C 1
ATOM 2597 O O . GLN B 1 12 ? -19.016 41.281 23.766 1 93.12 12 GLN B O 1
ATOM 2602 N N . ARG B 1 13 ? -19.75 41.875 21.641 1 93.25 13 ARG B N 1
ATOM 2603 C CA . ARG B 1 13 ? -18.484 41.5 21.016 1 93.25 13 ARG B CA 1
ATOM 2604 C C . ARG B 1 13 ? -17.766 42.719 20.453 1 93.25 13 ARG B C 1
ATOM 2606 O O . ARG B 1 13 ? -18.406 43.656 19.938 1 93.25 13 ARG B O 1
ATOM 2613 N N . ALA B 1 14 ? -16.5 42.781 20.625 1 92.75 14 ALA B N 1
ATOM 2614 C CA . ALA B 1 14 ? -15.609 43.75 20 1 92.75 14 ALA B CA 1
ATOM 2615 C C . ALA B 1 14 ? -14.469 43.031 19.266 1 92.75 14 ALA B C 1
ATOM 2617 O O . ALA B 1 14 ? -13.93 42.031 19.766 1 92.75 14 ALA B O 1
ATOM 2618 N N . HIS B 1 15 ? -14.141 43.594 18.031 1 93.62 15 HIS B N 1
ATOM 2619 C CA . HIS B 1 15 ? -13.117 42.938 17.219 1 93.62 15 HIS B CA 1
ATOM 2620 C C . HIS B 1 15 ? -11.992 43.906 16.859 1 93.62 15 HIS B C 1
ATOM 2622 O O . HIS B 1 15 ? -12.227 45.094 16.641 1 93.62 15 HIS B O 1
ATOM 2628 N N . LEU B 1 16 ? -10.789 43.438 16.953 1 93.56 16 LEU B N 1
ATOM 2629 C CA . LEU B 1 16 ? -9.617 44.062 16.359 1 93.56 16 LEU B CA 1
ATOM 2630 C C . LEU B 1 16 ? -9.031 43.188 15.266 1 93.56 16 LEU B C 1
ATOM 2632 O O . LEU B 1 16 ? -8.609 42.031 15.523 1 93.56 16 LEU B O 1
ATOM 2636 N N . LEU B 1 17 ? -9.062 43.719 14.008 1 94.06 17 LEU B N 1
ATOM 2637 C CA . LEU B 1 17 ? -8.555 42.938 12.867 1 94.06 17 LEU B CA 1
ATOM 2638 C C . LEU B 1 17 ? -7.164 43.438 12.469 1 94.06 17 LEU B C 1
ATOM 2640 O O . LEU B 1 17 ? -6.957 44.625 12.219 1 94.06 17 LEU B O 1
ATOM 2644 N N . LEU B 1 18 ? -6.281 42.5 12.5 1 93.44 18 LEU B N 1
ATOM 2645 C CA . LEU B 1 18 ? -4.969 42.812 11.953 1 93.44 18 LEU B CA 1
ATOM 2646 C C . LEU B 1 18 ? -4.992 42.781 10.422 1 93.44 18 LEU B C 1
ATOM 2648 O O . LEU B 1 18 ? -5.898 42.188 9.828 1 93.44 18 LEU B O 1
ATOM 2652 N N . PRO B 1 19 ? -4.016 43.5 9.82 1 91.81 19 PRO B N 1
ATOM 2653 C CA . PRO B 1 19 ? -3.918 43.375 8.359 1 91.81 19 PRO B CA 1
ATOM 2654 C C . PRO B 1 19 ? -3.664 41.938 7.91 1 91.81 19 PRO B C 1
ATOM 2656 O O . PRO B 1 19 ? -3.145 41.125 8.68 1 91.81 19 PRO B O 1
ATOM 2659 N N . GLN B 1 20 ? -4.078 41.719 6.695 1 92.88 20 GLN B N 1
ATOM 2660 C CA . GLN B 1 20 ? -3.781 40.406 6.125 1 92.88 20 GLN B CA 1
ATOM 2661 C C . GLN B 1 20 ? -2.279 40.219 5.93 1 92.88 20 GLN B C 1
ATOM 2663 O O . GLN B 1 20 ? -1.597 41.125 5.434 1 92.88 20 GLN B O 1
ATOM 2668 N N . LEU B 1 21 ? -1.847 39.125 6.398 1 91.81 21 LEU B N 1
ATOM 2669 C CA . LEU B 1 21 ? -0.42 38.812 6.328 1 91.81 21 LEU B CA 1
ATOM 2670 C C . LEU B 1 21 ? -0.143 37.719 5.309 1 91.81 21 LEU B C 1
ATOM 2672 O O . LEU B 1 21 ? -0.84 36.688 5.285 1 91.81 21 LEU B O 1
ATOM 2676 N N . LYS B 1 22 ? 0.823 37.906 4.41 1 86 22 LYS B N 1
ATOM 2677 C CA . LYS B 1 22 ? 1.254 36.938 3.406 1 86 22 LYS B CA 1
ATOM 2678 C C . LYS B 1 22 ? 2.764 36.719 3.465 1 86 22 LYS B C 1
ATOM 2680 O O . LYS B 1 22 ? 3.414 36.562 2.43 1 86 22 LYS B O 1
ATOM 2685 N N . GLU B 1 23 ? 3.268 36.5 4.602 1 79.5 23 GLU B N 1
ATOM 2686 C CA . GLU B 1 23 ? 4.711 36.406 4.793 1 79.5 23 GLU B CA 1
ATOM 2687 C C . GLU B 1 23 ? 5.242 35.062 4.387 1 79.5 23 GLU B C 1
ATOM 2689 O O . GLU B 1 23 ? 4.594 34.031 4.625 1 79.5 23 GLU B O 1
ATOM 2694 N N . ASN B 1 24 ? 6.406 35.062 3.766 1 83.06 24 ASN B N 1
ATOM 2695 C CA . ASN B 1 24 ? 7.082 33.812 3.434 1 83.06 24 ASN B CA 1
ATOM 2696 C C . ASN B 1 24 ? 8.094 33.438 4.508 1 83.06 24 ASN B C 1
ATOM 2698 O O . ASN B 1 24 ? 8.211 32.25 4.852 1 83.06 24 ASN B O 1
ATOM 2702 N N . ASP B 1 25 ? 8.711 34.438 4.996 1 88.19 25 ASP B N 1
ATOM 2703 C CA . ASP B 1 25 ? 9.719 34.156 6.012 1 88.19 25 ASP B CA 1
ATOM 2704 C C . ASP B 1 25 ? 9.078 33.844 7.363 1 88.19 25 ASP B C 1
ATOM 2706 O O . ASP B 1 25 ? 7.957 34.281 7.637 1 88.19 25 ASP B O 1
ATOM 2710 N N . THR B 1 26 ? 9.812 33.125 8.109 1 90.94 26 THR B N 1
ATOM 2711 C CA . THR B 1 26 ? 9.367 32.875 9.477 1 90.94 26 THR B CA 1
ATOM 2712 C C . THR B 1 26 ? 9.133 34.188 10.219 1 90.94 26 THR B C 1
ATOM 2714 O O . THR B 1 26 ? 9.93 35.125 10.102 1 90.94 26 THR B O 1
ATOM 2717 N N . HIS B 1 27 ? 8.016 34.219 10.914 1 91.06 27 HIS B N 1
ATOM 2718 C CA . HIS B 1 27 ? 7.699 35.406 11.688 1 91.06 27 HIS B CA 1
ATOM 2719 C C . HIS B 1 27 ? 6.918 35.062 12.945 1 91.06 27 HIS B C 1
ATOM 2721 O O . HIS B 1 27 ? 6.367 33.969 13.055 1 91.06 27 HIS B O 1
ATOM 2727 N N . CYS B 1 28 ? 6.973 35.969 13.859 1 94.31 28 CYS B N 1
ATOM 2728 C CA . CYS B 1 28 ? 6.297 35.812 15.141 1 94.31 28 CYS B CA 1
ATOM 2729 C C . CYS B 1 28 ? 5.414 37.031 15.438 1 94.31 28 CYS B C 1
ATOM 2731 O O . CYS B 1 28 ? 5.859 38.156 15.32 1 94.31 28 CYS B O 1
ATOM 2733 N N . ILE B 1 29 ? 4.172 36.75 15.742 1 95.19 29 ILE B N 1
ATOM 2734 C CA . ILE B 1 29 ? 3.32 37.812 16.203 1 95.19 29 ILE B CA 1
ATOM 2735 C C . ILE B 1 29 ? 3.373 37.906 17.734 1 95.19 29 ILE B C 1
ATOM 2737 O O . ILE B 1 29 ? 3.164 36.906 18.422 1 95.19 29 ILE B O 1
ATOM 2741 N N . ASP B 1 30 ? 3.689 39.031 18.172 1 95.31 30 ASP B N 1
ATOM 2742 C CA . ASP B 1 30 ? 3.785 39.281 19.609 1 95.31 30 ASP B CA 1
ATOM 2743 C C . ASP B 1 30 ? 2.803 40.375 20.031 1 95.31 30 ASP B C 1
ATOM 2745 O O . ASP B 1 30 ? 2.59 41.344 19.297 1 95.31 30 ASP B O 1
ATOM 2749 N N . PHE B 1 31 ? 2.162 40.219 21.234 1 94.94 31 PHE B N 1
ATOM 2750 C CA . PHE B 1 31 ? 1.243 41.25 21.688 1 94.94 31 PHE B CA 1
ATOM 2751 C C . PHE B 1 31 ? 1.157 41.281 23.203 1 94.94 31 PHE B C 1
ATOM 2753 O O . PHE B 1 31 ? 1.499 40.281 23.859 1 94.94 31 PHE B O 1
ATOM 2760 N N . HIS B 1 32 ? 0.758 42.406 23.672 1 94.88 32 HIS B N 1
ATOM 2761 C CA . HIS B 1 32 ? 0.491 42.562 25.094 1 94.88 32 HIS B CA 1
ATOM 2762 C C . HIS B 1 32 ? -1.007 42.562 25.375 1 94.88 32 HIS B C 1
ATOM 2764 O O . HIS B 1 32 ? -1.794 43.062 24.578 1 94.88 32 HIS B O 1
ATOM 2770 N N . TYR B 1 33 ? -1.314 41.938 26.438 1 93.25 33 TYR B N 1
ATOM 2771 C CA . TYR B 1 33 ? -2.719 41.938 26.828 1 93.25 33 TYR B CA 1
ATOM 2772 C C . TYR B 1 33 ? -2.865 42.281 28.312 1 93.25 33 TYR B C 1
ATOM 2774 O O . TYR B 1 33 ? -1.936 42.062 29.094 1 93.25 33 TYR B O 1
ATOM 2782 N N . PHE B 1 34 ? -4.023 42.875 28.594 1 92.38 34 PHE B N 1
ATOM 2783 C CA . PHE B 1 34 ? -4.328 43.375 29.938 1 92.38 34 PHE B CA 1
ATOM 2784 C C . PHE B 1 34 ? -5.773 43.062 30.297 1 92.38 34 PHE B C 1
ATOM 2786 O O . PHE B 1 34 ? -6.684 43.25 29.484 1 92.38 34 PHE B O 1
ATOM 2793 N N . VAL B 1 35 ? -5.914 42.438 31.5 1 91.56 35 VAL B N 1
ATOM 2794 C CA . VAL B 1 35 ? -7.246 42.188 32.031 1 91.56 35 VAL B CA 1
ATOM 2795 C C . VAL B 1 35 ? -7.359 42.719 33.438 1 91.56 35 VAL B C 1
ATOM 2797 O O . VAL B 1 35 ? -6.504 42.438 34.281 1 91.56 35 VAL B O 1
ATOM 2800 N N . SER B 1 36 ? -8.289 43.469 33.688 1 90.44 36 SER B N 1
ATOM 2801 C CA . SER B 1 36 ? -8.555 43.969 35.031 1 90.44 36 SER B CA 1
ATOM 2802 C C . SER B 1 36 ? -10.039 43.875 35.375 1 90.44 36 SER B C 1
ATOM 2804 O O . SER B 1 36 ? -10.891 44.094 34.531 1 90.44 36 SER B O 1
ATOM 2806 N N . SER B 1 37 ? -10.289 43.438 36.562 1 88.25 37 SER B N 1
ATOM 2807 C CA . SER B 1 37 ? -11.664 43.344 37.031 1 88.25 37 SER B CA 1
ATOM 2808 C C . SER B 1 37 ? -11.812 44 38.406 1 88.25 37 SER B C 1
ATOM 2810 O O . SER B 1 37 ? -10.883 43.938 39.219 1 88.25 37 SER B O 1
ATOM 2812 N N . LYS B 1 38 ? -12.914 44.656 38.562 1 82 38 LYS B N 1
ATOM 2813 C CA . LYS B 1 38 ? -13.203 45.219 39.875 1 82 38 LYS B CA 1
ATOM 2814 C C . LYS B 1 38 ? -13.656 44.156 40.875 1 82 38 LYS B C 1
ATOM 2816 O O . LYS B 1 38 ? -13.539 44.344 42.094 1 82 38 LYS B O 1
ATOM 2821 N N . SER B 1 39 ? -14.18 43.156 40.25 1 78.31 39 SER B N 1
ATOM 2822 C CA . SER B 1 39 ? -14.586 42 41.062 1 78.31 39 SER B CA 1
ATOM 2823 C C . SER B 1 39 ? -13.656 40.812 40.812 1 78.31 39 SER B C 1
ATOM 2825 O O . SER B 1 39 ? -12.68 40.906 40.062 1 78.31 39 SER B O 1
ATOM 2827 N N . ASN B 1 40 ? -13.742 39.812 41.625 1 76.25 40 ASN B N 1
ATOM 2828 C CA . ASN B 1 40 ? -12.945 38.594 41.438 1 76.25 40 ASN B CA 1
ATOM 2829 C C . ASN B 1 40 ? -13.398 37.812 40.219 1 76.25 40 ASN B C 1
ATOM 2831 O O . ASN B 1 40 ? -12.773 36.812 39.844 1 76.25 40 ASN B O 1
ATOM 2835 N N . ALA B 1 41 ? -14.406 38.469 39.469 1 81.69 41 ALA B N 1
ATOM 2836 C CA . ALA B 1 41 ? -14.906 37.75 38.312 1 81.69 41 ALA B CA 1
ATOM 2837 C C . ALA B 1 41 ? -14.312 38.344 37.031 1 81.69 41 ALA B C 1
ATOM 2839 O O . ALA B 1 41 ? -14.062 39.531 36.906 1 81.69 41 ALA B O 1
ATOM 2840 N N . ALA B 1 42 ? -14.125 37.531 36 1 85.75 42 ALA B N 1
ATOM 2841 C CA . ALA B 1 42 ? -13.57 37.938 34.719 1 85.75 42 ALA B CA 1
ATOM 2842 C C . ALA B 1 42 ? -14.539 38.875 33.969 1 85.75 42 ALA B C 1
ATOM 2844 O O . ALA B 1 42 ? -15.711 38.531 33.812 1 85.75 42 ALA B O 1
ATOM 2845 N N . PRO B 1 43 ? -14.109 40 33.562 1 89.62 43 PRO B N 1
ATOM 2846 C CA . PRO B 1 43 ? -14.977 40.969 32.875 1 89.62 43 PRO B CA 1
ATOM 2847 C C . PRO B 1 43 ? -15.398 40.469 31.484 1 89.62 43 PRO B C 1
ATOM 2849 O O . PRO B 1 43 ? -16.375 40.969 30.906 1 89.62 43 PRO B O 1
ATOM 2852 N N . GLY B 1 44 ? -14.672 39.562 30.938 1 90.31 44 GLY B N 1
ATOM 2853 C CA . GLY B 1 44 ? -14.977 39 29.641 1 90.31 44 GLY B CA 1
ATOM 2854 C C . GLY B 1 44 ? -13.961 37.969 29.172 1 90.31 44 GLY B C 1
ATOM 2855 O O . GLY B 1 44 ? -13.07 37.562 29.922 1 90.31 44 GLY B O 1
ATOM 2856 N N . LEU B 1 45 ? -14.25 37.531 27.875 1 91.5 45 LEU B N 1
ATOM 2857 C CA . LEU B 1 45 ? -13.328 36.625 27.219 1 91.5 45 LEU B CA 1
ATOM 2858 C C . LEU B 1 45 ? -12.523 37.344 26.141 1 91.5 45 LEU B C 1
ATOM 2860 O O . LEU B 1 45 ? -13.062 38.188 25.422 1 91.5 45 LEU B O 1
ATOM 2864 N N . LEU B 1 46 ? -11.242 37.094 26.156 1 94 46 LEU B N 1
ATOM 2865 C CA . LEU B 1 46 ? -10.375 37.5 25.062 1 94 46 LEU B CA 1
ATOM 2866 C C . LEU B 1 46 ? -9.93 36.312 24.219 1 94 46 LEU B C 1
ATOM 2868 O O . LEU B 1 46 ? -9.219 35.438 24.703 1 94 46 LEU B O 1
ATOM 2872 N N . ASN B 1 47 ? -10.359 36.312 22.938 1 95.69 47 ASN B N 1
ATOM 2873 C CA . ASN B 1 47 ? -10.047 35.25 22.016 1 95.69 47 ASN B CA 1
ATOM 2874 C C . ASN B 1 47 ? -9.227 35.75 20.828 1 95.69 47 ASN B C 1
ATOM 2876 O O . ASN B 1 47 ? -9.352 36.875 20.422 1 95.69 47 ASN B O 1
ATOM 2880 N N . VAL B 1 48 ? -8.391 34.875 20.422 1 97.38 48 VAL B N 1
ATOM 2881 C CA . VAL B 1 48 ? -7.641 35.156 19.188 1 97.38 48 VAL B CA 1
ATOM 2882 C C . VAL B 1 48 ? -7.996 34.125 18.125 1 97.38 48 VAL B C 1
ATOM 2884 O O . VAL B 1 48 ? -8 32.938 18.391 1 97.38 48 VAL B O 1
ATOM 2887 N N . TYR B 1 49 ? -8.336 34.625 16.906 1 96.94 49 TYR B N 1
ATOM 2888 C CA . TYR B 1 49 ? -8.656 33.75 15.766 1 96.94 49 TYR B CA 1
ATOM 2889 C C . TYR B 1 49 ? -7.68 34 14.617 1 96.94 49 TYR B C 1
ATOM 2891 O O . TYR B 1 49 ? -7.043 35.062 14.547 1 96.94 49 TYR B O 1
ATOM 2899 N N . VAL B 1 50 ? -7.527 33.031 13.844 1 96.5 50 VAL B N 1
ATOM 2900 C CA . VAL B 1 50 ? -6.766 33.156 12.609 1 96.5 50 VAL B CA 1
ATOM 2901 C C . VAL B 1 50 ? -7.633 32.75 11.422 1 96.5 50 VAL B C 1
ATOM 2903 O O . VAL B 1 50 ? -8.039 31.594 11.312 1 96.5 50 VAL B O 1
ATOM 2906 N N . LYS B 1 51 ? -7.914 33.688 10.562 1 95.31 51 LYS B N 1
ATOM 2907 C CA . LYS B 1 51 ? -8.648 33.438 9.328 1 95.31 51 LYS B CA 1
ATOM 2908 C C . LYS B 1 51 ? -7.695 33.25 8.148 1 95.31 51 LYS B C 1
ATOM 2910 O O . LYS B 1 51 ? -6.852 34.094 7.875 1 95.31 51 LYS B O 1
ATOM 2915 N N . VAL B 1 52 ? -7.906 32.125 7.535 1 94.69 52 VAL B N 1
ATOM 2916 C CA . VAL B 1 52 ? -7.031 31.812 6.406 1 94.69 52 VAL B CA 1
ATOM 2917 C C . VAL B 1 52 ? -7.785 32.031 5.094 1 94.69 52 VAL B C 1
ATOM 2919 O O . VAL B 1 52 ? -8.906 31.531 4.934 1 94.69 52 VAL B O 1
ATOM 2922 N N . ASN B 1 53 ? -7.254 32.781 4.168 1 94.62 53 ASN B N 1
ATOM 2923 C CA . ASN B 1 53 ? -7.785 33.031 2.834 1 94.62 53 ASN B CA 1
ATOM 2924 C C . ASN B 1 53 ? -9.234 33.531 2.893 1 94.62 53 ASN B C 1
ATOM 2926 O O . ASN B 1 53 ? -10.078 33.062 2.125 1 94.62 53 ASN B O 1
ATOM 2930 N N . ASN B 1 54 ? -9.5 34.281 3.777 1 93.25 54 ASN B N 1
ATOM 2931 C CA . ASN B 1 54 ? -10.828 34.875 3.977 1 93.25 54 ASN B CA 1
ATOM 2932 C C . ASN B 1 54 ? -11.883 33.781 4.172 1 93.25 54 ASN B C 1
ATOM 2934 O O . ASN B 1 54 ? -13 33.906 3.682 1 93.25 54 ASN B O 1
ATOM 2938 N N . GLY B 1 55 ? -11.422 32.75 4.738 1 90.25 55 GLY B N 1
ATOM 2939 C CA . GLY B 1 55 ? -12.32 31.625 5.016 1 90.25 55 GLY B CA 1
ATOM 2940 C C . GLY B 1 55 ? -13.047 31.766 6.34 1 90.25 55 GLY B C 1
ATOM 2941 O O . GLY B 1 55 ? -13.336 32.875 6.781 1 90.25 55 GLY B O 1
ATOM 2942 N N . ALA B 1 56 ? -13.43 30.688 6.918 1 89.12 56 ALA B N 1
ATOM 2943 C CA . ALA B 1 56 ? -14.172 30.656 8.18 1 89.12 56 ALA B CA 1
ATOM 2944 C C . ALA B 1 56 ? -13.297 31.109 9.344 1 89.12 56 ALA B C 1
ATOM 2946 O O . ALA B 1 56 ? -12.086 30.891 9.336 1 89.12 56 ALA B O 1
ATOM 2947 N N . LEU B 1 57 ? -13.844 31.703 10.297 1 91.12 57 LEU B N 1
ATOM 2948 C CA . LEU B 1 57 ? -13.133 32.156 11.492 1 91.12 57 LEU B CA 1
ATOM 2949 C C . LEU B 1 57 ? -12.578 30.969 12.273 1 91.12 57 LEU B C 1
ATOM 2951 O O . LEU B 1 57 ? -11.445 31.031 12.766 1 91.12 57 LEU B O 1
ATOM 2955 N N . GLY B 1 58 ? -13.422 29.844 12.312 1 89.75 58 GLY B N 1
ATOM 2956 C CA . GLY B 1 58 ? -13.016 28.656 13.047 1 89.75 58 GLY B CA 1
ATOM 2957 C C . GLY B 1 58 ? -13.023 28.859 14.555 1 89.75 58 GLY B C 1
ATOM 2958 O O . GLY B 1 58 ? -13.797 29.656 15.07 1 89.75 58 GLY B O 1
ATOM 2959 N N . ASN B 1 59 ? -12.266 28.016 15.234 1 94.44 59 ASN B N 1
ATOM 2960 C CA . ASN B 1 59 ? -12.141 28.078 16.688 1 94.44 59 ASN B CA 1
ATOM 2961 C C . ASN B 1 59 ? -10.992 28.969 17.109 1 94.44 59 ASN B C 1
ATOM 2963 O O . ASN B 1 59 ? -10.008 29.125 16.391 1 94.44 59 ASN B O 1
ATOM 2967 N N . PRO B 1 60 ? -11.172 29.562 18.281 1 96.19 60 PRO B N 1
ATOM 2968 C CA . PRO B 1 60 ? -10.055 30.375 18.75 1 96.19 60 PRO B CA 1
ATOM 2969 C C . PRO B 1 60 ? -8.773 29.578 18.938 1 96.19 60 PRO B C 1
ATOM 2971 O O . PRO B 1 60 ? -8.82 28.422 19.391 1 96.19 60 PRO B O 1
ATOM 2974 N N . ILE B 1 61 ? -7.648 30.172 18.688 1 97.12 61 ILE B N 1
ATOM 2975 C CA . ILE B 1 61 ? -6.371 29.484 18.844 1 97.12 61 ILE B CA 1
ATOM 2976 C C . ILE B 1 61 ? -5.742 29.844 20.188 1 97.12 61 ILE B C 1
ATOM 2978 O O . ILE B 1 61 ? -4.816 29.156 20.641 1 97.12 61 ILE B O 1
ATOM 2982 N N . TRP B 1 62 ? -6.191 30.922 20.734 1 96.44 62 TRP B N 1
ATOM 2983 C CA . TRP B 1 62 ? -5.656 31.406 22 1 96.44 62 TRP B CA 1
ATOM 2984 C C . TRP B 1 62 ? -6.719 32.188 22.781 1 96.44 62 TRP B C 1
ATOM 2986 O O . TRP B 1 62 ? -7.535 32.875 22.188 1 96.44 62 TRP B O 1
ATOM 2996 N N . ASN B 1 63 ? -6.805 31.984 24.031 1 93.69 63 ASN B N 1
ATOM 2997 C CA . ASN B 1 63 ? -7.695 32.719 24.922 1 93.69 63 ASN B CA 1
ATOM 2998 C C 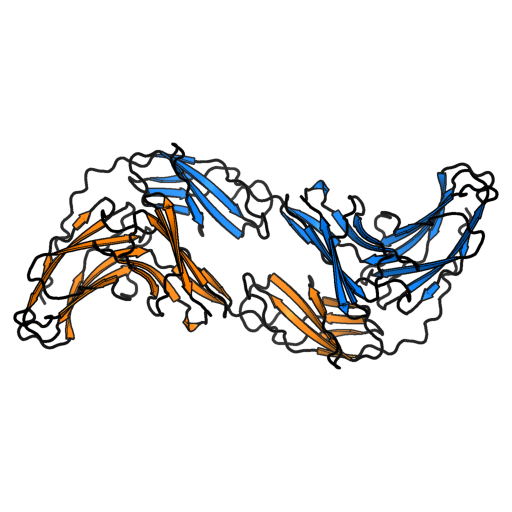. ASN B 1 63 ? -7.055 32.938 26.297 1 93.69 63 ASN B C 1
ATOM 3000 O O . ASN B 1 63 ? -6.121 32.25 26.672 1 93.69 63 ASN B O 1
ATOM 3004 N N . ILE B 1 64 ? -7.465 34 26.859 1 87.62 64 ILE B N 1
ATOM 3005 C CA . ILE B 1 64 ? -6.953 34.281 28.203 1 87.62 64 ILE B CA 1
ATOM 3006 C C . ILE B 1 64 ? -7.512 33.25 29.188 1 87.62 64 ILE B C 1
ATOM 3008 O O . ILE B 1 64 ? -8.68 32.875 29.094 1 87.62 64 ILE B O 1
ATOM 3012 N N . SER B 1 65 ? -6.516 32.562 29.781 1 70.25 65 SER B N 1
ATOM 3013 C CA . SER B 1 65 ? -6.941 31.656 30.828 1 70.25 65 SER B CA 1
ATOM 3014 C C . SER B 1 65 ? -6.5 32.156 32.219 1 70.25 65 SER B C 1
ATOM 3016 O O . SER B 1 65 ? -5.469 32.812 32.344 1 70.25 65 SER B O 1
ATOM 3018 N N . GLY B 1 66 ? -7.34 32.094 33.188 1 68.06 66 GLY B N 1
ATOM 3019 C CA . GLY B 1 66 ? -6.934 32.375 34.562 1 68.06 66 GLY B CA 1
ATOM 3020 C C . GLY B 1 66 ? -7.512 33.656 35.094 1 68.06 66 GLY B C 1
ATOM 3021 O O . GLY B 1 66 ? -8.359 34.281 34.469 1 68.06 66 GLY B O 1
ATOM 3022 N N . ASP B 1 67 ? -7.047 34.125 36.219 1 74.5 67 ASP B N 1
ATOM 3023 C CA . ASP B 1 67 ? -7.523 35.281 36.969 1 74.5 67 ASP B CA 1
ATOM 3024 C C . ASP B 1 67 ? -6.961 36.594 36.406 1 74.5 67 ASP B C 1
ATOM 3026 O O . ASP B 1 67 ? -5.836 36.625 35.906 1 74.5 67 ASP B O 1
ATOM 3030 N N . PRO B 1 68 ? -7.848 37.562 36.406 1 78.94 68 PRO B N 1
ATOM 3031 C CA . PRO B 1 68 ? -7.328 38.875 36 1 78.94 68 PRO B CA 1
ATOM 3032 C C . PRO B 1 68 ? -6.109 39.312 36.812 1 78.94 68 PRO B C 1
ATOM 3034 O O . PRO B 1 68 ? -6.168 39.375 38.031 1 78.94 68 PRO B O 1
ATOM 3037 N N . THR B 1 69 ? -5.039 39.469 36.156 1 77.5 69 THR B N 1
ATOM 3038 C CA . THR B 1 69 ? -3.787 39.75 36.875 1 77.5 69 THR B CA 1
ATOM 3039 C C . THR B 1 69 ? -3.568 41.25 37.031 1 77.5 69 THR B C 1
ATOM 3041 O O . THR B 1 69 ? -2.678 41.656 37.781 1 77.5 69 THR B O 1
ATOM 3044 N N . ARG B 1 70 ? -4.289 42.125 36.469 1 85.56 70 ARG B N 1
ATOM 3045 C CA . ARG B 1 70 ? -4.168 43.562 36.531 1 85.56 70 ARG B CA 1
ATOM 3046 C C . ARG B 1 70 ? -2.771 44.031 36.094 1 85.56 70 ARG B C 1
ATOM 3048 O O . ARG B 1 70 ? -2.234 45 36.656 1 85.56 70 ARG B O 1
ATOM 3055 N N . THR B 1 71 ? -2.062 43.156 35.438 1 90 71 THR B N 1
ATOM 3056 C CA . THR B 1 71 ? -0.767 43.469 34.844 1 90 71 THR B CA 1
ATOM 3057 C C . THR B 1 71 ? -0.75 43.156 33.344 1 90 71 THR B C 1
ATOM 3059 O O . THR B 1 71 ? -1.584 42.375 32.875 1 90 71 THR B O 1
ATOM 3062 N N . TRP B 1 72 ? 0.14 43.906 32.75 1 92.81 72 TRP B N 1
ATOM 3063 C CA . TRP B 1 72 ? 0.328 43.594 31.344 1 92.81 72 TRP B CA 1
ATOM 3064 C C . TRP B 1 72 ? 1.065 42.25 31.172 1 92.81 72 TRP B C 1
ATOM 3066 O O . TRP B 1 72 ? 2.072 42.031 31.844 1 92.81 72 TRP B O 1
ATOM 3076 N N . ASN B 1 73 ? 0.488 41.438 30.344 1 93.12 73 ASN B N 1
ATOM 3077 C CA . ASN B 1 73 ? 1.091 40.156 29.984 1 93.12 73 ASN B CA 1
ATOM 3078 C C . ASN B 1 73 ? 1.433 40.094 28.5 1 93.12 73 ASN B C 1
ATOM 3080 O O . ASN B 1 73 ? 1.022 40.969 27.734 1 93.12 73 ASN B O 1
ATOM 3084 N N . ARG B 1 74 ? 2.221 39.062 28.203 1 94 74 ARG B N 1
ATOM 3085 C CA . ARG B 1 74 ? 2.672 38.938 26.828 1 94 74 ARG B CA 1
ATOM 3086 C C . ARG B 1 74 ? 2.35 37.562 26.266 1 94 74 ARG B C 1
ATOM 3088 O O . ARG B 1 74 ? 2.365 36.562 27 1 94 74 ARG B O 1
ATOM 3095 N N . ALA B 1 75 ? 2.002 37.531 24.984 1 95.56 75 ALA B N 1
ATOM 3096 C CA . ALA B 1 75 ? 1.797 36.25 24.297 1 95.56 75 ALA B CA 1
ATOM 3097 C C . ALA B 1 75 ? 2.32 36.312 22.875 1 95.56 75 ALA B C 1
ATOM 3099 O O . ALA B 1 75 ? 2.377 37.375 22.266 1 95.56 75 ALA B O 1
ATOM 3100 N N . GLU B 1 76 ? 2.781 35.188 22.375 1 97 76 GLU B N 1
ATOM 3101 C CA . GLU B 1 76 ? 3.275 35.062 21 1 97 76 GLU B CA 1
ATOM 3102 C C . GLU B 1 76 ? 2.457 34.094 20.188 1 97 76 GLU B C 1
ATOM 3104 O O . GLU B 1 76 ? 1.981 33.062 20.734 1 97 76 GLU B O 1
ATOM 3109 N N . LEU B 1 77 ? 2.281 34.375 18.953 1 97.81 77 LEU B N 1
ATOM 3110 C CA . LEU B 1 77 ? 1.593 33.5 18 1 97.81 77 LEU B CA 1
ATOM 3111 C C . LEU B 1 77 ? 2.547 33 16.906 1 97.81 77 LEU B C 1
ATOM 3113 O O . LEU B 1 77 ? 3.033 33.812 16.109 1 97.81 77 LEU B O 1
ATOM 3117 N N . ALA B 1 78 ? 2.857 31.719 16.953 1 97.38 78 ALA B N 1
ATOM 3118 C CA . ALA B 1 78 ? 3.619 31.078 15.883 1 97.38 78 ALA B CA 1
ATOM 3119 C C . ALA B 1 78 ? 2.691 30.5 14.82 1 97.38 78 ALA B C 1
ATOM 3121 O O . ALA B 1 78 ? 2.285 29.328 14.922 1 97.38 78 ALA B O 1
ATOM 3122 N N . ILE B 1 79 ? 2.398 31.297 13.781 1 95.81 79 ILE B N 1
ATOM 3123 C CA . ILE B 1 79 ? 1.442 30.906 12.758 1 95.81 79 ILE B CA 1
ATOM 3124 C C . ILE B 1 79 ? 2.189 30.406 11.523 1 95.81 79 ILE B C 1
ATOM 3126 O O . ILE B 1 79 ? 2.943 31.156 10.898 1 95.81 79 ILE B O 1
ATOM 3130 N N . SER B 1 80 ? 1.947 29.156 11.234 1 93 80 SER B N 1
ATOM 3131 C CA . SER B 1 80 ? 2.637 28.547 10.102 1 93 80 SER B CA 1
ATOM 3132 C C . SER B 1 80 ? 1.708 28.406 8.898 1 93 80 SER B C 1
ATOM 3134 O O . SER B 1 80 ? 1.418 27.281 8.461 1 93 80 SER B O 1
ATOM 3136 N N . THR B 1 81 ? 1.185 29.453 8.406 1 87.31 81 THR B N 1
ATOM 3137 C CA . THR B 1 81 ? 0.476 29.578 7.137 1 87.31 81 THR B CA 1
ATOM 3138 C C . THR B 1 81 ? 1.383 30.188 6.066 1 87.31 81 THR B C 1
ATOM 3140 O O . THR B 1 81 ? 2.01 31.219 6.289 1 87.31 81 THR B O 1
ATOM 3143 N N . PHE B 1 82 ? 1.453 29.516 4.973 1 76.19 82 PHE B N 1
ATOM 3144 C CA . PHE B 1 82 ? 2.48 29.875 4 1 76.19 82 PHE B CA 1
ATOM 3145 C C . PHE B 1 82 ? 1.854 30.281 2.676 1 76.19 82 PHE B C 1
ATOM 3147 O O . PHE B 1 82 ? 0.737 29.875 2.355 1 76.19 82 PHE B O 1
ATOM 3154 N N . TRP B 1 83 ? 2.691 31.156 2.102 1 77.62 83 TRP B N 1
ATOM 3155 C CA . TRP B 1 83 ? 2.295 31.453 0.729 1 77.62 83 TRP B CA 1
ATOM 3156 C C . TRP B 1 83 ? 2.041 30.172 -0.052 1 77.62 83 TRP B C 1
ATOM 3158 O O . TRP B 1 83 ? 2.781 29.203 0.087 1 77.62 83 TRP B O 1
ATOM 3168 N N . PRO B 1 84 ? 1.04 30.188 -0.847 1 81.5 84 PRO B N 1
ATOM 3169 C CA . PRO B 1 84 ? 0.249 31.312 -1.324 1 81.5 84 PRO B CA 1
ATOM 3170 C C . PRO B 1 84 ? -0.909 31.656 -0.391 1 81.5 84 PRO B C 1
ATOM 3172 O O . PRO B 1 84 ? -1.681 32.594 -0.672 1 81.5 84 PRO B O 1
ATOM 3175 N N . ASN B 1 85 ? -1.008 30.984 0.653 1 88.56 85 ASN B N 1
ATOM 3176 C CA . ASN B 1 85 ? -2.072 31.312 1.598 1 88.56 85 ASN B CA 1
ATOM 3177 C C . ASN B 1 85 ? -1.747 32.562 2.395 1 88.56 85 ASN B C 1
ATOM 3179 O O . ASN B 1 85 ? -0.577 32.906 2.598 1 88.56 85 ASN B O 1
ATOM 3183 N N . PHE B 1 86 ? -2.77 33.312 2.705 1 93.88 86 PHE B N 1
ATOM 3184 C CA . PHE B 1 86 ? -2.633 34.438 3.611 1 93.88 86 PHE B CA 1
ATOM 3185 C C . PHE B 1 86 ? -3.568 34.281 4.805 1 93.88 86 PHE B C 1
ATOM 3187 O O . PHE B 1 86 ? -4.48 33.469 4.789 1 93.88 86 PHE B O 1
ATOM 3194 N N . TYR B 1 87 ? -3.211 35.031 5.832 1 95.06 87 TYR B N 1
ATOM 3195 C CA . TYR B 1 87 ? -4.059 34.906 7.016 1 95.06 87 TYR B CA 1
ATOM 3196 C C . TYR B 1 87 ? -4.254 36.25 7.691 1 95.06 87 TYR B C 1
ATOM 3198 O O . TYR B 1 87 ? -3.539 37.219 7.391 1 95.06 87 TYR B O 1
ATOM 3206 N N . GLN B 1 88 ? -5.316 36.312 8.477 1 95.38 88 GLN B N 1
ATOM 3207 C CA . GLN B 1 88 ? -5.652 37.469 9.266 1 95.38 88 GLN B CA 1
ATOM 3208 C C . GLN B 1 88 ? -5.934 37.125 10.719 1 95.38 88 GLN B C 1
ATOM 3210 O O . GLN B 1 88 ? -6.719 36.219 10.992 1 95.38 88 GLN B O 1
ATOM 3215 N N . VAL B 1 89 ? -5.223 37.812 11.594 1 96.25 89 VAL B N 1
ATOM 3216 C CA . VAL B 1 89 ? -5.445 37.594 13.016 1 96.25 89 VAL B CA 1
ATOM 3217 C C . VAL B 1 89 ? -6.574 38.5 13.508 1 96.25 89 VAL B C 1
ATOM 3219 O O . VAL B 1 89 ? -6.609 39.688 13.195 1 96.25 89 VAL B O 1
ATOM 3222 N N . ILE B 1 90 ? -7.477 37.906 14.242 1 96.06 90 ILE B N 1
ATOM 3223 C CA . ILE B 1 90 ? -8.617 38.625 14.789 1 96.06 90 ILE B CA 1
ATOM 3224 C C . ILE B 1 90 ? -8.648 38.469 16.312 1 96.06 90 ILE B C 1
ATOM 3226 O O . ILE B 1 90 ? -8.664 37.344 16.828 1 96.06 90 ILE B O 1
ATOM 3230 N N . PHE B 1 91 ? -8.586 39.594 17 1 96.06 91 PHE B N 1
ATOM 3231 C CA . PHE B 1 91 ? -8.812 39.594 18.438 1 96.06 91 PHE B CA 1
ATOM 3232 C C . PHE B 1 91 ? -10.281 39.875 18.75 1 96.06 91 PHE B C 1
ATOM 3234 O O . PHE B 1 91 ? -10.875 40.812 18.203 1 96.06 91 PHE B O 1
ATOM 3241 N N . GLU B 1 92 ? -10.828 39.031 19.578 1 94.75 92 GLU B N 1
ATOM 3242 C CA . GLU B 1 92 ? -12.227 39.219 19.938 1 94.75 92 GLU B CA 1
ATOM 3243 C C . GLU B 1 92 ? -12.398 39.281 21.453 1 94.75 92 GLU B C 1
ATOM 3245 O O . GLU B 1 92 ? -11.859 38.469 22.188 1 94.75 92 GLU B O 1
ATOM 3250 N N . VAL B 1 93 ? -13.125 40.312 21.906 1 93.19 93 VAL B N 1
ATOM 3251 C CA . VAL B 1 93 ? -13.531 40.375 23.297 1 93.19 93 VAL B CA 1
ATOM 3252 C C . VAL B 1 93 ? -15.039 40.156 23.406 1 93.19 93 VAL B C 1
ATOM 3254 O O . VAL B 1 93 ? -15.82 40.688 22.641 1 93.19 93 VAL B O 1
ATOM 3257 N N . ILE B 1 94 ? -15.375 39.281 24.266 1 93.06 94 ILE B N 1
ATOM 3258 C CA . ILE B 1 94 ? -16.781 39.031 24.594 1 93.06 94 ILE B CA 1
ATOM 3259 C C . ILE B 1 94 ? -17.047 39.406 26.047 1 93.06 94 ILE B C 1
ATOM 3261 O O . ILE B 1 94 ? -16.469 38.812 26.969 1 93.06 94 ILE B O 1
ATOM 3265 N N . THR B 1 95 ? -17.922 40.344 26.234 1 91.5 95 THR B N 1
ATOM 3266 C CA . THR B 1 95 ? -18.172 40.844 27.594 1 91.5 95 THR B CA 1
ATOM 3267 C C . THR B 1 95 ? -18.953 39.812 28.406 1 91.5 95 THR B C 1
ATOM 3269 O O . THR B 1 95 ? -19.781 39.062 27.875 1 91.5 95 THR B O 1
ATOM 3272 N N . SER B 1 96 ? -18.719 39.75 29.703 1 89.75 96 SER B N 1
ATOM 3273 C CA . SER B 1 96 ? -19.391 38.812 30.609 1 89.75 96 SER B CA 1
ATOM 3274 C C . SER B 1 96 ? -20.469 39.5 31.422 1 89.75 96 SER B C 1
ATOM 3276 O O . SER B 1 96 ? -21.234 38.844 32.156 1 89.75 96 SER B O 1
ATOM 3278 N N . GLY B 1 97 ? -20.609 40.75 31.406 1 88.12 97 GLY B N 1
ATOM 3279 C CA . GLY B 1 97 ? -21.531 41.531 32.25 1 88.12 97 GLY B CA 1
ATOM 3280 C C . GLY B 1 97 ? -20.875 42.094 33.469 1 88.12 97 GLY B C 1
ATOM 3281 O O . GLY B 1 97 ? -21.469 42.938 34.156 1 88.12 97 GLY B O 1
ATOM 3282 N N . HIS B 1 98 ? -19.703 41.656 33.75 1 89.62 98 HIS B N 1
ATOM 3283 C CA . HIS B 1 98 ? -18.969 42.188 34.906 1 89.62 98 HIS B CA 1
ATOM 3284 C C . HIS B 1 98 ? -18.109 43.375 34.531 1 89.62 98 HIS B C 1
ATOM 3286 O O . HIS B 1 98 ? -17.672 43.5 33.375 1 89.62 98 HIS B O 1
ATOM 3292 N N . GLN B 1 99 ? -17.828 44.156 35.594 1 89.81 99 GLN B N 1
ATOM 3293 C CA . GLN B 1 99 ? -17.094 45.406 35.312 1 89.81 99 GLN B CA 1
ATOM 3294 C C . GLN B 1 99 ? -15.586 45.125 35.281 1 89.81 99 GLN B C 1
ATOM 3296 O O . GLN B 1 99 ? -15.062 44.344 36.094 1 89.81 99 GLN B O 1
ATOM 3301 N N . GLY B 1 100 ? -14.984 45.812 34.25 1 90.75 100 GLY B N 1
ATOM 3302 C CA . GLY B 1 100 ? -13.539 45.688 34.125 1 90.75 100 GLY B CA 1
ATOM 3303 C C . GLY B 1 100 ? -13.031 46.156 32.75 1 90.75 100 GLY B C 1
ATOM 3304 O O . GLY B 1 100 ? -13.719 46.906 32.062 1 90.75 100 GLY B O 1
ATOM 3305 N N . TYR B 1 101 ? -11.758 45.844 32.562 1 91.56 101 TYR B N 1
ATOM 3306 C CA . TYR B 1 101 ? -11.109 46.25 31.312 1 91.56 101 TYR B CA 1
ATOM 3307 C C . TYR B 1 101 ? -10.359 45.094 30.688 1 91.56 101 TYR B C 1
ATOM 3309 O O . TYR B 1 101 ? -9.75 44.281 31.391 1 91.56 101 TYR B O 1
ATOM 3317 N N . LEU B 1 102 ? -10.508 45.031 29.422 1 92.31 102 LEU B N 1
ATOM 3318 C CA . LEU B 1 102 ? -9.648 44.188 28.609 1 92.31 102 LEU B CA 1
ATOM 3319 C C . LEU B 1 102 ? -8.945 45 27.516 1 92.31 102 LEU B C 1
ATOM 3321 O O . LEU B 1 102 ? -9.57 45.812 26.859 1 92.31 102 LEU B O 1
ATOM 3325 N N . ALA B 1 103 ? -7.602 44.75 27.422 1 92.44 103 ALA B N 1
ATOM 3326 C CA . ALA B 1 103 ? -6.871 45.562 26.453 1 92.44 103 ALA B CA 1
ATOM 3327 C C . ALA B 1 103 ? -5.801 44.75 25.75 1 92.44 103 ALA B C 1
ATOM 3329 O O . ALA B 1 103 ? -5.246 43.812 26.312 1 92.44 103 ALA B O 1
ATOM 3330 N N . ILE B 1 104 ? -5.641 45.031 24.484 1 93.62 104 ILE B N 1
ATOM 3331 C CA . ILE B 1 104 ? -4.555 44.531 23.656 1 93.62 104 ILE B CA 1
ATOM 3332 C C . ILE B 1 104 ? -3.693 45.688 23.172 1 93.62 104 ILE B C 1
ATOM 3334 O O . ILE B 1 104 ? -4.219 46.719 22.719 1 93.62 104 ILE B O 1
ATOM 3338 N N . ASP B 1 105 ? -2.439 45.531 23.344 1 92.5 105 ASP B N 1
ATOM 3339 C CA . ASP B 1 105 ? -1.527 46.594 22.922 1 92.5 105 ASP B CA 1
ATOM 3340 C C . ASP B 1 105 ? -0.228 46 22.359 1 92.5 105 ASP B C 1
ATOM 3342 O O . ASP B 1 105 ? 0.016 44.812 22.484 1 92.5 105 ASP B O 1
ATOM 3346 N N . GLU B 1 106 ? 0.536 46.75 21.641 1 93.44 106 GLU B N 1
ATOM 3347 C CA . GLU B 1 106 ? 1.882 46.438 21.156 1 93.44 106 GLU B CA 1
ATOM 3348 C C . GLU B 1 106 ? 1.897 45.188 20.312 1 93.44 106 GLU B C 1
ATOM 3350 O O . GLU B 1 106 ? 2.705 44.281 20.547 1 93.44 106 GLU B O 1
ATOM 3355 N N . VAL B 1 107 ? 0.884 45.125 19.422 1 94.19 107 VAL B N 1
ATOM 3356 C CA . VAL B 1 107 ? 0.887 44 18.484 1 94.19 107 VAL B CA 1
ATOM 3357 C C . VAL B 1 107 ? 1.984 44.188 17.438 1 94.19 107 VAL B C 1
ATOM 3359 O O . VAL B 1 107 ? 1.991 45.188 16.719 1 94.19 107 VAL B O 1
ATOM 3362 N N . LYS B 1 108 ? 2.908 43.25 17.422 1 92.88 108 LYS B N 1
ATOM 3363 C CA . LYS B 1 108 ? 4.043 43.344 16.5 1 92.88 108 LYS B CA 1
ATOM 3364 C C . LYS B 1 108 ? 4.195 42.062 15.688 1 92.88 108 LYS B C 1
ATOM 3366 O O . LYS B 1 108 ? 3.93 40.969 16.188 1 92.88 108 LYS B O 1
ATOM 3371 N N . VAL B 1 109 ? 4.539 42.25 14.453 1 91.62 109 VAL B N 1
ATOM 3372 C CA . VAL B 1 109 ? 4.98 41.156 13.617 1 91.62 109 VAL B CA 1
ATOM 3373 C C . VAL B 1 109 ? 6.508 41.156 13.531 1 91.62 109 VAL B C 1
ATOM 3375 O O . VAL B 1 109 ? 7.105 42.031 12.898 1 91.62 109 VAL B O 1
ATOM 3378 N N . LEU B 1 110 ? 7.09 40.156 14.164 1 89.88 110 LEU B N 1
ATOM 3379 C CA . LEU B 1 110 ? 8.539 40.094 14.242 1 89.88 110 LEU B CA 1
ATOM 3380 C C . LEU B 1 110 ? 9.094 39.156 13.148 1 89.88 110 LEU B C 1
ATOM 3382 O O . LEU B 1 110 ? 8.523 38.094 12.875 1 89.88 110 LEU B O 1
ATOM 3386 N N . GLY B 1 111 ? 10.195 39.5 12.531 1 86.25 111 GLY B N 1
ATOM 3387 C CA . GLY B 1 111 ? 10.789 38.781 11.422 1 86.25 111 GLY B CA 1
ATOM 3388 C C . GLY B 1 111 ? 11.688 37.625 11.875 1 86.25 111 GLY B C 1
ATOM 3389 O O . GLY B 1 111 ? 12.695 37.344 11.227 1 86.25 111 GLY B O 1
ATOM 3390 N N . HIS B 1 112 ? 11.531 37.156 13 1 87.81 112 HIS B N 1
ATOM 3391 C CA . HIS B 1 112 ? 12.25 36 13.531 1 87.81 112 HIS B CA 1
ATOM 3392 C C . HIS B 1 112 ? 11.305 35 14.195 1 87.81 112 HIS B C 1
ATOM 3394 O O . HIS B 1 112 ? 10.141 35.344 14.445 1 87.81 112 HIS B O 1
ATOM 3400 N N . PRO B 1 113 ? 11.797 33.812 14.422 1 91.81 113 PRO B N 1
ATOM 3401 C CA . PRO B 1 113 ? 10.93 32.812 15.078 1 91.81 113 PRO B CA 1
ATOM 3402 C C . PRO B 1 113 ? 10.555 33.219 16.5 1 91.81 113 PRO B C 1
ATOM 3404 O O . PRO B 1 113 ? 11.297 33.938 17.156 1 91.81 113 PRO B O 1
ATOM 3407 N N . CYS B 1 114 ? 9.383 32.719 16.875 1 95.25 114 CYS B N 1
ATOM 3408 C CA . CYS B 1 114 ? 9 32.906 18.266 1 95.25 114 CYS B CA 1
ATOM 3409 C C . CYS B 1 114 ? 10.008 32.25 19.203 1 95.25 114 CYS B C 1
ATOM 3411 O O . CYS B 1 114 ? 10.516 31.172 18.906 1 95.25 114 CYS B O 1
ATOM 3413 N N . THR B 1 115 ? 10.258 32.844 20.266 1 92.56 115 THR B N 1
ATOM 3414 C CA . THR B 1 115 ? 11.312 32.406 21.156 1 92.56 115 THR B CA 1
ATOM 3415 C C . THR B 1 115 ? 10.812 31.25 22.047 1 92.56 115 THR B C 1
ATOM 3417 O O . THR B 1 115 ? 11.578 30.359 22.406 1 92.56 115 THR B O 1
ATOM 3420 N N . ARG B 1 116 ? 9.523 31.297 22.406 1 94.56 116 ARG B N 1
ATOM 3421 C CA . ARG B 1 116 ? 9.016 30.359 23.406 1 94.56 116 ARG B CA 1
ATOM 3422 C C . ARG B 1 116 ? 7.98 29.422 22.812 1 94.56 116 ARG B C 1
ATOM 3424 O O . ARG B 1 116 ? 7.379 28.609 23.531 1 94.56 116 ARG B O 1
ATOM 3431 N N . THR B 1 117 ? 7.672 29.547 21.562 1 97 117 THR B N 1
ATOM 3432 C CA . THR B 1 117 ? 6.637 28.75 20.906 1 97 117 THR B CA 1
ATOM 3433 C C . THR B 1 117 ? 7.152 28.172 19.609 1 97 117 THR B C 1
ATOM 3435 O O . THR B 1 117 ? 7.633 28.891 18.734 1 97 117 THR B O 1
ATOM 3438 N N . PRO B 1 118 ? 7.047 26.844 19.484 1 96.94 118 PRO B N 1
ATOM 3439 C CA . PRO B 1 118 ? 7.551 26.203 18.266 1 96.94 118 PRO B CA 1
ATOM 3440 C C . PRO B 1 118 ? 6.727 26.547 17.031 1 96.94 118 PRO B C 1
ATOM 3442 O O . PRO B 1 118 ? 5.551 26.906 17.141 1 96.94 118 PRO B O 1
ATOM 3445 N N . HIS B 1 119 ? 7.387 26.516 15.836 1 96.5 119 HIS B N 1
ATOM 3446 C CA . HIS B 1 119 ? 6.734 26.672 14.539 1 96.5 119 HIS B CA 1
ATOM 3447 C C . HIS B 1 119 ? 6.531 25.328 13.844 1 96.5 119 HIS B C 1
ATOM 3449 O O . HIS B 1 119 ? 7.484 24.578 13.672 1 96.5 119 HIS B O 1
ATOM 3455 N N . PHE B 1 120 ? 5.332 25.094 13.438 1 96 120 PHE B N 1
ATOM 3456 C CA . PHE B 1 120 ? 5.055 23.844 12.727 1 96 120 PHE B CA 1
ATOM 3457 C C . PHE B 1 120 ? 5.488 23.953 11.273 1 96 120 PHE B C 1
ATOM 3459 O O . PHE B 1 120 ? 5.43 25.031 10.672 1 96 120 PHE B O 1
ATOM 3466 N N . LEU B 1 121 ? 5.902 22.812 10.781 1 92.19 121 LEU B N 1
ATOM 3467 C CA . LEU B 1 121 ? 6.066 22.703 9.336 1 92.19 121 LEU B CA 1
ATOM 3468 C C . LEU B 1 121 ? 4.734 22.375 8.664 1 92.19 121 LEU B C 1
ATOM 3470 O O . LEU B 1 121 ? 3.727 22.172 9.336 1 92.19 121 LEU B O 1
ATOM 3474 N N . ARG B 1 122 ? 4.77 22.391 7.367 1 89.75 122 ARG B N 1
ATOM 3475 C CA . ARG B 1 122 ? 3.555 22.109 6.609 1 89.75 122 ARG B CA 1
ATOM 3476 C C . ARG B 1 122 ? 3.045 20.703 6.891 1 89.75 122 ARG B C 1
ATOM 3478 O O . ARG B 1 122 ? 3.832 19.75 6.969 1 89.75 122 ARG B O 1
ATOM 3485 N N . ILE B 1 123 ? 1.76 20.562 7.078 1 92.44 123 ILE B N 1
ATOM 3486 C CA . ILE B 1 123 ? 1.169 19.25 7.258 1 92.44 123 ILE B CA 1
ATOM 3487 C C . ILE B 1 123 ? 0.354 18.875 6.02 1 92.44 123 ILE B C 1
ATOM 3489 O O . ILE B 1 123 ? -0.128 19.75 5.301 1 92.44 123 ILE B O 1
ATOM 3493 N N . GLN B 1 124 ? 0.162 17.641 5.801 1 90.81 124 GLN B N 1
ATOM 3494 C CA . GLN B 1 124 ? -0.483 17.156 4.586 1 90.81 124 GLN B CA 1
ATOM 3495 C C . GLN B 1 124 ? -1.878 16.609 4.883 1 90.81 124 GLN B C 1
ATOM 3497 O O . GLN B 1 124 ? -2.178 16.25 6.023 1 90.81 124 GLN B O 1
ATOM 3502 N N . ASN B 1 125 ? -2.641 16.641 3.758 1 94.19 125 ASN B N 1
ATOM 3503 C CA . ASN B 1 125 ? -3.939 15.984 3.846 1 94.19 125 ASN B CA 1
ATOM 3504 C C . ASN B 1 125 ? -3.795 14.492 4.121 1 94.19 125 ASN B C 1
ATOM 3506 O O . ASN B 1 125 ? -2.773 13.891 3.789 1 94.19 125 ASN B O 1
ATOM 3510 N N . VAL B 1 126 ? -4.809 13.977 4.734 1 95.75 126 VAL B N 1
ATOM 3511 C CA . VAL B 1 126 ? -4.824 12.555 5.055 1 95.75 126 VAL B CA 1
ATOM 3512 C C . VAL B 1 126 ? -6.086 11.906 4.488 1 95.75 126 VAL B C 1
ATOM 3514 O O . VAL B 1 126 ? -7.18 12.469 4.598 1 95.75 126 VAL B O 1
ATOM 3517 N N . GLU B 1 127 ? -5.898 10.805 3.814 1 95.69 127 GLU B N 1
ATOM 3518 C CA . GLU B 1 127 ? -7.016 9.984 3.363 1 95.69 127 GLU B CA 1
ATOM 3519 C C . GLU B 1 127 ? -7.031 8.633 4.074 1 95.69 127 GLU B C 1
ATOM 3521 O O . GLU B 1 127 ? -6.008 7.949 4.141 1 95.69 127 GLU B O 1
ATOM 3526 N N . VAL B 1 128 ? -8.18 8.266 4.543 1 97.25 128 VAL B N 1
ATOM 3527 C CA . VAL B 1 128 ? -8.289 7.008 5.277 1 97.25 128 VAL B CA 1
ATOM 3528 C C . VAL B 1 128 ? -9.594 6.305 4.91 1 97.25 128 VAL B C 1
ATOM 3530 O O . VAL B 1 128 ? -10.547 6.945 4.457 1 97.25 128 VAL B O 1
ATOM 3533 N N . ASN B 1 129 ? -9.547 5.012 5.027 1 98 129 ASN B N 1
ATOM 3534 C CA . ASN B 1 129 ? -10.781 4.254 4.879 1 98 129 ASN B CA 1
ATOM 3535 C C . ASN B 1 129 ? -11.609 4.277 6.164 1 98 129 ASN B C 1
ATOM 3537 O O . ASN B 1 129 ? -11.062 4.191 7.262 1 98 129 ASN B O 1
ATOM 3541 N N . ALA B 1 130 ? -12.898 4.344 5.977 1 97.88 130 ALA B N 1
ATOM 3542 C CA . ALA B 1 130 ? -13.812 4.395 7.117 1 97.88 130 ALA B CA 1
ATOM 3543 C C . ALA B 1 130 ? -13.531 3.262 8.094 1 97.88 130 ALA B C 1
ATOM 3545 O O . ALA B 1 130 ? -13.281 2.125 7.688 1 97.88 130 ALA B O 1
ATOM 3546 N N . GLY B 1 131 ? -13.547 3.58 9.375 1 96.81 131 GLY B N 1
ATOM 3547 C CA . GLY B 1 131 ? -13.336 2.604 10.43 1 96.81 131 GLY B CA 1
ATOM 3548 C C . GLY B 1 131 ? -11.883 2.494 10.852 1 96.81 131 GLY B C 1
ATOM 3549 O O . GLY B 1 131 ? -11.57 1.845 11.852 1 96.81 131 GLY B O 1
ATOM 3550 N N . GLN B 1 132 ? -11.016 3.064 10.102 1 96.5 132 GLN B N 1
ATOM 3551 C CA . GLN B 1 132 ? -9.594 2.992 10.414 1 96.5 132 GLN B CA 1
ATOM 3552 C C . GLN B 1 132 ? -9.133 4.23 11.188 1 96.5 132 GLN B C 1
ATOM 3554 O O . GLN B 1 132 ? -9.922 5.156 11.406 1 96.5 132 GLN B O 1
ATOM 3559 N N . PHE B 1 133 ? -7.883 4.23 11.562 1 94.94 133 PHE B N 1
ATOM 3560 C CA . PHE B 1 133 ? -7.328 5.398 12.227 1 94.94 133 PHE B CA 1
ATOM 3561 C C . PHE B 1 133 ? -6.566 6.277 11.242 1 94.94 133 PHE B C 1
ATOM 3563 O O . PHE B 1 133 ? -5.848 5.766 10.375 1 94.94 133 PHE B O 1
ATOM 3570 N N . ALA B 1 134 ? -6.867 7.516 11.383 1 96.06 134 ALA B N 1
ATOM 3571 C CA . ALA B 1 134 ? -6.121 8.508 10.617 1 96.06 134 ALA B CA 1
ATOM 3572 C C . ALA B 1 134 ? -5.043 9.164 11.477 1 96.06 134 ALA B C 1
ATOM 3574 O O . ALA B 1 134 ? -5.312 9.586 12.602 1 96.06 134 ALA B O 1
ATOM 3575 N N . THR B 1 135 ? -3.84 9.188 10.969 1 95.5 135 THR B N 1
ATOM 3576 C CA . THR B 1 135 ? -2.736 9.758 11.734 1 95.5 135 THR B CA 1
ATOM 3577 C C . THR B 1 135 ? -2.213 11.023 11.062 1 95.5 135 THR B C 1
ATOM 3579 O O . THR B 1 135 ? -1.875 11.016 9.883 1 95.5 135 THR B O 1
ATOM 3582 N N . PHE B 1 136 ? -2.203 12.07 11.805 1 96.81 136 PHE B N 1
ATOM 3583 C CA . PHE B 1 136 ? -1.555 13.312 11.383 1 96.81 136 PHE B CA 1
ATOM 3584 C C . PHE B 1 136 ? -0.181 13.445 12.031 1 96.81 136 PHE B C 1
ATOM 3586 O O . PHE B 1 136 ? -0.039 13.258 13.242 1 96.81 136 PHE B O 1
ATOM 3593 N N . GLN B 1 137 ? 0.745 13.719 11.266 1 94.56 137 GLN B N 1
ATOM 3594 C CA . GLN B 1 137 ? 2.092 13.992 11.758 1 94.56 137 GLN B CA 1
ATOM 3595 C C . GLN B 1 137 ? 2.447 15.461 11.594 1 94.56 137 GLN B C 1
ATOM 3597 O O . GLN B 1 137 ? 2.434 15.992 10.477 1 94.56 137 GLN B O 1
ATOM 3602 N N . CYS B 1 138 ? 2.816 16.062 12.648 1 96.31 138 CYS B N 1
ATOM 3603 C CA . CYS B 1 138 ? 3.146 17.484 12.664 1 96.31 138 CYS B CA 1
ATOM 3604 C C . CYS B 1 138 ? 4.578 17.719 13.133 1 96.31 138 CYS B C 1
ATOM 3606 O O . CYS B 1 138 ? 4.879 17.562 14.32 1 96.31 138 CYS B O 1
ATOM 3608 N N . SER B 1 139 ? 5.414 18.109 12.234 1 93.38 139 SER B N 1
ATOM 3609 C CA . SER B 1 139 ? 6.781 18.469 12.586 1 93.38 139 SER B CA 1
ATOM 3610 C C . SER B 1 139 ? 6.871 19.922 13.023 1 93.38 139 SER B C 1
ATOM 3612 O O . SER B 1 139 ? 6.188 20.797 12.461 1 93.38 139 SER B O 1
ATOM 3614 N N . ALA B 1 140 ? 7.68 20.125 13.969 1 95.31 140 ALA B N 1
ATOM 3615 C CA . ALA B 1 140 ? 7.816 21.5 14.469 1 95.31 140 ALA B CA 1
ATOM 3616 C C . ALA B 1 140 ? 9.281 21.828 14.734 1 95.31 140 ALA B C 1
ATOM 3618 O O . ALA B 1 140 ? 10.086 20.953 15.031 1 95.31 140 ALA B O 1
ATOM 3619 N N . ILE B 1 141 ? 9.578 23.031 14.539 1 92.62 141 ILE B N 1
ATOM 3620 C CA . ILE B 1 141 ? 10.891 23.578 14.867 1 92.62 141 ILE B CA 1
ATOM 3621 C C . ILE B 1 141 ? 10.812 24.344 16.188 1 92.62 141 ILE B C 1
ATOM 3623 O O . ILE B 1 141 ? 10.039 25.281 16.312 1 92.62 141 ILE B O 1
ATOM 3627 N N . GLY B 1 142 ? 11.531 24.016 17.094 1 92.75 142 GLY B N 1
ATOM 3628 C CA . GLY B 1 142 ? 11.523 24.547 18.453 1 92.75 142 GLY B CA 1
ATOM 3629 C C . GLY B 1 142 ? 11.523 23.453 19.516 1 92.75 142 GLY B C 1
ATOM 3630 O O . GLY B 1 142 ? 11.547 22.266 19.188 1 92.75 142 GLY B O 1
ATOM 3631 N N . ARG B 1 143 ? 11.562 23.828 20.719 1 92.06 143 ARG B N 1
ATOM 3632 C CA . ARG B 1 143 ? 11.562 22.875 21.828 1 92.06 143 ARG B CA 1
ATOM 3633 C C . ARG B 1 143 ? 10.172 22.734 22.422 1 92.06 143 ARG B C 1
ATOM 3635 O O . ARG B 1 143 ? 9.367 23.672 22.375 1 92.06 143 ARG B O 1
ATOM 3642 N N . THR B 1 144 ? 9.859 21.625 22.812 1 92.75 144 THR B N 1
ATOM 3643 C CA . THR B 1 144 ? 8.648 21.391 23.594 1 92.75 144 THR B CA 1
ATOM 3644 C C . THR B 1 144 ? 8.984 20.812 24.969 1 92.75 144 THR B C 1
ATOM 3646 O O . THR B 1 144 ? 9.914 20.016 25.094 1 92.75 144 THR B O 1
ATOM 3649 N N . VAL B 1 145 ? 8.242 21.266 25.969 1 92.06 145 VAL B N 1
ATOM 3650 C CA . VAL B 1 145 ? 8.461 20.781 27.328 1 92.06 145 VAL B CA 1
ATOM 3651 C C . VAL B 1 145 ? 7.195 20.109 27.859 1 92.06 145 VAL B C 1
ATOM 3653 O O . VAL B 1 145 ? 6.137 20.203 27.234 1 92.06 145 VAL B O 1
ATOM 3656 N N . ALA B 1 146 ? 7.234 19.359 28.984 1 89.94 146 ALA B N 1
ATOM 3657 C CA . ALA B 1 146 ? 6.141 18.578 29.562 1 89.94 146 ALA B CA 1
ATOM 3658 C C . ALA B 1 146 ? 4.926 19.453 29.844 1 89.94 146 ALA B C 1
ATOM 3660 O O . ALA B 1 146 ? 3.785 18.984 29.766 1 89.94 146 ALA B O 1
ATOM 3661 N N . GLY B 1 147 ? 5.055 20.719 30.062 1 92.06 147 GLY B N 1
ATOM 3662 C CA . GLY B 1 147 ? 3.943 21.594 30.375 1 92.06 147 GLY B CA 1
ATOM 3663 C C . GLY B 1 147 ? 3.213 22.094 29.141 1 92.06 147 GLY B C 1
ATOM 3664 O O . GLY B 1 147 ? 2.111 22.641 29.25 1 92.06 147 GLY B O 1
ATOM 3665 N N . ASP B 1 148 ? 3.715 21.797 28 1 96.19 148 ASP B N 1
ATOM 3666 C CA . ASP B 1 148 ? 3.068 22.234 26.766 1 96.19 148 ASP B CA 1
ATOM 3667 C C . ASP B 1 148 ? 1.878 21.328 26.422 1 96.19 148 ASP B C 1
ATOM 3669 O O . ASP B 1 148 ? 1.903 20.125 26.688 1 96.19 148 ASP B O 1
ATOM 3673 N N . ARG B 1 149 ? 0.855 21.906 25.922 1 96.75 149 ARG B N 1
ATOM 3674 C CA . ARG B 1 149 ? -0.318 21.156 25.469 1 96.75 149 ARG B CA 1
ATOM 3675 C C . ARG B 1 149 ? -0.381 21.078 23.953 1 96.75 149 ARG B C 1
ATOM 3677 O O . ARG B 1 149 ? -0.371 22.109 23.281 1 96.75 149 ARG B O 1
ATOM 3684 N N . LEU B 1 150 ? -0.415 19.875 23.438 1 98 150 LEU B N 1
ATOM 3685 C CA . LEU B 1 150 ? -0.528 19.656 22 1 98 150 LEU B CA 1
ATOM 3686 C C . LEU B 1 150 ? -1.831 18.938 21.672 1 98 150 LEU B C 1
ATOM 3688 O O . LEU B 1 150 ? -2.238 18.016 22.375 1 98 150 LEU B O 1
ATOM 3692 N N . TRP B 1 151 ? -2.512 19.375 20.641 1 97.62 151 TRP B N 1
ATOM 3693 C CA . TRP B 1 151 ? -3.686 18.656 20.125 1 97.62 151 TRP B CA 1
ATOM 3694 C C . TRP B 1 151 ? -3.93 18.984 18.656 1 97.62 151 TRP B C 1
ATOM 3696 O O . TRP B 1 151 ? -3.275 19.875 18.094 1 97.62 151 TRP B O 1
ATOM 3706 N N . LEU B 1 152 ? -4.699 18.234 18.078 1 97.94 152 LEU B N 1
ATOM 3707 C CA . LEU B 1 152 ? -5.168 18.469 16.719 1 97.94 152 LEU B CA 1
ATOM 3708 C C . LEU B 1 152 ? -6.547 19.125 16.734 1 97.94 152 LEU B C 1
ATOM 3710 O O . LEU B 1 152 ? -7.523 18.516 17.172 1 97.94 152 LEU B O 1
ATOM 3714 N N . GLN B 1 153 ? -6.609 20.312 16.219 1 97.19 153 GLN B N 1
ATOM 3715 C CA . GLN B 1 153 ? -7.859 21.062 16.281 1 97.19 153 GLN B CA 1
ATOM 3716 C C . GLN B 1 153 ? -8.656 20.906 14.992 1 97.19 153 GLN B C 1
ATOM 3718 O O . GLN B 1 153 ? -8.125 21.125 13.898 1 97.19 153 GLN B O 1
ATOM 3723 N N . GLY B 1 154 ? -9.883 20.547 15.141 1 95 154 GLY B N 1
ATOM 3724 C CA . GLY B 1 154 ? -10.805 20.531 14.016 1 95 154 GLY B CA 1
ATOM 3725 C C . GLY B 1 154 ? -11.602 21.812 13.875 1 95 154 GLY B C 1
ATOM 3726 O O . GLY B 1 154 ? -12.016 22.406 14.875 1 95 154 GLY B O 1
ATOM 3727 N N . ILE B 1 155 ? -11.734 22.344 12.664 1 91 155 ILE B N 1
ATOM 3728 C CA . ILE B 1 155 ? -12.523 23.562 12.453 1 91 155 ILE B CA 1
ATOM 3729 C C . ILE B 1 155 ? -13.992 23.281 12.75 1 91 155 ILE B C 1
ATOM 3731 O O . ILE B 1 155 ? -14.602 23.953 13.578 1 91 155 ILE B O 1
ATOM 3735 N N . ASP B 1 156 ? -14.617 22.328 12.133 1 88.5 156 ASP B N 1
ATOM 3736 C CA . ASP B 1 156 ? -16.031 21.984 12.328 1 88.5 156 ASP B CA 1
ATOM 3737 C C . ASP B 1 156 ? -16.172 20.531 12.781 1 88.5 156 ASP B C 1
ATOM 3739 O O . ASP B 1 156 ? -17.203 19.906 12.547 1 88.5 156 ASP B O 1
ATOM 3743 N N . VAL B 1 157 ? -15.078 20.047 13.312 1 91.06 157 VAL B N 1
ATOM 3744 C CA . VAL B 1 157 ? -15.055 18.672 13.781 1 91.06 157 VAL B CA 1
ATOM 3745 C C . VAL B 1 157 ? -14.352 18.594 15.133 1 91.06 157 VAL B C 1
ATOM 3747 O O . VAL B 1 157 ? -13.805 19.594 15.609 1 91.06 157 VAL B O 1
ATOM 3750 N N . ARG B 1 158 ? -14.438 17.438 15.758 1 91.44 158 ARG B N 1
ATOM 3751 C CA . ARG B 1 158 ? -13.867 17.266 17.094 1 91.44 158 ARG B CA 1
ATOM 3752 C C . ARG B 1 158 ? -12.344 17.266 17.047 1 91.44 158 ARG B C 1
ATOM 3754 O O . ARG B 1 158 ? -11.75 16.781 16.078 1 91.44 158 ARG B O 1
ATOM 3761 N N . ASP B 1 159 ? -11.766 17.766 18.062 1 95.38 159 ASP B N 1
ATOM 3762 C CA . ASP B 1 159 ? -10.312 17.719 18.203 1 95.38 159 ASP B CA 1
ATOM 3763 C C . ASP B 1 159 ? -9.828 16.297 18.406 1 95.38 159 ASP B C 1
ATOM 3765 O O . ASP B 1 159 ? -10.602 15.414 18.781 1 95.38 159 ASP B O 1
ATOM 3769 N N . ALA B 1 160 ? -8.648 16.109 18.047 1 95.31 160 ALA B N 1
ATOM 3770 C CA . ALA B 1 160 ? -8.016 14.82 18.281 1 95.31 160 ALA B CA 1
ATOM 3771 C C . ALA B 1 160 ? -6.836 14.961 19.25 1 95.31 160 ALA B C 1
ATOM 3773 O O . ALA B 1 160 ? -6.074 15.93 19.172 1 95.31 160 ALA B O 1
ATOM 3774 N N . PRO B 1 161 ? -6.719 14 20.109 1 93.88 161 PRO B N 1
ATOM 3775 C CA . PRO B 1 161 ? -5.652 14.094 21.109 1 93.88 161 PRO B CA 1
ATOM 3776 C C . PRO B 1 161 ? -4.289 13.672 20.562 1 93.88 161 PRO B C 1
ATOM 3778 O O . PRO B 1 161 ? -4.219 12.984 19.531 1 93.88 161 PRO B O 1
ATOM 3781 N N . LEU B 1 162 ? -3.312 13.953 21.328 1 96.81 162 LEU B N 1
ATOM 3782 C CA . LEU B 1 162 ? -1.928 13.609 21.031 1 96.81 162 LEU B CA 1
ATOM 3783 C C . LEU B 1 162 ? -1.68 12.125 21.234 1 96.81 162 LEU B C 1
ATOM 3785 O O . LEU B 1 162 ? -2.078 11.562 22.266 1 96.81 162 LEU B O 1
ATOM 3789 N N . LYS B 1 163 ? -1.118 11.531 20.297 1 95.94 163 LYS B N 1
ATOM 3790 C CA . LYS B 1 163 ? -0.721 10.133 20.422 1 95.94 163 LYS B CA 1
ATOM 3791 C C . LYS B 1 163 ? 0.686 10.016 21 1 95.94 163 LYS B C 1
ATOM 3793 O O . LYS B 1 163 ? 0.894 9.328 22.016 1 95.94 163 LYS B O 1
ATOM 3798 N N . GLU B 1 164 ? 1.636 10.742 20.297 1 96.56 164 GLU B N 1
ATOM 3799 C CA . GLU B 1 164 ? 3.025 10.672 20.734 1 96.56 164 GLU B CA 1
ATOM 3800 C C . GLU B 1 164 ? 3.834 11.852 20.203 1 96.56 164 GLU B C 1
ATOM 3802 O O . GLU B 1 164 ? 3.434 12.508 19.234 1 96.56 164 GLU B O 1
ATOM 3807 N N . ILE B 1 165 ? 4.992 12.109 20.922 1 96.12 165 ILE B N 1
ATOM 3808 C CA . ILE B 1 165 ? 5.988 13.078 20.469 1 96.12 165 ILE B CA 1
ATOM 3809 C C . ILE B 1 165 ? 7.336 12.383 20.281 1 96.12 165 ILE B C 1
ATOM 3811 O O . ILE B 1 165 ? 7.801 11.664 21.172 1 96.12 165 ILE B O 1
ATOM 3815 N N . LYS B 1 166 ? 7.863 12.562 19.188 1 93.94 166 LYS B N 1
ATOM 3816 C CA . LYS B 1 166 ? 9.219 12.102 18.906 1 93.94 166 LYS B CA 1
ATOM 3817 C C . LYS B 1 166 ? 10.172 13.281 18.719 1 93.94 166 LYS B C 1
ATOM 3819 O O . LYS B 1 166 ? 10.062 14.023 17.75 1 93.94 166 LYS B O 1
ATOM 3824 N N . VAL B 1 167 ? 11.156 13.359 19.578 1 91.81 167 VAL B N 1
ATOM 3825 C CA . VAL B 1 167 ? 12.148 14.422 19.453 1 91.81 167 VAL B CA 1
ATOM 3826 C C . VAL B 1 167 ? 13.281 13.969 18.547 1 91.81 167 VAL B C 1
ATOM 3828 O O . VAL B 1 167 ? 13.969 12.984 18.828 1 91.81 167 VAL B O 1
ATOM 3831 N N . THR B 1 168 ? 13.43 14.664 17.484 1 85.25 168 THR B N 1
ATOM 3832 C CA . THR B 1 168 ? 14.422 14.258 16.484 1 85.25 168 THR B CA 1
ATOM 3833 C C . THR B 1 168 ? 15.727 15.031 16.688 1 85.25 168 THR B C 1
ATOM 3835 O O . THR B 1 168 ? 16.781 14.586 16.234 1 85.25 168 THR B O 1
ATOM 3838 N N . SER B 1 169 ? 15.688 16.188 17.219 1 84.12 169 SER B N 1
ATOM 3839 C CA . SER B 1 169 ? 16.828 17 17.625 1 84.12 169 SER B CA 1
ATOM 3840 C C . SER B 1 169 ? 16.469 17.938 18.766 1 84.12 169 SER B C 1
ATOM 3842 O O . SER B 1 169 ? 15.312 17.984 19.203 1 84.12 169 SER B O 1
ATOM 3844 N N . SER B 1 170 ? 17.453 18.703 19.25 1 85.94 170 SER B N 1
ATOM 3845 C CA . SER B 1 170 ? 17.203 19.625 20.359 1 85.94 170 SER B CA 1
ATOM 3846 C C . SER B 1 170 ? 16.203 20.703 19.969 1 85.94 170 SER B C 1
ATOM 3848 O O . SER B 1 170 ? 15.609 21.344 20.828 1 85.94 170 SER B O 1
ATOM 3850 N N . ARG B 1 171 ? 15.992 20.891 18.688 1 88.38 171 ARG B N 1
ATOM 3851 C CA . ARG B 1 171 ? 15.109 21.984 18.266 1 88.38 171 ARG B CA 1
ATOM 3852 C C . ARG B 1 171 ? 14.031 21.484 17.312 1 88.38 171 ARG B C 1
ATOM 3854 O O . ARG B 1 171 ? 13.461 22.266 16.547 1 88.38 171 ARG B O 1
ATOM 3861 N N . ARG B 1 172 ? 13.883 20.172 17.344 1 90.19 172 ARG B N 1
ATOM 3862 C CA . ARG B 1 172 ? 12.883 19.641 16.422 1 90.19 172 ARG B CA 1
ATOM 3863 C C . ARG B 1 172 ? 12.148 18.469 17.047 1 90.19 172 ARG B C 1
ATOM 3865 O O . ARG B 1 172 ? 12.75 17.641 17.734 1 90.19 172 ARG B O 1
ATOM 3872 N N . PHE B 1 173 ? 10.93 18.391 16.734 1 93.81 173 PHE B N 1
ATOM 3873 C CA . PHE B 1 173 ? 10.148 17.25 17.172 1 93.81 173 PHE B CA 1
ATOM 3874 C C . PHE B 1 173 ? 9 16.984 16.219 1 93.81 173 PHE B C 1
ATOM 3876 O O . PHE B 1 173 ? 8.648 17.828 15.398 1 93.81 173 PHE B O 1
ATOM 3883 N N . ILE B 1 174 ? 8.477 15.789 16.297 1 94.75 174 ILE B N 1
ATOM 3884 C CA . ILE B 1 174 ? 7.316 15.367 15.523 1 94.75 174 ILE B CA 1
ATOM 3885 C C . ILE B 1 174 ? 6.211 14.906 16.469 1 94.75 174 ILE B C 1
ATOM 3887 O O . ILE B 1 174 ? 6.438 14.039 17.328 1 94.75 174 ILE B O 1
ATOM 3891 N N . ALA B 1 175 ? 5.094 15.531 16.344 1 97.12 175 ALA B N 1
ATOM 3892 C CA . ALA B 1 175 ? 3.92 15.109 17.109 1 97.12 175 ALA B CA 1
ATOM 3893 C C . ALA B 1 175 ? 2.939 14.352 16.219 1 97.12 175 ALA B C 1
ATOM 3895 O O . ALA B 1 175 ? 2.666 14.758 15.086 1 97.12 175 ALA B O 1
ATOM 3896 N N . SER B 1 176 ? 2.441 13.289 16.75 1 97.19 176 SER B N 1
ATOM 3897 C CA . SER B 1 176 ? 1.474 12.484 16.016 1 97.19 176 SER B CA 1
ATOM 3898 C C . SER B 1 176 ? 0.111 12.484 16.703 1 97.19 176 SER B C 1
ATOM 3900 O O . SER B 1 176 ? 0.028 12.422 17.922 1 97.19 176 SER B O 1
ATOM 3902 N N . PHE B 1 177 ? -0.871 12.602 15.852 1 97.62 177 PHE B N 1
ATOM 3903 C CA . PHE B 1 177 ? -2.248 12.625 16.328 1 97.62 177 PHE B CA 1
ATOM 3904 C C . PHE B 1 177 ? -3.092 11.578 15.609 1 97.62 177 PHE B C 1
ATOM 3906 O O . PHE B 1 177 ? -2.945 11.375 14.406 1 97.62 177 PHE B O 1
ATOM 3913 N N . ASN B 1 178 ? -4.02 10.945 16.344 1 94.06 178 ASN B N 1
ATOM 3914 C CA . ASN B 1 178 ? -4.867 9.922 15.734 1 94.06 178 ASN B CA 1
ATOM 3915 C C . ASN B 1 178 ? -6.34 10.305 15.805 1 94.06 178 ASN B C 1
ATOM 3917 O O . ASN B 1 178 ? -6.832 10.711 16.859 1 94.06 178 ASN B O 1
ATOM 3921 N N . VAL B 1 179 ? -6.922 10.344 14.727 1 94.44 179 VAL B N 1
ATOM 3922 C CA . VAL B 1 179 ? -8.375 10.305 14.68 1 94.44 179 VAL B CA 1
ATOM 3923 C C . VAL B 1 179 ? -8.852 8.859 14.531 1 94.44 179 VAL B C 1
ATOM 3925 O O . VAL B 1 179 ? -8.688 8.258 13.461 1 94.44 179 VAL B O 1
ATOM 3928 N N . VAL B 1 180 ? -9.461 8.289 15.555 1 93 180 VAL B N 1
ATOM 3929 C CA . VAL B 1 180 ? -9.719 6.855 15.594 1 93 180 VAL B CA 1
ATOM 3930 C C . VAL B 1 180 ? -11.125 6.57 15.047 1 93 180 VAL B C 1
ATOM 3932 O O . VAL B 1 180 ? -12.016 7.41 15.156 1 93 180 VAL B O 1
ATOM 3935 N N . ASN B 1 181 ? -11.281 5.352 14.492 1 92.06 181 ASN B N 1
ATOM 3936 C CA . ASN B 1 181 ? -12.562 4.875 13.984 1 92.06 181 ASN B CA 1
ATOM 3937 C C . ASN B 1 181 ? -13.273 5.941 13.156 1 92.06 181 ASN B C 1
ATOM 3939 O O . ASN B 1 181 ? -14.43 6.27 13.422 1 92.06 181 ASN B O 1
ATOM 3943 N N . THR B 1 182 ? -12.539 6.41 12.18 1 95.56 182 THR B N 1
ATOM 3944 C CA . THR B 1 182 ? -12.984 7.562 11.414 1 95.56 182 THR B CA 1
ATOM 3945 C C . THR B 1 182 ? -14.297 7.262 10.695 1 95.56 182 THR B C 1
ATOM 3947 O O . THR B 1 182 ? -14.5 6.145 10.211 1 95.56 182 THR B O 1
ATOM 3950 N N . THR B 1 183 ? -15.195 8.133 10.633 1 95.81 183 THR B N 1
ATOM 3951 C CA . THR B 1 183 ? -16.422 8.148 9.844 1 95.81 183 THR B CA 1
ATOM 3952 C C . THR B 1 183 ? -16.5 9.422 9 1 95.81 183 THR B C 1
ATOM 3954 O O . THR B 1 183 ? -15.656 10.312 9.125 1 95.81 183 THR B O 1
ATOM 3957 N N . LYS B 1 184 ? -17.5 9.492 8.195 1 94.38 184 LYS B N 1
ATOM 3958 C CA . LYS B 1 184 ? -17.688 10.672 7.352 1 94.38 184 LYS B CA 1
ATOM 3959 C C . LYS B 1 184 ? -17.859 11.93 8.195 1 94.38 184 LYS B C 1
ATOM 3961 O O . LYS B 1 184 ? -17.578 13.039 7.73 1 94.38 184 LYS B O 1
ATOM 3966 N N . ARG B 1 185 ? -18.266 11.781 9.398 1 95.12 185 ARG B N 1
ATOM 3967 C CA . ARG B 1 185 ? -18.469 12.914 10.297 1 95.12 185 ARG B CA 1
ATOM 3968 C C . ARG B 1 185 ? -17.141 13.516 10.734 1 95.12 185 ARG B C 1
ATOM 3970 O O . ARG B 1 185 ? -17.094 14.656 11.195 1 95.12 185 ARG B O 1
ATOM 3977 N N . ASP B 1 186 ? -16.109 12.703 10.625 1 96.38 186 ASP B N 1
ATOM 3978 C CA . ASP B 1 186 ? -14.797 13.164 11.047 1 96.38 186 ASP B CA 1
ATOM 3979 C C . ASP B 1 186 ? -14.086 13.898 9.914 1 96.38 186 ASP B C 1
ATOM 3981 O O . ASP B 1 186 ? -13.062 14.555 10.133 1 96.38 186 ASP B O 1
ATOM 3985 N N . ALA B 1 187 ? -14.648 13.742 8.719 1 96.94 187 ALA B N 1
ATOM 3986 C CA . ALA B 1 187 ? -14.039 14.406 7.574 1 96.94 187 ALA B CA 1
ATOM 3987 C C . ALA B 1 187 ? -14.078 15.93 7.742 1 96.94 187 ALA B C 1
ATOM 3989 O O . ALA B 1 187 ? -15.094 16.484 8.18 1 96.94 187 ALA B O 1
ATOM 3990 N N . GLY B 1 188 ? -12.984 16.578 7.402 1 95.88 188 GLY B N 1
ATOM 3991 C CA . GLY B 1 188 ? -12.898 18.031 7.512 1 95.88 188 GLY B CA 1
ATOM 3992 C C . GLY B 1 188 ? -11.477 18.547 7.617 1 95.88 188 GLY B C 1
ATOM 3993 O O . GLY B 1 188 ? -10.531 17.844 7.246 1 95.88 188 GLY B O 1
ATOM 3994 N N . LYS B 1 189 ? -11.336 19.766 8.078 1 95.75 189 LYS B N 1
ATOM 3995 C CA . LYS B 1 189 ? -10.031 20.422 8.156 1 95.75 189 LYS B CA 1
ATOM 3996 C C . LYS B 1 189 ? -9.508 20.406 9.586 1 95.75 189 LYS B C 1
ATOM 3998 O O . LYS B 1 189 ? -10.258 20.641 10.539 1 95.75 189 LYS B O 1
ATOM 4003 N N . TYR B 1 190 ? -8.266 20.062 9.695 1 96.44 190 TYR B N 1
ATOM 4004 C CA . TYR B 1 190 ? -7.578 20.031 10.977 1 96.44 190 TYR B CA 1
ATOM 4005 C C . TYR B 1 190 ? -6.301 20.844 10.945 1 96.44 190 TYR B C 1
ATOM 4007 O O . TYR B 1 190 ? -5.727 21.078 9.875 1 96.44 190 TYR B O 1
ATOM 4015 N N . ARG B 1 191 ? -5.832 21.281 12.062 1 96.81 191 ARG B N 1
ATOM 4016 C CA . ARG B 1 191 ? -4.516 21.891 12.211 1 96.81 191 ARG B CA 1
ATOM 4017 C C . ARG B 1 191 ? -3.867 21.484 13.531 1 96.81 191 ARG B C 1
ATOM 4019 O O . ARG B 1 191 ? -4.562 21.203 14.508 1 96.81 191 ARG B O 1
ATOM 4026 N N . CYS B 1 192 ? -2.635 21.422 13.555 1 97.94 192 CYS B N 1
ATOM 4027 C CA . CYS B 1 192 ? -1.888 21.125 14.773 1 97.94 192 CYS B CA 1
ATOM 4028 C C . CYS B 1 192 ? -1.769 22.359 15.656 1 97.94 192 CYS B C 1
ATOM 4030 O O . CYS B 1 192 ? -1.543 23.469 15.164 1 97.94 192 CYS B O 1
ATOM 4032 N N . MET B 1 193 ? -1.887 22.094 16.953 1 98 193 MET B N 1
ATOM 4033 C CA . MET B 1 193 ? -1.801 23.172 17.938 1 98 193 MET B CA 1
ATOM 4034 C C . MET B 1 193 ? -0.779 22.828 19.016 1 98 193 MET B C 1
ATOM 4036 O O . MET B 1 193 ? -0.686 21.672 19.453 1 98 193 MET B O 1
ATOM 4040 N N . ILE B 1 194 ? -0.11 23.812 19.422 1 98.12 194 ILE B N 1
ATOM 4041 C CA . ILE B 1 194 ? 0.703 23.703 20.625 1 98.12 194 ILE B CA 1
ATOM 4042 C C . ILE B 1 194 ? 0.542 24.953 21.484 1 98.12 194 ILE B C 1
ATOM 4044 O O . ILE B 1 194 ? 0.686 26.078 21 1 98.12 194 ILE B O 1
ATOM 4048 N N . ARG B 1 195 ? 0.144 24.812 22.688 1 97.12 195 ARG B N 1
ATOM 4049 C CA . ARG B 1 195 ? 0.096 25.906 23.656 1 97.12 195 ARG B CA 1
ATOM 4050 C C . ARG B 1 195 ? 1.271 25.812 24.625 1 97.12 195 ARG B C 1
ATOM 4052 O O . ARG B 1 195 ? 1.49 24.781 25.266 1 97.12 195 ARG B O 1
ATOM 4059 N N . THR B 1 196 ? 2.014 26.812 24.641 1 96.88 196 THR B N 1
ATOM 4060 C CA . THR B 1 196 ? 3.137 26.922 25.578 1 96.88 196 THR B CA 1
ATOM 4061 C C . THR B 1 196 ? 2.885 28.031 26.594 1 96.88 196 THR B C 1
ATOM 4063 O O . THR B 1 196 ? 1.841 28.688 26.562 1 96.88 196 THR B O 1
ATOM 4066 N N . GLU B 1 197 ? 3.891 28.172 27.5 1 93.19 197 GLU B N 1
ATOM 4067 C CA . GLU B 1 197 ? 3.809 29.297 28.438 1 93.19 197 GLU B CA 1
ATOM 4068 C C . GLU B 1 197 ? 3.906 30.625 27.703 1 93.19 197 GLU B C 1
ATOM 4070 O O . GLU B 1 197 ? 3.369 31.641 28.172 1 93.19 197 GLU B O 1
ATOM 4075 N N . GLY B 1 198 ? 4.492 30.609 26.547 1 94 198 GLY B N 1
ATOM 4076 C CA . GLY B 1 198 ? 4.742 31.844 25.828 1 94 198 GLY B CA 1
ATOM 4077 C C . GLY B 1 198 ? 3.631 32.188 24.859 1 94 198 GLY B C 1
ATOM 4078 O O . GLY B 1 198 ? 3.533 33.344 24.406 1 94 198 GLY B O 1
ATOM 4079 N N . GLY B 1 199 ? 2.875 31.203 24.469 1 96.69 199 GLY B N 1
ATOM 4080 C CA . GLY B 1 199 ? 1.841 31.484 23.484 1 96.69 199 GLY B CA 1
ATOM 4081 C C . GLY B 1 199 ? 1.292 30.234 22.828 1 96.69 199 GLY B C 1
ATOM 4082 O O . GLY B 1 199 ? 0.964 29.25 23.5 1 96.69 199 GLY B O 1
ATOM 4083 N N . VAL B 1 200 ? 1.064 30.406 21.5 1 98.06 200 VAL B N 1
ATOM 4084 C CA . VAL B 1 200 ? 0.455 29.281 20.781 1 98.06 200 VAL B CA 1
ATOM 4085 C C . VAL B 1 200 ? 1.085 29.141 19.406 1 98.06 200 VAL B C 1
ATOM 4087 O O . VAL B 1 200 ? 1.436 30.141 18.766 1 98.06 200 VAL B O 1
ATOM 4090 N N . GLY B 1 201 ? 1.332 27.922 19.016 1 98.19 201 GLY B N 1
ATOM 4091 C CA . GLY B 1 201 ? 1.75 27.578 17.672 1 98.19 201 GLY B CA 1
ATOM 4092 C C . GLY B 1 201 ? 0.7 26.812 16.891 1 98.19 201 GLY B C 1
ATOM 4093 O O . GLY B 1 201 ? 0.032 25.938 17.453 1 98.19 201 GLY B O 1
ATOM 4094 N N . ILE B 1 202 ? 0.527 27.188 15.578 1 97.81 202 ILE B N 1
ATOM 4095 C CA . ILE B 1 202 ? -0.463 26.484 14.773 1 97.81 202 ILE B CA 1
ATOM 4096 C C . ILE B 1 202 ? 0.127 26.141 13.406 1 97.81 202 ILE B C 1
ATOM 4098 O O . ILE B 1 202 ? 0.948 26.906 12.875 1 97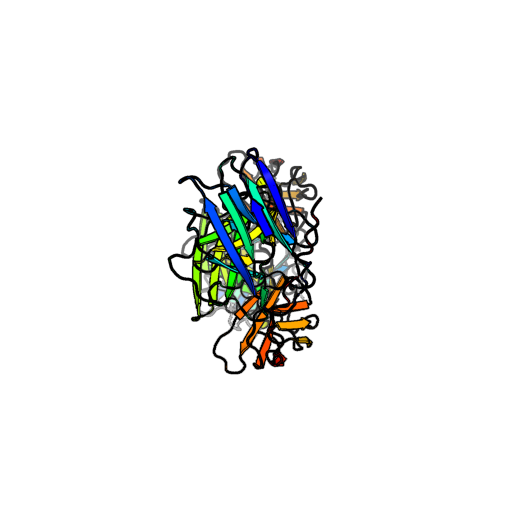.81 202 ILE B O 1
ATOM 4102 N N . SER B 1 203 ? -0.321 25.031 12.852 1 96.19 203 SER B N 1
ATOM 4103 C CA . SER B 1 203 ? 0.028 24.656 11.492 1 96.19 203 SER B CA 1
ATOM 4104 C C . SER B 1 203 ? -1.016 25.141 10.492 1 96.19 203 SER B C 1
ATOM 4106 O O . SER B 1 203 ? -2.014 25.75 10.883 1 96.19 203 SER B O 1
ATOM 4108 N N . ASN B 1 204 ? -0.673 24.984 9.211 1 92.69 204 ASN B N 1
ATOM 4109 C CA . ASN B 1 204 ? -1.729 25.125 8.211 1 92.69 204 ASN B CA 1
ATOM 4110 C C . ASN B 1 204 ? -2.828 24.094 8.414 1 92.69 204 ASN B C 1
ATOM 4112 O O . ASN B 1 204 ? -2.645 23.125 9.156 1 92.69 204 ASN B O 1
ATOM 4116 N N . TYR B 1 205 ? -3.928 24.328 7.719 1 93.75 205 TYR B N 1
ATOM 4117 C CA . TYR B 1 205 ? -4.984 23.312 7.723 1 93.75 205 TYR B CA 1
ATOM 4118 C C . TYR B 1 205 ? -4.648 22.172 6.781 1 93.75 205 TYR B C 1
ATOM 4120 O O . TYR B 1 205 ? -4.07 22.391 5.711 1 93.75 205 TYR B O 1
ATOM 4128 N N . ALA B 1 206 ? -5.02 21 7.199 1 94.25 206 ALA B N 1
ATOM 4129 C CA . ALA B 1 206 ? -5 19.812 6.355 1 94.25 206 ALA B CA 1
ATOM 4130 C C . ALA B 1 206 ? -6.355 19.109 6.371 1 94.25 206 ALA B C 1
ATOM 4132 O O . ALA B 1 206 ? -7.047 19.094 7.395 1 94.25 206 ALA B O 1
ATOM 4133 N N . GLU B 1 207 ? -6.66 18.562 5.297 1 96.06 207 GLU B N 1
ATOM 4134 C CA . GLU B 1 207 ? -7.965 17.922 5.168 1 96.06 207 GLU B CA 1
ATOM 4135 C C . GLU B 1 207 ? -7.883 16.422 5.492 1 96.06 207 GLU B C 1
ATOM 4137 O O . GLU B 1 207 ? -6.938 15.75 5.086 1 96.06 207 GLU B O 1
ATOM 4142 N N . LEU B 1 208 ? -8.828 15.961 6.25 1 97.5 208 LEU B N 1
ATOM 4143 C CA . LEU B 1 208 ? -9.055 14.531 6.422 1 97.5 208 LEU B CA 1
ATOM 4144 C C . LEU B 1 208 ? -10.18 14.047 5.52 1 97.5 208 LEU B C 1
ATOM 4146 O O . LEU B 1 208 ? -11.328 14.492 5.66 1 97.5 208 LEU B O 1
ATOM 4150 N N . VAL B 1 209 ? -9.867 13.195 4.602 1 97.5 209 VAL B N 1
ATOM 4151 C CA . VAL B 1 209 ? -10.859 12.586 3.719 1 97.5 209 VAL B CA 1
ATOM 4152 C C . VAL B 1 209 ? -11.133 11.148 4.156 1 97.5 209 VAL B C 1
ATOM 4154 O O . VAL B 1 209 ? -10.211 10.352 4.297 1 97.5 209 VAL B O 1
ATOM 4157 N N . VAL B 1 210 ? -12.344 10.859 4.359 1 97.81 210 VAL B N 1
ATOM 4158 C CA . VAL B 1 210 ? -12.75 9.508 4.738 1 97.81 210 VAL B CA 1
ATOM 4159 C C . VAL B 1 210 ? -13.477 8.836 3.576 1 97.81 210 VAL B C 1
ATOM 4161 O O . VAL B 1 210 ? -14.492 9.344 3.094 1 97.81 210 VAL B O 1
ATOM 4164 N N . LYS B 1 211 ? -12.977 7.719 3.146 1 98.19 211 LYS B N 1
ATOM 4165 C CA . LYS B 1 211 ? -13.547 6.98 2.025 1 98.19 211 LYS B CA 1
ATOM 4166 C C . LYS B 1 211 ? -14.234 5.703 2.504 1 98.19 211 LYS B C 1
ATOM 4168 O O . LYS B 1 211 ? -13.797 5.082 3.475 1 98.19 211 LYS B O 1
ATOM 4173 N N . GLU B 1 212 ? -15.258 5.352 1.822 1 98.12 212 GLU B N 1
ATOM 4174 C CA . GLU B 1 212 ? -15.961 4.105 2.109 1 98.12 212 GLU B CA 1
ATOM 4175 C C . GLU B 1 212 ? -15.469 2.973 1.214 1 98.12 212 GLU B C 1
ATOM 4177 O O . GLU B 1 212 ? -15.484 3.092 -0.013 1 98.12 212 GLU B O 1
ATOM 4182 N N . PRO B 1 213 ? -15.023 1.869 1.865 1 98.19 213 PRO B N 1
ATOM 4183 C CA . PRO B 1 213 ? -14.578 0.75 1.03 1 98.19 213 PRO B CA 1
ATOM 4184 C C . PRO B 1 213 ? -15.648 0.291 0.044 1 98.19 213 PRO B C 1
ATOM 4186 O O . PRO B 1 213 ? -16.844 0.282 0.376 1 98.19 213 PRO B O 1
ATOM 4189 N N . PRO B 1 214 ? -15.227 -0.113 -1.095 1 98.38 214 PRO B N 1
ATOM 4190 C CA . PRO B 1 214 ? -16.172 -0.426 -2.174 1 98.38 214 PRO B CA 1
ATOM 4191 C C . PRO B 1 214 ? -16.844 -1.78 -1.989 1 98.38 214 PRO B C 1
ATOM 4193 O O . PRO B 1 214 ? -16.203 -2.738 -1.544 1 98.38 214 PRO B O 1
ATOM 4196 N N . VAL B 1 215 ? -18.062 -1.86 -2.316 1 98.25 215 VAL B N 1
ATOM 4197 C CA . VAL B 1 215 ? -18.859 -3.086 -2.301 1 98.25 215 VAL B CA 1
ATOM 4198 C C . VAL B 1 215 ? -19.594 -3.236 -3.625 1 98.25 215 VAL B C 1
ATOM 4200 O O . VAL B 1 215 ? -20.344 -2.336 -4.035 1 98.25 215 VAL B O 1
ATOM 4203 N N . PRO B 1 216 ? -19.406 -4.375 -4.262 1 97.88 216 PRO B N 1
ATOM 4204 C CA . PRO B 1 216 ? -20.188 -4.566 -5.48 1 97.88 216 PRO B CA 1
ATOM 4205 C C . PRO B 1 216 ? -21.703 -4.52 -5.227 1 97.88 216 PRO B C 1
ATOM 4207 O O . PRO B 1 216 ? -22.172 -5.027 -4.207 1 97.88 216 PRO B O 1
ATOM 4210 N N . ILE B 1 217 ? -22.453 -3.955 -6.148 1 97.38 217 ILE B N 1
ATOM 4211 C CA . ILE B 1 217 ? -23.906 -3.82 -6 1 97.38 217 ILE B CA 1
ATOM 4212 C C . ILE B 1 217 ? -24.594 -5.098 -6.477 1 97.38 217 ILE B C 1
ATOM 4214 O O . ILE B 1 217 ? -25.656 -5.469 -5.961 1 97.38 217 ILE B O 1
ATOM 4218 N N . ALA B 1 218 ? -24.031 -5.719 -7.484 1 97.12 218 ALA B N 1
ATOM 4219 C CA . ALA B 1 218 ? -24.641 -6.891 -8.117 1 97.12 218 ALA B CA 1
ATOM 4220 C C . ALA B 1 218 ? -23.766 -8.125 -7.918 1 97.12 218 ALA B C 1
ATOM 4222 O O . ALA B 1 218 ? -22.547 -8.023 -7.754 1 97.12 218 ALA B O 1
ATOM 4223 N N . PRO B 1 219 ? -24.391 -9.32 -7.902 1 97.62 219 PRO B N 1
ATOM 4224 C CA . PRO B 1 219 ? -23.609 -10.555 -7.84 1 97.62 219 PRO B CA 1
ATOM 4225 C C . PRO B 1 219 ? -22.875 -10.859 -9.148 1 97.62 219 PRO B C 1
ATOM 4227 O O . PRO B 1 219 ? -23.203 -10.281 -10.188 1 97.62 219 PRO B O 1
ATOM 4230 N N . PRO B 1 220 ? -21.844 -11.703 -9.016 1 97.88 220 PRO B N 1
ATOM 4231 C CA . PRO B 1 220 ? -21.266 -12.172 -10.281 1 97.88 220 PRO B CA 1
ATOM 4232 C C . PRO B 1 220 ? -22.266 -12.953 -11.125 1 97.88 220 PRO B C 1
ATOM 4234 O O . PRO B 1 220 ? -23.328 -13.328 -10.648 1 97.88 220 PRO B O 1
ATOM 4237 N N . GLN B 1 221 ? -21.938 -13.07 -12.391 1 97.56 221 GLN B N 1
ATOM 4238 C CA . GLN B 1 221 ? -22.797 -13.805 -13.32 1 97.56 221 GLN B CA 1
ATOM 4239 C C . GLN B 1 221 ? -22.109 -15.062 -13.836 1 97.56 221 GLN B C 1
ATOM 4241 O O . GLN B 1 221 ? -20.906 -15.055 -14.125 1 97.56 221 GLN B O 1
ATOM 4246 N N . LEU B 1 222 ? -22.906 -16.062 -13.922 1 97.5 222 LEU B N 1
ATOM 4247 C CA . LEU B 1 222 ? -22.375 -17.328 -14.43 1 97.5 222 LEU B CA 1
ATOM 4248 C C . LEU B 1 222 ? -22.219 -17.281 -15.945 1 97.5 222 LEU B C 1
ATOM 4250 O O . LEU B 1 222 ? -23.156 -16.953 -16.672 1 97.5 222 LEU B O 1
ATOM 4254 N N . ALA B 1 223 ? -21.047 -17.5 -16.438 1 95 223 ALA B N 1
ATOM 4255 C CA . ALA B 1 223 ? -20.797 -17.531 -17.875 1 95 223 ALA B CA 1
ATOM 4256 C C . ALA B 1 223 ? -20.891 -18.953 -18.422 1 95 223 ALA B C 1
ATOM 4258 O O . ALA B 1 223 ? -21.469 -19.188 -19.484 1 95 223 ALA B O 1
ATOM 4259 N N . SER B 1 224 ? -20.25 -19.891 -17.781 1 94.25 224 SER B N 1
ATOM 4260 C CA . SER B 1 224 ? -20.297 -21.312 -18.141 1 94.25 224 SER B CA 1
ATOM 4261 C C . SER B 1 224 ? -20.047 -22.188 -16.922 1 94.25 224 SER B C 1
ATOM 4263 O O . SER B 1 224 ? -19.469 -21.75 -15.93 1 94.25 224 SER B O 1
ATOM 4265 N N . VAL B 1 225 ? -20.562 -23.391 -17.031 1 95.5 225 VAL B N 1
ATOM 4266 C CA . VAL B 1 225 ? -20.453 -24.312 -15.898 1 95.5 225 VAL B CA 1
ATOM 4267 C C . VAL B 1 225 ? -20.141 -25.719 -16.406 1 95.5 225 VAL B C 1
ATOM 4269 O O . VAL B 1 225 ? -20.656 -26.141 -17.438 1 95.5 225 VAL B O 1
ATOM 4272 N N . GLY B 1 226 ? -19.234 -26.375 -15.75 1 93.31 226 GLY B N 1
ATOM 4273 C CA . GLY B 1 226 ? -18.953 -27.781 -15.961 1 93.31 226 GLY B CA 1
ATOM 4274 C C . GLY B 1 226 ? -19.109 -28.625 -14.703 1 93.31 226 GLY B C 1
ATOM 4275 O O . GLY B 1 226 ? -19.719 -28.172 -13.727 1 93.31 226 GLY B O 1
ATOM 4276 N N . ALA B 1 227 ? -18.609 -29.812 -14.789 1 93.81 227 ALA B N 1
ATOM 4277 C CA . ALA B 1 227 ? -18.734 -30.703 -13.641 1 93.81 227 ALA B CA 1
ATOM 4278 C C . ALA B 1 227 ? -17.828 -30.25 -12.5 1 93.81 227 ALA B C 1
ATOM 4280 O O . ALA B 1 227 ? -18.156 -30.469 -11.328 1 93.81 227 ALA B O 1
ATOM 4281 N N . THR B 1 228 ? -16.719 -29.578 -12.852 1 93.31 228 THR B N 1
ATOM 4282 C CA . THR B 1 228 ? -15.766 -29.281 -11.789 1 93.31 228 THR B CA 1
ATOM 4283 C C . THR B 1 228 ? -15.289 -27.828 -11.891 1 93.31 228 THR B C 1
ATOM 4285 O O . THR B 1 228 ? -14.219 -27.484 -11.383 1 93.31 228 THR B O 1
ATOM 4288 N N . TYR B 1 229 ? -16.031 -27.031 -12.719 1 93.19 229 TYR B N 1
ATOM 4289 C CA . TYR B 1 229 ? -15.602 -25.641 -12.812 1 93.19 229 TYR B CA 1
ATOM 4290 C C . TYR B 1 229 ? -16.797 -24.719 -12.977 1 93.19 229 TYR B C 1
ATOM 4292 O O . TYR B 1 229 ? -17.875 -25.141 -13.406 1 93.19 229 TYR B O 1
ATOM 4300 N N . LEU B 1 230 ? -16.625 -23.484 -12.586 1 94.88 230 LEU B N 1
ATOM 4301 C CA . LEU B 1 230 ? -17.531 -22.359 -12.852 1 94.88 230 LEU B CA 1
ATOM 4302 C C . LEU B 1 230 ? -16.781 -21.219 -13.516 1 94.88 230 LEU B C 1
ATOM 4304 O O . LEU B 1 230 ? -15.766 -20.75 -13.008 1 94.88 230 LEU B O 1
ATOM 4308 N N . TRP B 1 231 ? -17.25 -20.828 -14.672 1 94.12 231 TRP B N 1
ATOM 4309 C CA . TRP B 1 231 ? -16.781 -19.594 -15.297 1 94.12 231 TRP B CA 1
ATOM 4310 C C . TRP B 1 231 ? -17.719 -18.438 -14.992 1 94.12 231 TRP B C 1
ATOM 4312 O O . TRP B 1 231 ? -18.906 -18.484 -15.312 1 94.12 231 TRP B O 1
ATOM 4322 N N . ILE B 1 232 ? -17.078 -17.406 -14.367 1 95.94 232 ILE B N 1
ATOM 4323 C CA . ILE B 1 232 ? -17.969 -16.328 -13.922 1 95.94 232 ILE B CA 1
ATOM 4324 C C . ILE B 1 232 ? -17.469 -15 -14.469 1 95.94 232 ILE B C 1
ATOM 4326 O O . ILE B 1 232 ? -16.281 -14.844 -14.773 1 95.94 232 ILE B O 1
ATOM 4330 N N . GLN B 1 233 ? -18.359 -14.125 -14.703 1 96.81 233 GLN B N 1
ATOM 4331 C CA . GLN B 1 233 ? -18.094 -12.695 -14.867 1 96.81 233 GLN B CA 1
ATOM 4332 C C . GLN B 1 233 ? -18.312 -11.945 -13.547 1 96.81 233 GLN B C 1
ATOM 4334 O O . GLN B 1 233 ? -19.344 -12.094 -12.898 1 96.81 233 GLN B O 1
ATOM 4339 N N . LEU B 1 234 ? -17.359 -11.164 -13.102 1 96.25 234 LEU B N 1
ATOM 4340 C CA . LEU B 1 234 ? -17.359 -10.57 -11.766 1 96.25 234 LEU B CA 1
ATOM 4341 C C . LEU B 1 234 ? -18.516 -9.578 -11.617 1 96.25 234 LEU B C 1
ATOM 4343 O O . LEU B 1 234 ? -19.125 -9.492 -10.555 1 96.25 234 LEU B O 1
ATOM 4347 N N . ASN B 1 235 ? -18.766 -8.828 -12.664 1 92.38 235 ASN B N 1
ATOM 4348 C CA . ASN B 1 235 ? -19.844 -7.84 -12.641 1 92.38 235 ASN B CA 1
ATOM 4349 C C . ASN B 1 235 ? -19.641 -6.832 -11.508 1 92.38 235 ASN B C 1
ATOM 4351 O O . ASN B 1 235 ? -20.578 -6.562 -10.75 1 92.38 235 ASN B O 1
ATOM 4355 N N . ALA B 1 236 ? -18.5 -6.301 -11.344 1 90.5 236 ALA B N 1
ATOM 4356 C CA . ALA B 1 236 ? -18.188 -5.461 -10.188 1 90.5 236 ALA B CA 1
ATOM 4357 C C . ALA B 1 236 ? -17.875 -4.031 -10.617 1 90.5 236 ALA B C 1
ATOM 4359 O O . ALA B 1 236 ? -17.109 -3.334 -9.945 1 90.5 236 ALA B O 1
ATOM 4360 N N . ASN B 1 237 ? -18.453 -3.586 -11.734 1 91.5 237 ASN B N 1
ATOM 4361 C CA . ASN B 1 237 ? -18.219 -2.227 -12.211 1 91.5 237 ASN B CA 1
ATOM 4362 C C . ASN B 1 237 ? -19.047 -1.21 -11.422 1 91.5 237 ASN B C 1
ATOM 4364 O O . ASN B 1 237 ? -18.641 -0.053 -11.281 1 91.5 237 ASN B O 1
ATOM 4368 N N . SER B 1 238 ? -20.234 -1.621 -11.016 1 93.88 238 SER B N 1
ATOM 4369 C CA . SER B 1 238 ? -21.062 -0.767 -10.164 1 93.88 238 SER B CA 1
ATOM 4370 C C . SER B 1 238 ? -20.828 -1.065 -8.688 1 93.88 238 SER B C 1
ATOM 4372 O O . SER B 1 238 ? -20.969 -2.209 -8.25 1 93.88 238 SER B O 1
ATOM 4374 N N . ILE B 1 239 ? -20.531 -0.075 -7.961 1 97 239 ILE B N 1
ATOM 4375 C CA . ILE B 1 239 ? -20.141 -0.305 -6.574 1 97 239 ILE B CA 1
ATOM 4376 C C . ILE B 1 239 ? -20.828 0.707 -5.668 1 97 239 ILE B C 1
ATOM 4378 O O . ILE B 1 239 ? -21.25 1.776 -6.121 1 97 239 ILE B O 1
ATOM 4382 N N . ASN B 1 240 ? -21.094 0.336 -4.48 1 97.62 240 ASN B N 1
ATOM 4383 C CA . ASN B 1 240 ? -21.297 1.26 -3.373 1 97.62 240 ASN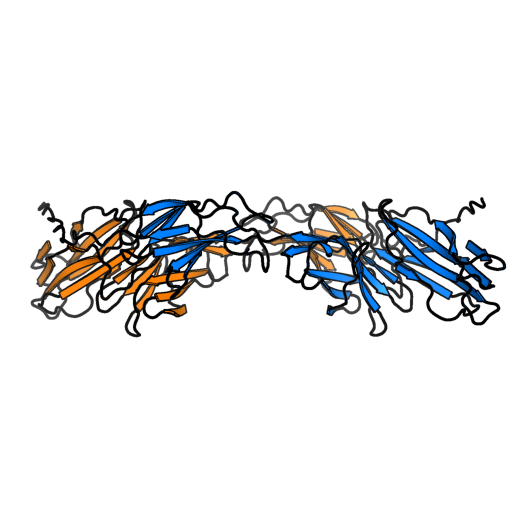 B CA 1
ATOM 4384 C C . ASN B 1 240 ? -20 1.559 -2.637 1 97.62 240 ASN B C 1
ATOM 4386 O O . ASN B 1 240 ? -19.172 0.66 -2.422 1 97.62 240 ASN B O 1
ATOM 4390 N N . GLY B 1 241 ? -19.828 2.826 -2.33 1 97.19 241 GLY B N 1
ATOM 4391 C CA . GLY B 1 241 ? -18.578 3.219 -1.707 1 97.19 241 GLY B CA 1
ATOM 4392 C C . GLY B 1 241 ? -17.672 4.004 -2.635 1 97.19 241 GLY B C 1
ATOM 4393 O O . GLY B 1 241 ? -18.141 4.637 -3.584 1 97.19 241 GLY B O 1
ATOM 4394 N N . ASP B 1 242 ? -16.391 3.986 -2.301 1 96.94 242 ASP B N 1
ATOM 4395 C CA . ASP B 1 242 ? -15.461 4.848 -3.027 1 96.94 242 ASP B CA 1
ATOM 4396 C C . ASP B 1 242 ? -14.359 4.031 -3.695 1 96.94 242 ASP B C 1
ATOM 4398 O O . ASP B 1 242 ? -13.992 2.959 -3.209 1 96.94 242 ASP B O 1
ATOM 4402 N N . GLY B 1 243 ? -13.883 4.484 -4.84 1 94.62 243 GLY B N 1
ATOM 4403 C CA . GLY B 1 243 ? -12.703 3.926 -5.488 1 94.62 243 GLY B CA 1
ATOM 4404 C C . GLY B 1 243 ? -11.414 4.613 -5.086 1 94.62 243 GLY B C 1
ATOM 4405 O O . GLY B 1 243 ? -11.383 5.352 -4.098 1 94.62 243 GLY B O 1
ATOM 4406 N N . PRO B 1 244 ? -10.438 4.453 -5.777 1 94.81 244 PRO B N 1
ATOM 4407 C CA . PRO B 1 244 ? -10.289 3.527 -6.898 1 94.81 244 PRO B CA 1
ATOM 4408 C C . PRO B 1 244 ? -10.172 2.07 -6.453 1 94.81 244 PRO B C 1
ATOM 4410 O O . PRO B 1 244 ? -9.883 1.8 -5.289 1 94.81 244 PRO B O 1
ATOM 4413 N N . ILE B 1 245 ? -10.461 1.148 -7.344 1 95.75 245 ILE B N 1
ATOM 4414 C CA . ILE B 1 245 ? -10.305 -0.275 -7.07 1 95.75 245 ILE B CA 1
ATOM 4415 C C . ILE B 1 245 ? -8.906 -0.725 -7.48 1 95.75 245 ILE B C 1
ATOM 4417 O O . ILE B 1 245 ? -8.5 -0.551 -8.633 1 95.75 245 ILE B O 1
ATOM 4421 N N . VAL B 1 246 ? -8.148 -1.313 -6.547 1 92.94 246 VAL B N 1
ATOM 4422 C CA . VAL B 1 246 ? -6.777 -1.692 -6.871 1 92.94 246 VAL B CA 1
ATOM 4423 C C . VAL B 1 246 ? -6.637 -3.213 -6.836 1 92.94 246 VAL B C 1
ATOM 4425 O O . VAL B 1 246 ? -5.633 -3.762 -7.289 1 92.94 246 VAL B O 1
ATOM 4428 N N . ALA B 1 247 ? -7.656 -3.879 -6.258 1 94.31 247 ALA B N 1
ATOM 4429 C CA . ALA B 1 247 ? -7.609 -5.336 -6.199 1 94.31 247 ALA B CA 1
ATOM 4430 C C . ALA B 1 247 ? -9.016 -5.93 -6.176 1 94.31 247 ALA B C 1
ATOM 4432 O O . ALA B 1 247 ? -9.953 -5.293 -5.691 1 94.31 247 ALA B O 1
ATOM 4433 N N . ARG B 1 248 ? -9.109 -7.09 -6.695 1 96.12 248 ARG B N 1
ATOM 4434 C CA . ARG B 1 248 ? -10.344 -7.871 -6.711 1 96.12 248 ARG B CA 1
ATOM 4435 C C . ARG B 1 248 ? -10.094 -9.297 -6.238 1 96.12 248 ARG B C 1
ATOM 4437 O O . ARG B 1 248 ? -9.062 -9.891 -6.555 1 96.12 248 ARG B O 1
ATOM 4444 N N . GLU B 1 249 ? -11.062 -9.781 -5.531 1 96.06 249 GLU B N 1
ATOM 4445 C CA . GLU B 1 249 ? -11 -11.164 -5.086 1 96.06 249 GLU B CA 1
ATOM 4446 C C . GLU B 1 249 ? -12.344 -11.867 -5.273 1 96.06 249 GLU B C 1
ATOM 4448 O O . GLU B 1 249 ? -13.398 -11.227 -5.246 1 96.06 249 GLU B O 1
ATOM 4453 N N . VAL B 1 250 ? -12.25 -13.133 -5.527 1 95.44 250 VAL B N 1
ATOM 4454 C CA . VAL B 1 250 ? -13.438 -13.984 -5.547 1 95.44 250 VAL B CA 1
ATOM 4455 C C . VAL B 1 250 ? -13.445 -14.898 -4.324 1 95.44 250 VAL B C 1
ATOM 4457 O O . VAL B 1 250 ? -12.445 -15.57 -4.035 1 95.44 250 VAL B O 1
ATOM 4460 N N . GLU B 1 251 ? -14.508 -14.766 -3.627 1 94.69 251 GLU B N 1
ATOM 4461 C CA . GLU B 1 251 ? -14.734 -15.656 -2.498 1 94.69 251 GLU B CA 1
ATOM 4462 C C . GLU B 1 251 ? -15.828 -16.672 -2.812 1 94.69 251 GLU B C 1
ATOM 4464 O O . GLU B 1 251 ? -16.875 -16.312 -3.354 1 94.69 251 GLU B O 1
ATOM 4469 N N . TYR B 1 252 ? -15.516 -17.953 -2.525 1 93.88 252 TYR B N 1
ATOM 4470 C CA . TYR B 1 252 ? -16.547 -18.953 -2.77 1 93.88 252 TYR B CA 1
ATOM 4471 C C . TYR B 1 252 ? -16.531 -20.047 -1.697 1 93.88 252 TYR B C 1
ATOM 4473 O O . TYR B 1 252 ? -15.5 -20.281 -1.068 1 93.88 252 TYR B O 1
ATOM 4481 N N . CYS B 1 253 ? -17.672 -20.594 -1.464 1 91.62 253 CYS B N 1
ATOM 4482 C CA . CYS B 1 253 ? -17.875 -21.688 -0.519 1 91.62 253 CYS B CA 1
ATOM 4483 C C . CYS B 1 253 ? -19.031 -22.578 -0.954 1 91.62 253 CYS B C 1
ATOM 4485 O O . CYS B 1 253 ? -19.828 -22.188 -1.804 1 91.62 253 CYS B O 1
ATOM 4487 N N . THR B 1 254 ? -18.953 -23.766 -0.405 1 90.5 254 THR B N 1
ATOM 4488 C CA . THR B 1 254 ? -20.109 -24.609 -0.637 1 90.5 254 THR B CA 1
ATOM 4489 C C . THR B 1 254 ? -21.328 -24.062 0.099 1 90.5 254 THR B C 1
ATOM 4491 O O . THR B 1 254 ? -21.203 -23.422 1.142 1 90.5 254 THR B O 1
ATOM 4494 N N . ALA B 1 255 ? -22.422 -24.203 -0.461 1 84.25 255 ALA B N 1
ATOM 4495 C CA . ALA B 1 255 ? -23.641 -23.688 0.146 1 84.25 255 ALA B CA 1
ATOM 4496 C C . ALA B 1 255 ? -23.859 -24.266 1.537 1 84.25 255 ALA B C 1
ATOM 4498 O O . ALA B 1 255 ? -24.516 -23.656 2.383 1 84.25 255 ALA B O 1
ATOM 4499 N N . SER B 1 256 ? -23.25 -25.406 1.775 1 77.75 256 SER B N 1
ATOM 4500 C CA . SER B 1 256 ? -23.375 -26.031 3.088 1 77.75 256 SER B CA 1
ATOM 4501 C C . SER B 1 256 ? -22.453 -25.391 4.105 1 77.75 256 SER B C 1
ATOM 4503 O O . SER B 1 256 ? -22.609 -25.578 5.312 1 77.75 256 SER B O 1
ATOM 4505 N N . GLY B 1 257 ? -21.5 -24.469 3.701 1 66.38 257 GLY B N 1
ATOM 4506 C CA . GLY B 1 257 ? -20.688 -23.609 4.547 1 66.38 257 GLY B CA 1
ATOM 4507 C C . GLY B 1 257 ? -19.438 -24.297 5.078 1 66.38 257 GLY B C 1
ATOM 4508 O O . GLY B 1 257 ? -18.844 -23.844 6.062 1 66.38 257 GLY B O 1
ATOM 4509 N N . SER B 1 258 ? -18.938 -25.328 4.656 1 62.94 258 SER B N 1
ATOM 4510 C CA . SER B 1 258 ? -17.875 -26.109 5.277 1 62.94 258 SER B CA 1
ATOM 4511 C C . SER B 1 258 ? -16.5 -25.484 5.043 1 62.94 258 SER B C 1
ATOM 4513 O O . SER B 1 258 ? -15.586 -25.656 5.848 1 62.94 258 SER B O 1
ATOM 4515 N N . TRP B 1 259 ? -16.359 -24.656 4.055 1 67.94 259 TRP B N 1
ATOM 4516 C CA . TRP B 1 259 ? -15.062 -24.047 3.768 1 67.94 259 TRP B CA 1
ATOM 4517 C C . TRP B 1 259 ? -15.227 -22.828 2.854 1 67.94 259 TRP B C 1
ATOM 4519 O O . TRP B 1 259 ? -16.266 -22.656 2.215 1 67.94 259 TRP B O 1
ATOM 4529 N N . ASN B 1 260 ? -14.367 -21.859 3.109 1 78.5 260 ASN B N 1
ATOM 4530 C CA . ASN B 1 260 ? -14.328 -20.734 2.184 1 78.5 260 ASN B CA 1
ATOM 4531 C C . ASN B 1 260 ? -12.914 -20.5 1.657 1 78.5 260 ASN B C 1
ATOM 4533 O O . ASN B 1 260 ? -11.938 -20.859 2.307 1 78.5 260 ASN B O 1
ATOM 4537 N N . ASP B 1 261 ? -12.961 -20.188 0.401 1 86 261 ASP B N 1
ATOM 4538 C CA . ASP B 1 261 ? -11.688 -19.828 -0.221 1 86 261 ASP B CA 1
ATOM 4539 C C . ASP B 1 261 ? -11.773 -18.438 -0.878 1 86 261 ASP B C 1
ATOM 4541 O O . ASP B 1 261 ? -12.844 -18.016 -1.314 1 86 261 ASP B O 1
ATOM 4545 N N . ARG B 1 262 ? -10.625 -17.797 -0.821 1 88.75 262 ARG B N 1
ATOM 4546 C CA . ARG B 1 262 ? -10.508 -16.5 -1.454 1 88.75 262 ARG B CA 1
ATOM 4547 C C . ARG B 1 262 ? -9.336 -16.469 -2.436 1 88.75 262 ARG B C 1
ATOM 4549 O O . ARG B 1 262 ? -8.219 -16.844 -2.088 1 88.75 262 ARG B O 1
ATOM 4556 N N . GLN B 1 263 ? -9.68 -15.977 -3.66 1 89.94 263 GLN B N 1
ATOM 4557 C CA . GLN B 1 263 ? -8.656 -15.945 -4.703 1 89.94 263 GLN B CA 1
ATOM 4558 C C . GLN B 1 263 ? -8.555 -14.562 -5.336 1 89.94 263 GLN B C 1
ATOM 4560 O O . GLN B 1 263 ? -9.57 -13.961 -5.707 1 89.94 263 GLN B O 1
ATOM 4565 N N . PRO B 1 264 ? -7.328 -14.062 -5.43 1 90.94 264 PRO B N 1
ATOM 4566 C CA . PRO B 1 264 ? -7.164 -12.82 -6.184 1 90.94 264 PRO B CA 1
ATOM 4567 C C . PRO B 1 264 ? -7.441 -12.992 -7.676 1 90.94 264 PRO B C 1
ATOM 4569 O O . PRO B 1 264 ? -7.141 -14.039 -8.242 1 90.94 264 PRO B O 1
ATOM 4572 N N . VAL B 1 265 ? -8.016 -11.961 -8.273 1 91.62 265 VAL B N 1
ATOM 4573 C CA . VAL B 1 265 ? -8.383 -12.016 -9.688 1 91.62 265 VAL B CA 1
ATOM 4574 C C . VAL B 1 265 ? -7.859 -10.781 -10.406 1 91.62 265 VAL B C 1
ATOM 4576 O O . VAL B 1 265 ? -7.957 -9.664 -9.891 1 91.62 265 VAL B O 1
ATOM 4579 N N . ASP B 1 266 ? -7.312 -10.938 -11.578 1 85.5 266 ASP B N 1
ATOM 4580 C CA . ASP B 1 266 ? -6.727 -9.828 -12.32 1 85.5 266 ASP B CA 1
ATOM 4581 C C . ASP B 1 266 ? -7.562 -9.484 -13.555 1 85.5 266 ASP B C 1
ATOM 4583 O O . ASP B 1 266 ? -7.203 -8.594 -14.328 1 85.5 266 ASP B O 1
ATOM 4587 N N . SER B 1 267 ? -8.68 -10.219 -13.719 1 87.75 267 SER B N 1
ATOM 4588 C CA . SER B 1 267 ? -9.531 -9.984 -14.883 1 87.75 267 SER B CA 1
ATOM 4589 C C . SER B 1 267 ? -10.992 -9.867 -14.477 1 87.75 267 SER B C 1
ATOM 4591 O O . SER B 1 267 ? -11.352 -10.125 -13.328 1 87.75 267 SER B O 1
ATOM 4593 N N . THR B 1 268 ? -11.766 -9.484 -15.492 1 92.25 268 THR B N 1
ATOM 4594 C CA . THR B 1 268 ? -13.195 -9.328 -15.227 1 92.25 268 THR B CA 1
ATOM 4595 C C . THR B 1 268 ? -13.891 -10.68 -15.211 1 92.25 268 THR B C 1
ATOM 4597 O O . THR B 1 268 ? -15.016 -10.805 -14.719 1 92.25 268 THR B O 1
ATOM 4600 N N . SER B 1 269 ? -13.273 -11.648 -15.812 1 91.94 269 SER B N 1
ATOM 4601 C CA . SER B 1 269 ? -13.766 -13.023 -15.789 1 91.94 269 SER B CA 1
ATOM 4602 C C . SER B 1 269 ? -12.797 -13.938 -15.055 1 91.94 269 SER B C 1
ATOM 4604 O O . SER B 1 269 ? -11.594 -13.68 -15.016 1 91.94 269 SER B O 1
ATOM 4606 N N . TYR B 1 270 ? -13.414 -14.938 -14.484 1 91.75 270 TYR B N 1
ATOM 4607 C CA . TYR B 1 270 ? -12.578 -15.828 -13.68 1 91.75 270 TYR B CA 1
ATOM 4608 C C . TYR B 1 270 ? -13.156 -17.25 -13.664 1 91.75 270 TYR B C 1
ATOM 4610 O O . TYR B 1 270 ? -14.367 -17.422 -13.547 1 91.75 270 TYR B O 1
ATOM 4618 N N . LYS B 1 271 ? -12.219 -18.156 -13.766 1 91.25 271 LYS B N 1
ATOM 4619 C CA . LYS B 1 271 ? -12.625 -19.562 -13.672 1 91.25 271 LYS B CA 1
ATOM 4620 C C . LYS B 1 271 ? -12.273 -20.156 -12.312 1 91.25 271 LYS B C 1
ATOM 4622 O O . LYS B 1 271 ? -11.102 -20.172 -11.922 1 91.25 271 LYS B O 1
ATOM 4627 N N . ILE B 1 272 ? -13.195 -20.609 -11.625 1 91.25 272 ILE B N 1
ATOM 4628 C CA . ILE B 1 272 ? -12.984 -21.391 -10.414 1 91.25 272 ILE B CA 1
ATOM 4629 C C . ILE B 1 272 ? -12.906 -22.875 -10.773 1 91.25 272 ILE B C 1
ATOM 4631 O O . ILE B 1 272 ? -13.859 -23.438 -11.312 1 91.25 272 ILE B O 1
ATOM 4635 N N . GLY B 1 273 ? -11.773 -23.438 -10.469 1 89.75 273 GLY B N 1
ATOM 4636 C CA . GLY B 1 273 ? -11.586 -24.812 -10.898 1 89.75 273 GLY B CA 1
ATOM 4637 C C . GLY B 1 273 ? -11.492 -25.781 -9.734 1 89.75 273 GLY B C 1
ATOM 4638 O O . GLY B 1 273 ? -11.508 -25.375 -8.578 1 89.75 273 GLY B O 1
ATOM 4639 N N . HIS B 1 274 ? -11.539 -27.031 -10.164 1 90.06 274 HIS B N 1
ATOM 4640 C CA . HIS B 1 274 ? -11.344 -28.156 -9.273 1 90.06 274 HIS B CA 1
ATOM 4641 C C . HIS B 1 274 ? -12.43 -28.203 -8.203 1 90.06 274 HIS B C 1
ATOM 4643 O O . HIS B 1 274 ? -12.148 -28.453 -7.027 1 90.06 274 HIS B O 1
ATOM 4649 N N . LEU B 1 275 ? -13.594 -27.906 -8.633 1 91.19 275 LEU B N 1
ATOM 4650 C CA . LEU B 1 275 ? -14.75 -27.969 -7.758 1 91.19 275 LEU B CA 1
ATOM 4651 C C . LEU B 1 275 ? -15.328 -29.375 -7.715 1 91.19 275 LEU B C 1
ATOM 4653 O O . LEU B 1 275 ? -14.953 -30.234 -8.523 1 91.19 275 LEU B O 1
ATOM 4657 N N . ASP B 1 276 ? -16.172 -29.609 -6.719 1 90.12 276 ASP B N 1
ATOM 4658 C CA . ASP B 1 276 ? -16.875 -30.891 -6.648 1 90.12 276 ASP B CA 1
ATOM 4659 C C . ASP B 1 276 ? -18.062 -30.922 -7.602 1 90.12 276 ASP B C 1
ATOM 4661 O O . ASP B 1 276 ? -18.781 -29.938 -7.734 1 90.12 276 ASP B O 1
ATOM 4665 N N . PRO B 1 277 ? -18.266 -32.125 -8.281 1 92.44 277 PRO B N 1
ATOM 4666 C CA . PRO B 1 277 ? -19.438 -32.25 -9.156 1 92.44 277 PRO B CA 1
ATOM 4667 C C . PRO B 1 277 ? -20.75 -32.219 -8.383 1 92.44 277 PRO B C 1
ATOM 4669 O O . PRO B 1 277 ? -20.781 -32.594 -7.211 1 92.44 277 PRO B O 1
ATOM 4672 N N . ASP B 1 278 ? -21.75 -31.75 -9.039 1 94.25 278 ASP B N 1
ATOM 4673 C CA . ASP B 1 278 ? -23.109 -31.719 -8.516 1 94.25 278 ASP B CA 1
ATOM 4674 C C . ASP B 1 278 ? -23.156 -31.078 -7.133 1 94.25 278 ASP B C 1
ATOM 4676 O O . ASP B 1 278 ? -23.719 -31.641 -6.195 1 94.25 278 ASP B O 1
ATOM 4680 N N . THR B 1 279 ? -22.531 -29.984 -6.992 1 93.25 279 THR B N 1
ATOM 4681 C CA . THR B 1 279 ? -22.422 -29.281 -5.715 1 93.25 279 THR B CA 1
ATOM 4682 C C . THR B 1 279 ? -22.812 -27.812 -5.871 1 93.25 279 THR B C 1
ATOM 4684 O O . THR B 1 279 ? -22.422 -27.156 -6.844 1 93.25 279 THR B O 1
ATOM 4687 N N . GLU B 1 280 ? -23.5 -27.344 -4.961 1 95.56 280 GLU B N 1
ATOM 4688 C CA . GLU B 1 280 ? -23.906 -25.953 -4.992 1 95.56 280 GLU B CA 1
ATOM 4689 C C . GLU B 1 280 ? -22.891 -25.047 -4.293 1 95.56 280 GLU B C 1
ATOM 4691 O O . GLU B 1 280 ? -22.453 -25.344 -3.18 1 95.56 280 GLU B O 1
ATOM 4696 N N . TYR B 1 281 ? -22.594 -23.969 -4.988 1 95.69 281 TYR B N 1
ATOM 4697 C CA . TYR B 1 281 ? -21.609 -23.031 -4.449 1 95.69 281 TYR B CA 1
ATOM 4698 C C . TYR B 1 281 ? -22.188 -21.625 -4.363 1 95.69 281 TYR B C 1
ATOM 4700 O O . TYR B 1 281 ? -23.094 -21.281 -5.121 1 95.69 281 TYR B O 1
ATOM 4708 N N . GLU B 1 282 ? -21.703 -20.891 -3.396 1 96.25 282 GLU B N 1
ATOM 4709 C CA . GLU B 1 282 ? -21.922 -19.453 -3.291 1 96.25 282 GLU B CA 1
ATOM 4710 C C . GLU B 1 282 ? -20.656 -18.672 -3.629 1 96.25 282 GLU B C 1
ATOM 4712 O O . GLU B 1 282 ? -19.594 -18.938 -3.08 1 96.25 282 GLU B O 1
ATOM 4717 N N . ILE B 1 283 ? -20.812 -17.734 -4.535 1 96.62 283 ILE B N 1
ATOM 4718 C CA . ILE B 1 283 ? -19.656 -16.969 -5.012 1 96.62 283 ILE B CA 1
ATOM 4719 C C . ILE B 1 283 ? -19.906 -15.484 -4.824 1 96.62 283 ILE B C 1
ATOM 4721 O O . ILE B 1 283 ? -20.969 -14.969 -5.211 1 96.62 283 ILE B O 1
ATOM 4725 N N . SER B 1 284 ? -18.953 -14.805 -4.289 1 96.75 284 SER B N 1
ATOM 4726 C CA . SER B 1 284 ? -19.031 -13.359 -4.105 1 96.75 284 SER B CA 1
ATOM 4727 C C . SER B 1 284 ? -17.719 -12.68 -4.508 1 96.75 284 SER B C 1
ATOM 4729 O O . SER B 1 284 ? -16.688 -13.336 -4.617 1 96.75 284 SER B O 1
ATOM 4731 N N . VAL B 1 285 ? -17.891 -11.422 -4.781 1 97.81 285 VAL B N 1
ATOM 4732 C CA . VAL B 1 285 ? -16.734 -10.641 -5.195 1 97.81 285 VAL B CA 1
ATOM 4733 C C . VAL B 1 285 ? -16.406 -9.594 -4.133 1 97.81 285 VAL B C 1
ATOM 4735 O O . VAL B 1 285 ? -17.312 -8.953 -3.588 1 97.81 285 VAL B O 1
ATOM 4738 N N . LEU B 1 286 ? -15.141 -9.484 -3.85 1 97.62 286 LEU B N 1
ATOM 4739 C CA . LEU B 1 286 ? -14.648 -8.438 -2.963 1 97.62 286 LEU B CA 1
ATOM 4740 C C . LEU B 1 286 ? -13.766 -7.453 -3.725 1 97.62 286 LEU B C 1
ATOM 4742 O O . LEU B 1 286 ? -12.992 -7.852 -4.594 1 97.62 286 LEU B O 1
ATOM 4746 N N . LEU B 1 287 ? -13.922 -6.238 -3.369 1 97.94 287 LEU B N 1
ATOM 4747 C CA . LEU B 1 287 ? -13.117 -5.176 -3.961 1 97.94 287 LEU B CA 1
ATOM 4748 C C . LEU B 1 287 ? -12.273 -4.477 -2.9 1 97.94 287 LEU B C 1
ATOM 4750 O O . LEU B 1 287 ? -12.703 -4.348 -1.75 1 97.94 287 LEU B O 1
ATOM 4754 N N . THR B 1 288 ? -11.117 -4.047 -3.312 1 97.56 288 THR B N 1
ATOM 4755 C CA . THR B 1 288 ? -10.211 -3.375 -2.393 1 97.56 288 THR B CA 1
ATOM 4756 C C . THR B 1 288 ? -9.742 -2.039 -2.969 1 97.56 288 THR B C 1
ATOM 4758 O O . THR B 1 288 ? -9.414 -1.948 -4.152 1 97.56 288 THR B O 1
ATOM 4761 N N . ARG B 1 289 ? -9.758 -1.043 -2.219 1 96.94 289 ARG B N 1
ATOM 4762 C CA . ARG B 1 289 ? -9.117 0.228 -2.537 1 96.94 289 ARG B CA 1
ATOM 4763 C C . ARG B 1 289 ? -7.844 0.418 -1.715 1 96.94 289 ARG B C 1
ATOM 4765 O O . ARG B 1 289 ? -7.578 -0.346 -0.786 1 96.94 289 ARG B O 1
ATOM 4772 N N . PRO B 1 290 ? -7.051 1.436 -2.051 1 94.19 290 PRO B N 1
ATOM 4773 C CA . PRO B 1 290 ? -5.766 1.594 -1.367 1 94.19 290 PRO B CA 1
ATOM 4774 C C . PRO B 1 290 ? -5.922 1.917 0.117 1 94.19 290 PRO B C 1
ATOM 4776 O O . PRO B 1 290 ? -6.875 2.594 0.508 1 94.19 290 PRO B O 1
ATOM 4779 N N . GLY B 1 291 ? -4.832 1.418 0.897 1 93.06 291 GLY B N 1
ATOM 4780 C CA . GLY B 1 291 ? -4.773 1.771 2.307 1 93.06 291 GLY B CA 1
ATOM 4781 C C . GLY B 1 291 ? -5.301 0.68 3.219 1 93.06 291 GLY B C 1
ATOM 4782 O O . GLY B 1 291 ? -5.98 -0.242 2.762 1 93.06 291 GLY B O 1
ATOM 4783 N N . GLU B 1 292 ? -5.055 0.881 4.461 1 94.69 292 GLU B N 1
ATOM 4784 C CA . GLU B 1 292 ? -5.539 -0.072 5.457 1 94.69 292 GLU B CA 1
ATOM 4785 C C . GLU B 1 292 ? -7.062 -0.072 5.523 1 94.69 292 GLU B C 1
ATOM 4787 O O . GLU B 1 292 ? -7.691 0.989 5.512 1 94.69 292 GLU B O 1
ATOM 4792 N N . GLY B 1 293 ? -7.586 -1.257 5.566 1 96.69 293 GLY B N 1
ATOM 4793 C CA . GLY B 1 293 ? -9.031 -1.376 5.648 1 96.69 293 GLY B CA 1
ATOM 4794 C C . GLY B 1 293 ? -9.734 -1.057 4.34 1 96.69 293 GLY B C 1
ATOM 4795 O O . GLY B 1 293 ? -10.93 -0.759 4.328 1 96.69 293 GLY B O 1
ATOM 4796 N N . GLY B 1 294 ? -9.07 -1.082 3.268 1 97.94 294 GLY B N 1
ATOM 4797 C CA . GLY B 1 294 ? -9.617 -0.678 1.98 1 97.94 294 GLY B CA 1
ATOM 4798 C C . GLY B 1 294 ? -10.461 -1.754 1.325 1 97.94 294 GLY B C 1
ATOM 4799 O O . GLY B 1 294 ? -11.109 -1.508 0.304 1 97.94 294 GLY B O 1
ATOM 4800 N N . THR B 1 295 ? -10.484 -2.961 1.875 1 97.88 295 THR B N 1
ATOM 4801 C CA . THR B 1 295 ? -11.305 -4.039 1.324 1 97.88 295 THR B CA 1
ATOM 4802 C C . THR B 1 295 ? -12.742 -3.936 1.821 1 97.88 295 THR B C 1
ATOM 4804 O O . THR B 1 295 ? -12.984 -3.92 3.029 1 97.88 295 THR B O 1
ATOM 4807 N N . GLY B 1 296 ? -13.641 -3.848 0.957 1 97.75 296 GLY B N 1
ATOM 4808 C CA . GLY B 1 296 ? -15.047 -3.795 1.318 1 97.75 296 GLY B CA 1
ATOM 4809 C C . GLY B 1 296 ? -15.633 -5.16 1.624 1 97.75 296 GLY B C 1
ATOM 4810 O O . GLY B 1 296 ? -14.984 -6.184 1.418 1 97.75 296 GLY B O 1
ATOM 4811 N N . SER B 1 297 ? -16.828 -5.113 2.186 1 97.06 297 SER B N 1
ATOM 4812 C CA . SER B 1 297 ? -17.562 -6.359 2.379 1 97.06 297 SER B CA 1
ATOM 4813 C C . SER B 1 297 ? -17.859 -7.039 1.046 1 97.06 297 SER B C 1
ATOM 4815 O O . SER B 1 297 ? -17.891 -6.383 0.003 1 97.06 297 SER B O 1
ATOM 4817 N N . PRO B 1 298 ? -17.984 -8.375 1.117 1 97 298 PRO B N 1
ATOM 4818 C CA . PRO B 1 298 ? -18.359 -9.062 -0.124 1 97 298 PRO B CA 1
ATOM 4819 C C . PRO B 1 298 ? -19.703 -8.578 -0.686 1 97 298 PRO B C 1
ATOM 4821 O O . PRO B 1 298 ? -20.609 -8.266 0.076 1 97 298 PRO B O 1
ATOM 4824 N N . GLY B 1 299 ? -19.766 -8.5 -1.95 1 97.44 299 GLY B N 1
ATOM 4825 C CA . GLY B 1 299 ? -21.047 -8.211 -2.588 1 97.44 299 GLY B CA 1
ATOM 4826 C C . GLY B 1 299 ? -22.047 -9.344 -2.477 1 97.44 299 GLY B C 1
ATOM 4827 O O . GLY B 1 299 ? -21.781 -10.352 -1.816 1 97.44 299 GLY B O 1
ATOM 4828 N N . PRO B 1 300 ? -23.234 -9.047 -3.152 1 97.75 300 PRO B N 1
ATOM 4829 C CA . PRO B 1 300 ? -24.219 -10.133 -3.162 1 97.75 300 PRO B CA 1
ATOM 4830 C C . PRO B 1 300 ? -23.688 -11.406 -3.797 1 97.75 300 PRO B C 1
ATOM 4832 O O . PRO B 1 300 ? -22.859 -11.344 -4.719 1 97.75 300 PRO B O 1
ATOM 4835 N N . ALA B 1 301 ? -24.188 -12.523 -3.371 1 96.12 301 ALA B N 1
ATOM 4836 C CA . ALA B 1 301 ? -23.625 -13.805 -3.781 1 96.12 301 ALA B CA 1
ATOM 4837 C C . ALA B 1 301 ? -24.391 -14.383 -4.969 1 96.12 301 ALA B C 1
ATOM 4839 O O . ALA B 1 301 ? -25.594 -14.164 -5.098 1 96.12 301 ALA B O 1
ATOM 4840 N N . LEU B 1 302 ? -23.703 -15.047 -5.816 1 97.5 302 LEU B N 1
ATOM 4841 C CA . LEU B 1 302 ? -24.266 -15.938 -6.832 1 97.5 302 LEU B CA 1
ATOM 4842 C C . LEU B 1 302 ? -24.344 -17.375 -6.316 1 97.5 302 LEU B C 1
ATOM 4844 O O . LEU B 1 302 ? -23.344 -17.922 -5.844 1 97.5 302 LEU B O 1
ATOM 4848 N N . ARG B 1 303 ? -25.484 -17.906 -6.348 1 96.56 303 ARG B N 1
ATOM 4849 C CA . ARG B 1 303 ? -25.656 -19.312 -6.012 1 96.56 303 ARG B CA 1
ATOM 4850 C C . ARG B 1 303 ? -25.844 -20.156 -7.27 1 96.56 303 ARG B C 1
ATOM 4852 O O . ARG B 1 303 ? -26.734 -19.875 -8.078 1 96.56 303 ARG B O 1
ATOM 4859 N N . THR B 1 304 ? -24.953 -21.141 -7.434 1 96.94 304 THR B N 1
ATOM 4860 C CA . THR B 1 304 ? -25.031 -21.984 -8.617 1 96.94 304 THR B CA 1
ATOM 4861 C C . THR B 1 304 ? -24.484 -23.375 -8.312 1 96.94 304 THR B C 1
ATOM 4863 O O . THR B 1 304 ? -23.891 -23.609 -7.254 1 96.94 304 THR B O 1
ATOM 4866 N N . ARG B 1 305 ? -24.781 -24.266 -9.25 1 96.5 305 ARG B N 1
ATOM 4867 C CA . ARG B 1 305 ? -24.438 -25.672 -9.031 1 96.5 305 ARG B CA 1
ATOM 4868 C C . ARG B 1 305 ? -23.625 -26.219 -10.203 1 96.5 305 ARG B C 1
ATOM 4870 O O . ARG B 1 305 ? -23.938 -25.938 -11.367 1 96.5 305 ARG B O 1
ATOM 4877 N N . THR B 1 306 ? -22.547 -26.953 -9.859 1 95.81 306 THR B N 1
ATOM 4878 C CA . THR B 1 306 ? -21.797 -27.641 -10.906 1 95.81 306 THR B CA 1
ATOM 4879 C C . THR B 1 306 ? -22.609 -28.797 -11.5 1 95.81 306 THR B C 1
ATOM 4881 O O . THR B 1 306 ? -23.547 -29.281 -10.867 1 95.81 306 THR B O 1
ATOM 4884 N N . LYS B 1 307 ? -22.219 -29.234 -12.758 1 94.69 307 LYS B N 1
ATOM 4885 C CA . LYS B 1 307 ? -22.922 -30.312 -13.43 1 94.69 307 LYS B CA 1
ATOM 4886 C C . LYS B 1 307 ? -22.547 -31.672 -12.828 1 94.69 307 LYS B C 1
ATOM 4888 O O . LYS B 1 307 ? -21.578 -31.766 -12.07 1 94.69 307 LYS B O 1
ATOM 4893 N N . CYS B 1 308 ? -23.312 -32.719 -13.219 1 90.88 308 CYS B N 1
ATOM 4894 C CA . CYS B 1 308 ? -23.016 -34.062 -12.781 1 90.88 308 CYS B CA 1
ATOM 4895 C C . CYS B 1 308 ? -21.781 -34.625 -13.484 1 90.88 308 CYS B C 1
ATOM 4897 O O . CYS B 1 308 ? -21.484 -34.219 -14.609 1 90.88 308 CYS B O 1
ATOM 4899 N N . ALA B 1 309 ? -20.953 -35.312 -12.688 1 81.12 309 ALA B N 1
ATOM 4900 C CA . ALA B 1 309 ? -19.734 -35.906 -13.25 1 81.12 309 ALA B CA 1
ATOM 4901 C C . ALA B 1 309 ? -20.062 -36.781 -14.461 1 81.12 309 ALA B C 1
ATOM 4903 O O . ALA B 1 309 ? -21.016 -37.531 -14.445 1 81.12 309 ALA B O 1
ATOM 4904 N N . GLY B 1 310 ? -19.938 -36.375 -15.75 1 62.38 310 GLY B N 1
ATOM 4905 C CA . GLY B 1 310 ? -20.219 -37.25 -16.891 1 62.38 310 GLY B CA 1
ATOM 4906 C C . GLY B 1 310 ? -19.484 -38.562 -16.859 1 62.38 310 GLY B C 1
ATOM 4907 O O . GLY B 1 310 ? -18.469 -38.688 -16.172 1 62.38 310 GLY B O 1
ATOM 4908 N N . ILE B 1 311 ? -20.141 -39.656 -17.234 1 51.31 311 ILE B N 1
ATOM 4909 C CA . ILE B 1 311 ? -19.625 -41.031 -17.422 1 51.31 311 ILE B CA 1
ATOM 4910 C C . ILE B 1 311 ? -18.344 -41 -18.25 1 51.31 311 ILE B C 1
ATOM 4912 O O . ILE B 1 311 ? -17.781 -42.031 -18.578 1 51.31 311 ILE B O 1
ATOM 4916 N N . ASN B 1 312 ? -18.203 -39.938 -19 1 47.84 312 ASN B N 1
ATOM 4917 C CA . ASN B 1 312 ? -17.188 -40.062 -20.031 1 47.84 312 ASN B CA 1
ATOM 4918 C C . ASN B 1 312 ? -15.805 -40.312 -19.422 1 47.84 312 ASN B C 1
ATOM 4920 O O . ASN B 1 312 ? -14.922 -39.469 -19.516 1 47.84 312 ASN B O 1
ATOM 4924 N N . LEU B 1 313 ? -15.781 -40.562 -18.312 1 44.81 313 LEU B N 1
ATOM 4925 C CA . LEU B 1 313 ? -14.43 -40.781 -17.797 1 44.81 313 LEU B CA 1
ATOM 4926 C C . LEU B 1 313 ? -13.648 -41.719 -18.719 1 44.81 313 LEU B C 1
ATOM 4928 O O . LEU B 1 313 ? -12.836 -42.531 -18.25 1 44.81 313 LEU B O 1
ATOM 4932 N N . LEU B 1 314 ? -14.273 -42.125 -19.781 1 39.34 314 LEU B N 1
ATOM 4933 C CA . LEU B 1 314 ? -13.5 -43.156 -20.484 1 39.34 314 LEU B CA 1
ATOM 4934 C C . LEU B 1 314 ? -12.195 -42.562 -21.031 1 39.34 314 LEU B C 1
ATOM 4936 O O . LEU B 1 314 ? -12.18 -41.469 -21.547 1 39.34 314 LEU B O 1
ATOM 4940 N N . PRO B 1 315 ? -11.133 -43.031 -20.625 1 42.91 315 PRO B N 1
ATOM 4941 C CA . PRO B 1 315 ? -9.773 -42.781 -21.109 1 42.91 315 PRO B CA 1
ATOM 4942 C C . PRO B 1 315 ? -9.711 -42.656 -22.625 1 42.91 315 PRO B C 1
ATOM 4944 O O . PRO B 1 315 ? -10.242 -43.531 -23.344 1 42.91 315 PRO B O 1
ATOM 4947 N N . SER B 1 316 ? -10.039 -41.656 -23.266 1 41.09 316 SER B N 1
ATOM 4948 C CA . SER B 1 316 ? -9.688 -41.719 -24.688 1 41.09 316 SER B CA 1
ATOM 4949 C C . SER B 1 316 ? -8.211 -42.062 -24.875 1 41.09 316 SER B C 1
ATOM 4951 O O . SER B 1 316 ? -7.34 -41.438 -24.281 1 41.09 316 SER B O 1
ATOM 4953 N N . SER B 1 317 ? -7.906 -43.281 -25.062 1 42.22 317 SER B N 1
ATOM 4954 C CA . SER B 1 317 ? -6.57 -43.719 -25.438 1 42.22 317 SER B CA 1
ATOM 4955 C C . SER B 1 317 ? -5.961 -42.844 -26.516 1 42.22 317 SER B C 1
ATOM 4957 O O . SER B 1 317 ? -6.582 -42.625 -27.562 1 42.22 317 SER B O 1
ATOM 4959 N N . VAL B 1 318 ? -5.457 -41.781 -26.172 1 45.56 318 VAL B N 1
ATOM 4960 C CA . VAL B 1 318 ? -4.73 -41.031 -27.188 1 45.56 318 VAL B CA 1
ATOM 4961 C C . VAL B 1 318 ? -3.936 -42 -28.062 1 45.56 318 VAL B C 1
ATOM 4963 O O . VAL B 1 318 ? -3.049 -42.719 -27.578 1 45.56 318 VAL B O 1
ATOM 4966 N N . SER B 1 319 ? -4.59 -42.594 -29.047 1 41.66 319 SER B N 1
ATOM 4967 C CA . SER B 1 319 ? -3.826 -43.375 -30.016 1 41.66 319 SER B CA 1
ATOM 4968 C C . SER B 1 319 ? -2.615 -42.594 -30.516 1 41.66 319 SER B C 1
ATOM 4970 O O . SER B 1 319 ? -2.748 -41.438 -30.969 1 41.66 319 SER B O 1
ATOM 4972 N N . ILE B 1 320 ? -1.475 -42.781 -29.938 1 41.44 320 ILE B N 1
ATOM 4973 C CA . ILE B 1 320 ? -0.155 -42.281 -30.297 1 41.44 320 ILE B CA 1
ATOM 4974 C C . ILE B 1 320 ? 0.173 -42.625 -31.734 1 41.44 320 ILE B C 1
ATOM 4976 O O . ILE B 1 320 ? 0.199 -43.781 -32.125 1 41.44 320 ILE B O 1
ATOM 4980 N N . LEU B 1 321 ? -0.129 -41.781 -32.656 1 36.94 321 LEU B N 1
ATOM 4981 C CA . LEU B 1 321 ? 0.377 -42.031 -34 1 36.94 321 LEU B CA 1
ATOM 4982 C C . LEU B 1 321 ? 1.9 -42.125 -34 1 36.94 321 LEU B C 1
ATOM 4984 O O . LEU B 1 321 ? 2.574 -41.25 -33.438 1 36.94 321 LEU B O 1
ATOM 4988 N N . ARG B 1 322 ? 2.592 -43.281 -34.094 1 37.84 322 ARG B N 1
ATOM 4989 C CA . ARG B 1 322 ? 3.965 -43.656 -34.438 1 37.84 322 ARG B CA 1
ATOM 4990 C C . ARG B 1 322 ? 4.441 -42.906 -35.688 1 37.84 322 ARG B C 1
ATOM 4992 O O . ARG B 1 322 ? 3.85 -43.062 -36.75 1 37.84 322 ARG B O 1
ATOM 4999 N N . ARG B 1 323 ? 4.848 -41.625 -35.656 1 32.56 323 ARG B N 1
ATOM 5000 C CA . ARG B 1 323 ? 5.555 -41.281 -36.906 1 32.56 323 ARG B CA 1
ATOM 5001 C C . ARG B 1 323 ? 6.945 -41.906 -36.906 1 32.56 323 ARG B C 1
ATOM 5003 O O . ARG B 1 323 ? 7.816 -41.531 -36.125 1 32.56 323 ARG B O 1
ATOM 5010 N N . ASN B 1 324 ? 7.152 -43.156 -37.062 1 30.75 324 ASN B N 1
ATOM 5011 C CA . ASN B 1 324 ? 8.406 -43.75 -37.5 1 30.75 324 ASN B CA 1
ATOM 5012 C C . ASN B 1 324 ? 9.039 -42.969 -38.656 1 30.75 324 ASN B C 1
ATOM 5014 O O . ASN B 1 324 ? 8.438 -42.844 -39.719 1 30.75 324 ASN B O 1
ATOM 5018 N N . LYS B 1 325 ? 9.75 -41.812 -38.531 1 32.28 325 LYS B N 1
ATOM 5019 C CA . LYS B 1 325 ? 10.703 -41.656 -39.625 1 32.28 325 LYS B CA 1
ATOM 5020 C C . LYS B 1 325 ? 11.969 -42.469 -39.375 1 32.28 325 LYS B C 1
ATOM 5022 O O . LYS B 1 325 ? 12.469 -42.5 -38.219 1 32.28 325 LYS B O 1
#

Radius of gyration: 36.36 Å; Cα contacts (8 Å, |Δi|>4): 1899; chains: 2; bounding box: 53×109×81 Å

Nearest PDB structures (foldseek):
  2v5y-assembly1_A  TM=9.891E-01  e=1.781E-55  Homo sapiens
  8a1f-assembly1_B  TM=9.092E-01  e=1.200E-42  Homo sapiens
  8a1f-assembly1_A  TM=8.816E-01  e=1.628E-42  Homo sapiens
  2c9a-assembly1_A  TM=9.697E-01  e=2.949E-34  Homo sapiens
  8q6t-assembly1_P  TM=3.128E-01  e=4.843E-09  Mus musculus

InterPro domains:
  IPR000998 MAM domain [PF00629] (1-115)
  IPR000998 MAM domain [PR00020] (27-38)
  IPR000998 MAM domain [PR00020] (79-93)
  IPR000998 MAM domain [PR00020] (97-110)
  IPR000998 MAM domain [PS50060] (1-116)
  IPR000998 MAM domain [SM00137] (1-116)
  IPR000998 MAM domain [cd06263] (1-114)
  IPR003599 Immunoglobulin domain subtype [SM00409] (123-211)
  IPR003961 Fibronectin type III [PS50853] (216-309)
  IPR003961 Fibronectin type III [SM00060] (213-296)
  IPR003961 Fibronectin type III [cd00063] (214-306)
  IPR007110 Immunoglobulin-like domain [PS50835] (118-209)
  IPR013151 Immunoglobulin-like beta-sandwich domain [PF00047] (124-201)
  IPR013320 Concanavalin A-like lectin/glucanase domain superfamily [SSF49899] (1-115)
  IPR013783 Immunoglobulin-like fold [G3DSA:2.60.40.10] (115-211)
  IPR013783 Immunoglobulin-like fold [G3DSA:2.60.40.10] (213-307)
  IPR036116 Fibronectin type III superfamily [SSF49265] (213-307)
  IPR036179 Immunoglobulin-like domain superfamily [SSF48726] (122-220)
  IPR051622 Receptor-type Tyrosine-protein Phosphatases [PTHR24051] (1-309)